Protein AF-A0A661CRW8-F1 (afdb_monomer)

Radius of gyration: 92.81 Å; Cα contacts (8 Å, |Δi|>4): 317; chains: 1; bounding box: 185×94×232 Å

Solvent-accessible surface area (backbone atoms only — not comparable to full-atom values): 31139 Å² total; per-residue (Å²): 133,83,84,76,75,79,82,77,80,78,69,93,80,65,88,81,77,64,84,79,76,82,69,95,72,81,76,75,78,75,83,77,78,93,73,87,50,97,46,80,68,53,51,52,52,70,73,54,77,67,48,80,71,71,81,55,73,66,80,73,74,91,76,80,82,55,78,84,76,50,84,69,80,70,77,59,51,73,68,54,49,51,52,54,52,58,68,65,67,64,81,78,75,75,95,59,80,85,83,41,60,76,37,92,56,97,84,41,32,68,77,65,94,79,88,84,86,84,83,90,85,88,86,83,89,90,74,86,83,54,76,66,64,57,46,50,58,52,48,61,58,35,69,77,37,102,57,61,77,42,79,47,78,48,75,38,44,81,74,56,21,88,81,40,74,41,39,7,34,30,43,20,69,35,63,88,45,95,57,34,64,67,32,7,35,57,38,47,79,50,50,50,42,36,38,35,48,83,62,36,35,27,34,64,66,51,80,64,69,35,27,38,14,26,92,32,87,38,76,61,51,97,73,25,59,43,78,77,49,64,78,45,79,86,75,61,78,75,84,83,60,77,84,80,78,53,72,86,77,45,84,61,54,69,58,56,51,62,70,65,50,83,81,69,74,76,69,79,47,84,91,62,43,58,76,46,93,54,94,85,38,39,78,62,86,93,34,72,90,78,48,84,85,61,82,77,76,88,79,81,80,57,74,90,74,44,90,63,78,72,74,60,54,71,67,59,52,51,52,52,49,52,54,50,52,51,50,53,51,51,53,52,48,54,53,51,53,52,52,49,54,51,52,52,50,53,48,53,52,50,53,49,50,53,51,56,74,72,51,74,86,84,66,80,74,76,81,47,76,91,70,36,58,75,45,96,55,95,83,37,37,80,60,87,95,36,72,90,73,56,80,84,62,81,81,75,89,80,82,80,55,72,89,76,44,93,62,80,73,77,64,53,70,67,57,54,51,54,59,51,56,71,65,64,77,80,71,80,92,84,53,89,90,78,49,60,74,41,96,56,89,93,35,40,78,62,87,92,39,75,90,79,56,85,84,68,80,83,78,89,80,82,79,54,75,88,74,66,125

Structure (mmCIF, N/CA/C/O backbone):
data_AF-A0A661CRW8-F1
#
_entry.id   AF-A0A661CRW8-F1
#
loop_
_atom_site.group_PDB
_atom_site.id
_atom_site.type_symbol
_atom_site.label_atom_id
_atom_site.label_alt_id
_atom_site.label_comp_id
_atom_site.label_asym_id
_atom_site.label_entity_id
_atom_site.label_seq_id
_atom_site.pdbx_PDB_ins_code
_atom_site.Cartn_x
_atom_site.Cartn_y
_atom_site.Cartn_z
_atom_site.occupancy
_atom_site.B_iso_or_equiv
_atom_site.auth_seq_id
_atom_site.auth_comp_id
_atom_site.auth_asym_id
_atom_site.auth_atom_id
_atom_site.pdbx_PDB_model_num
ATOM 1 N N . MET A 1 1 ? -34.266 33.641 -8.210 1.00 42.50 1 MET A N 1
ATOM 2 C CA . MET A 1 1 ? -32.926 33.640 -8.836 1.00 42.50 1 MET A CA 1
ATOM 3 C C . MET A 1 1 ? -33.023 34.497 -10.081 1.00 42.50 1 MET A C 1
ATOM 5 O O . MET A 1 1 ? -33.839 34.185 -10.932 1.00 42.50 1 MET A O 1
ATOM 9 N N . ALA A 1 2 ? -32.327 35.632 -10.103 1.00 46.19 2 ALA A N 1
ATOM 10 C CA . ALA A 1 2 ? -32.442 36.624 -11.166 1.00 46.19 2 ALA A CA 1
ATOM 11 C C . ALA A 1 2 ? -31.949 36.069 -12.514 1.00 46.19 2 ALA A C 1
ATOM 13 O O . ALA A 1 2 ? -30.882 35.452 -12.572 1.00 46.19 2 ALA A O 1
ATOM 14 N N . ASP A 1 3 ? -32.729 36.324 -13.567 1.00 44.12 3 ASP A N 1
ATOM 15 C CA . ASP A 1 3 ? -32.398 36.074 -14.969 1.00 44.12 3 ASP A CA 1
ATOM 16 C C . ASP A 1 3 ? -31.048 36.703 -15.321 1.00 44.12 3 ASP A C 1
ATOM 18 O O . ASP A 1 3 ? -30.915 37.919 -15.497 1.00 44.12 3 ASP A O 1
ATOM 22 N N . ARG A 1 4 ? -30.018 35.865 -15.442 1.00 46.41 4 ARG A N 1
ATOM 23 C CA . ARG A 1 4 ? -28.746 36.282 -16.024 1.00 46.41 4 ARG A CA 1
ATOM 24 C C . ARG A 1 4 ? -28.938 36.382 -17.533 1.00 46.41 4 ARG A C 1
ATOM 26 O O . ARG A 1 4 ? -28.979 35.369 -18.225 1.00 46.41 4 ARG A O 1
ATOM 33 N N . LYS A 1 5 ? -29.061 37.617 -18.031 1.00 55.03 5 LYS A N 1
ATOM 34 C CA . LYS A 1 5 ? -29.011 37.921 -19.467 1.00 55.03 5 LYS A CA 1
ATOM 35 C C . LYS A 1 5 ? -27.748 37.284 -20.077 1.00 55.03 5 LYS A C 1
ATOM 37 O O . LYS A 1 5 ? -26.673 37.439 -19.494 1.00 55.03 5 LYS A O 1
ATOM 42 N N . PRO A 1 6 ? -27.844 36.592 -21.224 1.00 49.75 6 PRO A N 1
ATOM 43 C CA . PRO A 1 6 ? -26.686 35.978 -21.856 1.00 49.75 6 PRO A CA 1
ATOM 44 C C . PRO A 1 6 ? -25.686 37.057 -22.288 1.00 49.75 6 PRO A C 1
ATOM 46 O O . PRO A 1 6 ? -26.059 38.068 -22.889 1.00 49.75 6 PRO A O 1
ATOM 49 N N . LEU A 1 7 ? -24.410 36.837 -21.968 1.00 45.03 7 LEU A N 1
ATOM 50 C CA . LEU A 1 7 ? -23.296 37.640 -22.460 1.00 45.03 7 LEU A CA 1
ATOM 51 C C . LEU A 1 7 ? -23.291 37.547 -23.988 1.00 45.03 7 LEU A C 1
ATOM 53 O O . LEU A 1 7 ? -23.000 36.490 -24.545 1.00 45.03 7 LEU A O 1
ATOM 57 N N . LYS A 1 8 ? -23.641 38.641 -24.675 1.00 54.50 8 LYS A N 1
ATOM 58 C CA . LYS A 1 8 ? -23.462 38.722 -26.126 1.00 54.50 8 LYS A CA 1
ATOM 59 C C . LYS A 1 8 ? -21.971 38.575 -26.419 1.00 54.50 8 LYS A C 1
ATOM 61 O O . LYS A 1 8 ? -21.165 39.387 -25.967 1.00 54.50 8 LYS A O 1
ATOM 66 N N . GLN A 1 9 ? -21.621 37.527 -27.155 1.00 51.94 9 GLN A N 1
ATOM 67 C CA . GLN A 1 9 ? -20.288 37.335 -27.704 1.00 51.94 9 GLN A CA 1
ATOM 68 C C . GLN A 1 9 ? -19.981 38.543 -28.598 1.00 51.94 9 GLN A C 1
ATOM 70 O O . GLN A 1 9 ? -20.704 38.813 -29.555 1.00 51.94 9 GLN A O 1
ATOM 75 N N . ARG A 1 10 ? -18.975 39.333 -28.208 1.00 54.84 10 ARG A N 1
ATOM 76 C CA . ARG A 1 10 ? -18.535 40.521 -28.947 1.00 54.84 10 ARG A CA 1
ATOM 77 C C . ARG A 1 10 ? -17.984 40.089 -30.303 1.00 54.84 10 ARG A C 1
ATOM 79 O O . ARG A 1 10 ? -17.044 39.298 -30.345 1.00 54.84 10 ARG A O 1
ATOM 86 N N . ASP A 1 11 ? -18.554 40.628 -31.373 1.00 56.88 11 ASP A N 1
ATOM 87 C CA . ASP A 1 11 ? -18.010 40.503 -32.722 1.00 56.88 11 ASP A CA 1
ATOM 88 C C . ASP A 1 11 ? -16.670 41.266 -32.790 1.00 56.88 11 ASP A C 1
ATOM 90 O O . ASP A 1 11 ? -16.639 42.458 -32.465 1.00 56.88 11 ASP A O 1
ATOM 94 N N . PRO A 1 12 ? -15.546 40.617 -33.145 1.00 57.62 12 PRO A N 1
ATOM 95 C CA . PRO A 1 12 ? -14.244 41.275 -33.238 1.00 57.62 12 PRO A CA 1
ATOM 96 C C . PRO A 1 12 ? -14.136 42.299 -34.379 1.00 57.62 12 PRO A C 1
ATOM 98 O O . PRO A 1 12 ? -13.112 42.975 -34.464 1.00 57.62 12 PRO A O 1
ATOM 101 N N . LEU A 1 13 ? -15.136 42.395 -35.263 1.00 52.59 13 LEU A N 1
ATOM 102 C CA . LEU A 1 13 ? -15.078 43.196 -36.490 1.00 52.59 13 LEU A CA 1
ATOM 103 C C . LEU A 1 13 ? -16.032 44.401 -36.516 1.00 52.59 13 LEU A C 1
ATOM 105 O O . LEU A 1 13 ? -16.164 45.031 -37.564 1.00 52.59 13 LEU A O 1
ATOM 109 N N . ASP A 1 14 ? -16.657 44.767 -35.392 1.00 60.50 14 ASP A N 1
ATOM 110 C CA . ASP A 1 14 ? -17.481 45.982 -35.304 1.00 60.50 14 ASP A CA 1
ATOM 111 C C . ASP A 1 14 ? -16.607 47.244 -35.083 1.00 60.50 14 ASP A C 1
ATOM 113 O O . ASP A 1 14 ? -16.034 47.408 -34.000 1.00 60.50 14 ASP A O 1
ATOM 117 N N . PRO A 1 15 ? -16.496 48.173 -36.057 1.00 58.84 15 PRO A N 1
ATOM 118 C CA . PRO A 1 15 ? -15.669 49.376 -35.941 1.00 58.84 15 PRO A CA 1
ATOM 119 C C . PRO A 1 15 ? -16.339 50.514 -35.148 1.00 58.84 15 PRO A C 1
ATOM 121 O O . PRO A 1 15 ? -15.778 51.607 -35.072 1.00 58.84 15 PRO A O 1
ATOM 124 N N . SER A 1 16 ? -17.534 50.306 -34.579 1.00 53.47 16 SER A N 1
ATOM 125 C CA . SER A 1 16 ? -18.310 51.352 -33.891 1.00 53.47 16 SER A CA 1
ATOM 126 C C . SER A 1 16 ? -18.085 51.446 -32.372 1.00 53.47 16 SER A C 1
ATOM 128 O O . SER A 1 16 ? -18.621 52.343 -31.721 1.00 53.47 16 SER A O 1
ATOM 130 N N . VAL A 1 17 ? -17.229 50.599 -31.794 1.00 51.97 17 VAL A N 1
ATOM 131 C CA . VAL A 1 17 ? -16.794 50.690 -30.388 1.00 51.97 17 VAL A CA 1
ATOM 132 C C . VAL A 1 17 ? -15.545 51.563 -30.258 1.00 51.97 17 VAL A C 1
ATOM 134 O O . VAL A 1 17 ? -14.424 51.086 -30.084 1.00 51.97 17 VAL A O 1
ATOM 137 N N . GLY A 1 18 ? -15.751 52.878 -30.353 1.00 47.62 18 GLY A N 1
ATOM 138 C CA . GLY A 1 18 ? -14.763 53.872 -29.934 1.00 47.62 18 GLY A CA 1
ATOM 139 C C . GLY A 1 18 ? -14.419 53.720 -28.448 1.00 47.62 18 GLY A C 1
ATOM 140 O O . GLY A 1 18 ? -15.264 53.304 -27.655 1.00 47.62 18 GLY A O 1
ATOM 141 N N . LEU A 1 19 ? -13.168 54.039 -28.087 1.00 46.91 19 LEU A N 1
ATOM 142 C CA . LEU A 1 19 ? -12.695 54.142 -26.702 1.00 46.91 19 LEU A CA 1
ATOM 143 C C . LEU A 1 19 ? -13.759 54.851 -25.854 1.00 46.91 19 LEU A C 1
ATOM 145 O O . LEU A 1 19 ? -13.986 56.046 -26.038 1.00 46.91 19 LEU A O 1
ATOM 149 N N . ALA A 1 20 ? -14.400 54.125 -24.938 1.00 49.12 20 ALA A N 1
ATOM 150 C CA . ALA A 1 20 ? -15.251 54.745 -23.940 1.00 49.12 20 ALA A CA 1
ATOM 151 C C . ALA A 1 20 ? -14.361 55.650 -23.080 1.00 49.12 20 ALA A C 1
ATOM 153 O O . ALA A 1 20 ? -13.557 55.185 -22.271 1.00 49.12 20 ALA A O 1
ATOM 154 N N . THR A 1 21 ? -14.473 56.951 -23.317 1.00 47.34 21 THR A N 1
ATOM 155 C CA . THR A 1 21 ? -14.077 57.995 -22.384 1.00 47.34 21 THR A CA 1
ATOM 156 C C . THR A 1 21 ? -14.804 57.713 -21.074 1.00 47.34 21 THR A C 1
ATOM 158 O O . THR A 1 21 ? -16.032 57.771 -21.027 1.00 47.34 21 THR A O 1
ATOM 161 N N . PHE A 1 22 ? -14.060 57.331 -20.036 1.00 43.47 22 PHE A N 1
ATOM 162 C CA . PHE A 1 22 ? -14.596 57.201 -18.685 1.00 43.47 22 PHE A CA 1
ATOM 163 C C . PHE A 1 22 ? -15.000 58.600 -18.208 1.00 43.47 22 PHE A C 1
ATOM 165 O O . PHE A 1 22 ? -14.158 59.391 -17.792 1.00 43.47 22 PHE A O 1
ATOM 172 N N . GLU A 1 23 ? -16.283 58.924 -18.341 1.00 48.12 23 GLU A N 1
ATOM 173 C CA . GLU A 1 23 ? -16.902 60.041 -17.634 1.00 48.12 23 GLU A CA 1
ATOM 174 C C . GLU A 1 23 ? -16.889 59.688 -16.138 1.00 48.12 23 GLU A C 1
ATOM 176 O O . GLU A 1 23 ? -17.533 58.731 -15.707 1.00 48.12 23 GLU A O 1
ATOM 181 N N . ASP A 1 24 ? -16.112 60.442 -15.360 1.00 52.41 24 ASP A N 1
ATOM 182 C CA . ASP A 1 24 ? -15.973 60.360 -13.899 1.00 52.41 24 ASP A CA 1
ATOM 183 C C . ASP A 1 24 ? -17.245 60.871 -13.196 1.00 52.41 24 ASP A C 1
ATOM 185 O O . ASP A 1 24 ? -17.250 61.887 -12.504 1.00 52.41 24 ASP A O 1
ATOM 189 N N . THR A 1 25 ? -18.377 60.218 -13.464 1.00 48.34 25 THR A N 1
ATOM 190 C CA . THR A 1 25 ? -19.666 60.497 -12.809 1.00 48.34 25 THR A CA 1
ATOM 191 C C . THR A 1 25 ? -20.435 59.236 -12.414 1.00 48.34 25 THR A C 1
ATOM 193 O O . THR A 1 25 ? -21.554 59.340 -11.913 1.00 48.34 25 THR A O 1
ATOM 196 N N . ASP A 1 26 ? -19.838 58.048 -12.559 1.00 47.19 26 ASP A N 1
ATOM 197 C CA . ASP A 1 26 ? -20.450 56.794 -12.112 1.00 47.19 26 ASP A CA 1
ATOM 198 C C . ASP A 1 26 ? -20.230 56.618 -10.599 1.00 47.19 26 ASP A C 1
ATOM 200 O O . ASP A 1 26 ? -19.339 55.907 -10.125 1.00 47.19 26 ASP A O 1
ATOM 204 N N . THR A 1 27 ? -21.021 57.349 -9.811 1.00 51.59 27 THR A N 1
ATOM 205 C CA . THR A 1 27 ? -21.145 57.160 -8.365 1.00 51.59 27 THR A CA 1
ATOM 206 C C . THR A 1 27 ? -21.762 55.792 -8.093 1.00 51.59 27 THR A C 1
ATOM 208 O O . THR A 1 27 ? -22.974 55.627 -7.958 1.00 51.59 27 THR A O 1
ATOM 211 N N . VAL A 1 28 ? -20.901 54.780 -7.991 1.00 48.41 28 VAL A N 1
ATOM 212 C CA . VAL A 1 28 ? -21.275 53.440 -7.541 1.00 48.41 28 VAL A CA 1
ATOM 213 C C . VAL A 1 28 ? -21.744 53.550 -6.088 1.00 48.41 28 VAL A C 1
ATOM 215 O O . VAL A 1 28 ? -20.938 53.659 -5.164 1.00 48.41 28 VAL A O 1
ATOM 218 N N . GLY A 1 29 ? -23.062 53.590 -5.882 1.00 53.41 29 GLY A N 1
ATOM 219 C CA . GLY A 1 29 ? -23.667 53.648 -4.555 1.00 53.41 29 GLY A CA 1
ATOM 220 C C . GLY A 1 29 ? -23.195 52.470 -3.704 1.00 53.41 29 GLY A C 1
ATOM 221 O O . GLY A 1 29 ? -23.461 51.314 -4.033 1.00 53.41 29 GLY A O 1
ATOM 222 N N . ILE A 1 30 ? -22.476 52.759 -2.619 1.00 54.59 30 ILE A N 1
ATOM 223 C CA . ILE A 1 30 ? -22.008 51.747 -1.673 1.00 54.59 30 ILE A CA 1
ATOM 224 C C . ILE A 1 30 ? -23.238 51.274 -0.881 1.00 54.59 30 ILE A C 1
ATOM 226 O O . ILE A 1 30 ? -23.880 52.091 -0.218 1.00 54.59 30 ILE A O 1
ATOM 230 N N . PRO A 1 31 ? -23.623 49.987 -0.928 1.00 53.78 31 PRO A N 1
ATOM 231 C CA . PRO A 1 31 ? -24.760 49.493 -0.162 1.00 53.78 31 PRO A CA 1
ATOM 232 C C . PRO A 1 31 ? -24.432 49.500 1.342 1.00 53.78 31 PRO A C 1
ATOM 234 O O . PRO A 1 31 ? -23.848 48.557 1.859 1.00 53.78 31 PRO A O 1
ATOM 237 N N . HIS A 1 32 ? -24.776 50.604 2.013 1.00 52.28 32 HIS A N 1
ATOM 238 C CA . HIS A 1 32 ? -25.061 50.813 3.441 1.00 52.28 32 HIS A CA 1
ATOM 239 C C . HIS A 1 32 ? -24.639 49.666 4.381 1.00 52.28 32 HIS A C 1
ATOM 241 O O . HIS A 1 32 ? -25.467 48.929 4.919 1.00 52.28 32 HIS A O 1
ATOM 247 N N . GLY A 1 33 ? -23.333 49.538 4.615 1.00 50.12 33 GLY A N 1
ATOM 248 C CA . GLY A 1 33 ? -22.769 48.701 5.669 1.00 50.12 33 GLY A CA 1
ATOM 249 C C . GLY A 1 33 ? -22.523 49.522 6.934 1.00 50.12 33 GLY A C 1
ATOM 250 O O . GLY A 1 33 ? -21.490 50.165 7.059 1.00 50.12 33 GLY A O 1
ATOM 251 N N . GLY A 1 34 ? -23.469 49.504 7.875 1.00 58.31 34 GLY A N 1
ATOM 252 C CA . GLY A 1 34 ? -23.218 49.743 9.305 1.00 58.31 34 GLY A CA 1
ATOM 253 C C . GLY A 1 34 ? -22.954 51.167 9.824 1.00 58.31 34 GLY A C 1
ATOM 254 O O . GLY A 1 34 ? -23.018 51.334 11.037 1.00 58.31 34 GLY A O 1
ATOM 255 N N . THR A 1 35 ? -22.706 52.189 8.995 1.00 58.47 35 THR A N 1
ATOM 256 C CA . THR A 1 35 ? -22.387 53.553 9.498 1.00 58.47 35 THR A CA 1
ATOM 257 C C . THR A 1 35 ? -23.282 54.687 8.988 1.00 58.47 35 THR A C 1
ATOM 259 O O . THR A 1 35 ? -23.133 55.813 9.456 1.00 58.47 35 THR A O 1
ATOM 262 N N . GLY A 1 36 ? -24.234 54.410 8.086 1.00 62.31 36 GLY A N 1
ATOM 263 C CA . GLY A 1 36 ? -25.279 55.365 7.675 1.00 62.31 36 GLY A CA 1
ATOM 264 C C . GLY A 1 36 ? -24.801 56.633 6.951 1.00 62.31 36 GLY A C 1
ATOM 265 O O . GLY A 1 36 ? -25.538 57.611 6.934 1.00 62.31 36 GLY A O 1
ATOM 266 N N . ALA A 1 37 ? -23.590 56.638 6.388 1.00 58.19 37 ALA A N 1
ATOM 267 C CA . ALA A 1 37 ? -23.026 57.787 5.680 1.00 58.19 37 ALA A CA 1
ATOM 268 C C . ALA A 1 37 ? -23.111 57.622 4.149 1.00 58.19 37 ALA A C 1
ATOM 270 O O . ALA A 1 37 ? -22.754 56.566 3.623 1.00 58.19 37 ALA A O 1
ATOM 271 N N . ASP A 1 38 ? -23.515 58.684 3.442 1.00 63.22 38 ASP A N 1
ATOM 272 C CA . ASP A 1 38 ? -23.792 58.668 1.993 1.00 63.22 38 ASP A CA 1
ATOM 273 C C . ASP A 1 38 ? -22.569 58.995 1.110 1.00 63.22 38 ASP A C 1
ATOM 275 O O . ASP A 1 38 ? -22.649 58.967 -0.118 1.00 63.22 38 ASP A O 1
ATOM 279 N N . ASN A 1 39 ? -21.409 59.301 1.702 1.00 64.12 39 ASN A N 1
ATOM 280 C CA . ASN A 1 39 ? -20.157 59.503 0.972 1.00 64.12 39 ASN A CA 1
ATOM 281 C C . ASN A 1 39 ? -18.921 59.121 1.816 1.00 64.12 39 ASN A C 1
ATOM 283 O O . ASN A 1 39 ? -18.974 58.985 3.040 1.00 64.12 39 ASN A O 1
ATOM 287 N N . ALA A 1 40 ? -17.777 58.950 1.146 1.00 60.56 40 ALA A N 1
ATOM 288 C CA . ALA A 1 40 ? -16.529 58.505 1.771 1.00 60.56 40 ALA A CA 1
ATOM 289 C C . ALA A 1 40 ? -15.907 59.528 2.745 1.00 60.56 40 ALA A C 1
ATOM 291 O O . ALA A 1 40 ? -15.076 59.148 3.570 1.00 60.56 40 ALA A O 1
ATOM 292 N N . ALA A 1 41 ? -16.280 60.810 2.671 1.00 62.78 41 ALA A N 1
ATOM 293 C CA . ALA A 1 41 ? -15.829 61.818 3.629 1.00 62.78 41 ALA A CA 1
ATOM 294 C C . ALA A 1 41 ? -16.580 61.683 4.967 1.00 62.78 41 ALA A C 1
ATOM 296 O O . ALA A 1 41 ? -15.947 61.708 6.021 1.00 62.78 41 ALA A O 1
ATOM 297 N N . ASP A 1 42 ? -17.886 61.417 4.916 1.00 62.97 42 ASP A N 1
ATOM 298 C CA . ASP A 1 42 ? -18.757 61.265 6.086 1.00 62.97 42 ASP A CA 1
ATOM 299 C C . ASP A 1 42 ? -18.604 59.895 6.778 1.00 62.97 42 ASP A C 1
ATOM 301 O O . ASP A 1 42 ? -18.747 59.771 7.993 1.00 62.97 42 ASP A O 1
ATOM 305 N N . ALA A 1 43 ? -18.212 58.847 6.046 1.00 60.91 43 ALA A N 1
ATOM 306 C CA . ALA A 1 43 ? -17.839 57.568 6.662 1.00 60.91 43 ALA A CA 1
ATOM 307 C C . ALA A 1 43 ? -16.527 57.659 7.472 1.00 60.91 43 ALA A C 1
ATOM 309 O O . ALA A 1 43 ? -16.320 56.885 8.407 1.00 60.91 43 ALA A O 1
ATOM 310 N N . ARG A 1 44 ? -15.639 58.606 7.130 1.00 62.03 44 ARG A N 1
ATOM 311 C CA . ARG A 1 44 ? -14.356 58.821 7.821 1.00 62.03 44 ARG A CA 1
ATOM 312 C C . ARG A 1 44 ? -14.499 59.656 9.091 1.00 62.03 44 ARG A C 1
ATOM 314 O O . ARG A 1 44 ? -13.739 59.426 10.022 1.00 62.03 44 ARG A O 1
ATOM 321 N N . THR A 1 45 ? -15.479 60.555 9.171 1.00 58.84 45 THR A N 1
ATOM 322 C CA . THR A 1 45 ? -15.772 61.306 10.403 1.00 58.84 45 THR A CA 1
ATOM 323 C C . THR A 1 45 ? -16.428 60.430 11.469 1.00 58.84 45 THR A C 1
ATOM 325 O O . THR A 1 45 ? -16.124 60.610 12.639 1.00 58.84 45 THR A O 1
ATOM 328 N N . ASN A 1 46 ? -17.223 59.418 11.096 1.00 59.66 46 ASN A N 1
ATOM 329 C CA . ASN A 1 46 ? -17.857 58.492 12.051 1.00 59.66 46 ASN A CA 1
ATOM 330 C C . ASN A 1 46 ? -16.898 57.425 12.639 1.00 59.66 46 ASN A C 1
ATOM 332 O O . ASN A 1 46 ? -17.228 56.756 13.614 1.00 59.66 46 ASN A O 1
ATOM 336 N N . LEU A 1 47 ? -15.690 57.276 12.080 1.00 56.22 47 LEU A N 1
ATOM 337 C CA . LEU A 1 47 ? -14.602 56.499 12.694 1.00 56.22 47 LEU A CA 1
ATOM 338 C C . LEU A 1 47 ? -13.699 57.374 13.594 1.00 56.22 47 LEU A C 1
ATOM 340 O O . LEU A 1 47 ? -12.927 56.836 14.383 1.00 56.22 47 LEU A O 1
ATOM 344 N N . ASP A 1 48 ? -13.837 58.704 13.507 1.00 58.56 48 ASP A N 1
ATOM 345 C CA . ASP A 1 48 ? -13.105 59.716 14.288 1.00 58.56 48 ASP A CA 1
ATOM 346 C C . ASP A 1 48 ? -13.915 60.260 15.495 1.00 58.56 48 ASP A C 1
ATOM 348 O O . ASP A 1 48 ? -13.431 61.128 16.220 1.00 58.56 48 ASP A O 1
ATOM 352 N N . VAL A 1 49 ? -15.113 59.719 15.786 1.00 57.38 49 VAL A N 1
ATOM 353 C CA . VAL A 1 49 ? -15.942 60.068 16.978 1.00 57.38 49 VAL A CA 1
ATOM 354 C C . VAL A 1 49 ? -15.500 59.325 18.251 1.00 57.38 49 VAL A C 1
ATOM 356 O O . VAL A 1 49 ? -16.247 59.181 19.210 1.00 57.38 49 VAL A O 1
ATOM 359 N N . TYR A 1 50 ? -14.248 58.881 18.304 1.00 54.25 50 TYR A N 1
ATOM 360 C CA . TYR A 1 50 ? -13.572 58.657 19.580 1.00 54.25 50 TYR A CA 1
ATOM 361 C C . TYR A 1 50 ? -12.177 59.256 19.504 1.00 54.25 50 TYR A C 1
ATOM 363 O O . TYR A 1 50 ? -11.156 58.566 19.571 1.00 54.25 50 TYR A O 1
ATOM 371 N N . SER A 1 51 ? -12.137 60.585 19.390 1.00 54.19 51 SER A N 1
ATOM 372 C CA . SER A 1 51 ? -10.968 61.315 19.850 1.00 54.19 51 SER A CA 1
ATOM 373 C C . SER A 1 51 ? -10.717 60.896 21.303 1.00 54.19 51 SER A C 1
ATOM 375 O O . SER A 1 51 ? -11.628 60.840 22.131 1.00 54.19 51 SER A O 1
ATOM 377 N N . LYS A 1 52 ? -9.474 60.548 21.628 1.00 53.91 52 LYS A N 1
ATOM 378 C CA . LYS A 1 52 ? -9.065 60.032 22.946 1.00 53.91 52 LYS A CA 1
ATOM 379 C C . LYS A 1 52 ? -9.334 61.008 24.111 1.00 53.91 52 LYS A C 1
ATOM 381 O O . LYS A 1 52 ? -9.087 60.672 25.257 1.00 53.91 52 LYS A O 1
ATOM 386 N N . SER A 1 53 ? -9.844 62.204 23.814 1.00 55.22 53 SER A N 1
ATOM 387 C CA . SER A 1 53 ? -10.314 63.227 24.749 1.00 55.22 53 SER A CA 1
ATOM 388 C C . SER A 1 53 ? -11.793 63.113 25.147 1.00 55.22 53 SER A C 1
ATOM 390 O O . SER A 1 53 ? -12.207 63.825 26.053 1.00 55.22 53 SER A O 1
ATOM 392 N N . GLU A 1 54 ? -12.592 62.242 24.520 1.00 55.91 54 GLU A N 1
ATOM 393 C CA . GLU A 1 54 ? -14.016 62.051 24.866 1.00 55.91 54 GLU A CA 1
ATOM 394 C C . GLU A 1 54 ? -14.303 60.727 25.606 1.00 55.91 54 GLU A C 1
ATOM 396 O O . GLU A 1 54 ? -15.379 60.583 26.183 1.00 55.91 54 GLU A O 1
ATOM 401 N N . SER A 1 55 ? -13.339 59.791 25.692 1.00 54.47 55 SER A N 1
ATOM 402 C CA . SER A 1 55 ? -13.379 58.699 26.695 1.00 54.47 55 SER A CA 1
ATOM 403 C C . SER A 1 55 ? -12.798 59.104 28.050 1.00 54.47 55 SER A C 1
ATOM 405 O O . SER A 1 55 ? -13.038 58.429 29.048 1.00 54.47 55 SER A O 1
ATOM 407 N N . ASP A 1 56 ? -12.072 60.220 28.089 1.00 55.16 56 ASP A N 1
ATOM 408 C CA . ASP A 1 56 ? -11.450 60.775 29.287 1.00 55.16 56 ASP A CA 1
ATOM 409 C C . ASP A 1 56 ? -12.297 61.957 29.763 1.00 55.16 56 ASP A C 1
ATOM 411 O O . ASP A 1 56 ? -11.874 63.113 29.803 1.00 55.16 56 ASP A O 1
ATOM 415 N N . GLY A 1 57 ? -13.550 61.652 30.107 1.00 53.59 57 GLY A N 1
ATOM 416 C CA . GLY A 1 57 ? -14.378 62.548 30.895 1.00 53.59 57 GLY A CA 1
ATOM 417 C C . GLY A 1 57 ? -13.687 62.798 32.231 1.00 53.59 57 GLY A C 1
ATOM 418 O O . GLY A 1 57 ? -13.791 61.975 33.130 1.00 53.59 57 GLY A O 1
ATOM 419 N N . ASN A 1 58 ? -12.952 63.909 32.301 1.00 56.28 58 ASN A N 1
ATOM 420 C CA . ASN A 1 58 ? -12.593 64.686 33.485 1.00 56.28 58 ASN A CA 1
ATOM 421 C C . ASN A 1 58 ? -12.476 63.836 34.773 1.00 56.28 58 ASN A C 1
ATOM 423 O O . ASN A 1 58 ? -13.508 63.591 35.407 1.00 56.28 58 ASN A O 1
ATOM 427 N N . PRO A 1 59 ? -11.276 63.405 35.229 1.00 52.94 59 PRO A N 1
ATOM 428 C CA . PRO A 1 59 ? -11.177 62.913 36.598 1.00 52.94 59 PRO A CA 1
ATOM 429 C C . PRO A 1 59 ? -11.769 64.006 37.500 1.00 52.94 59 PRO A C 1
ATOM 431 O O . PRO A 1 59 ? -11.383 65.172 37.348 1.00 52.94 59 PRO A O 1
ATOM 434 N N . PRO A 1 60 ? -12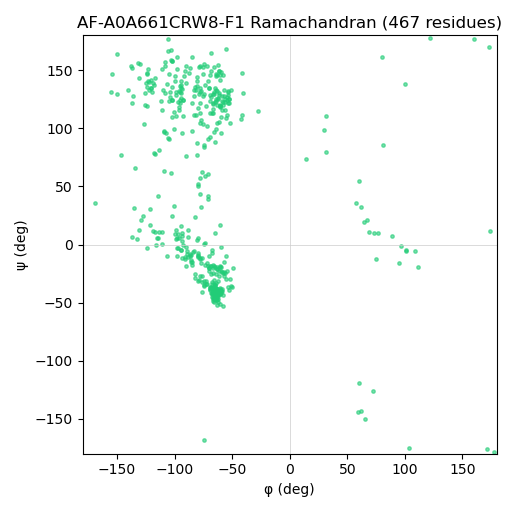.764 63.693 38.354 1.00 62.41 60 PRO A N 1
ATOM 435 C CA . PRO A 1 60 ? -13.383 64.708 39.185 1.00 62.41 60 PRO A CA 1
ATOM 436 C C . PRO A 1 60 ? -12.269 65.412 39.950 1.00 62.41 60 PRO A C 1
ATOM 438 O O . PRO A 1 60 ? -11.365 64.752 40.472 1.00 62.41 60 PRO A O 1
ATOM 441 N N . ALA A 1 61 ? -12.309 66.749 39.945 1.00 60.78 61 ALA A N 1
ATOM 442 C CA . ALA A 1 61 ? -11.379 67.581 40.695 1.00 60.78 61 ALA A CA 1
ATOM 443 C C . ALA A 1 61 ? -11.160 66.942 42.068 1.00 60.78 61 ALA A C 1
ATOM 445 O O . ALA A 1 61 ? -12.143 66.548 42.701 1.00 60.78 61 ALA A O 1
ATOM 446 N N . ALA A 1 62 ? -9.896 66.773 42.468 1.00 53.19 62 ALA A N 1
ATOM 447 C CA . ALA A 1 62 ? -9.532 66.165 43.741 1.00 53.19 62 ALA A CA 1
ATOM 448 C C . ALA A 1 62 ? -10.462 66.698 44.840 1.00 53.19 62 ALA A C 1
ATOM 450 O O . ALA A 1 62 ? -10.404 67.876 45.191 1.00 53.19 62 ALA A O 1
ATOM 451 N N . HIS A 1 63 ? -11.366 65.844 45.313 1.00 56.91 63 HIS A N 1
ATOM 452 C CA . HIS A 1 63 ? -12.261 66.161 46.407 1.00 56.91 63 HIS A CA 1
ATOM 453 C C . HIS A 1 63 ? -11.646 65.509 47.633 1.00 56.91 63 HIS A C 1
ATOM 455 O O . HIS A 1 63 ? -11.444 64.299 47.704 1.00 56.91 63 HIS A O 1
ATOM 461 N N . THR A 1 64 ? -11.216 66.349 48.556 1.00 56.12 64 THR A N 1
ATOM 462 C CA . THR A 1 64 ? -10.698 65.926 49.848 1.00 56.12 64 THR A CA 1
ATOM 463 C C . THR A 1 64 ? -11.874 65.746 50.784 1.00 56.12 64 THR A C 1
ATOM 465 O O . THR A 1 64 ? -12.596 66.713 51.020 1.00 56.12 64 THR A O 1
ATOM 468 N N . HIS A 1 65 ? -12.033 64.543 51.328 1.00 61.28 65 HIS A N 1
ATOM 469 C CA . HIS A 1 65 ? -12.949 64.324 52.435 1.00 61.28 65 HIS A CA 1
ATOM 470 C C . HIS A 1 65 ? -12.326 64.822 53.738 1.00 61.28 65 HIS A C 1
ATOM 472 O O . HIS A 1 65 ? -11.167 64.512 54.027 1.00 61.28 65 HIS A O 1
ATOM 478 N N . THR A 1 66 ? -13.066 65.598 54.526 1.00 63.31 66 THR A N 1
ATOM 479 C CA . THR A 1 66 ? -12.698 65.865 55.924 1.00 63.31 66 THR A CA 1
ATOM 480 C C . THR A 1 66 ? -13.251 64.759 56.817 1.00 63.31 66 THR A C 1
ATOM 482 O O . THR A 1 66 ? -14.271 64.158 56.503 1.00 63.31 66 THR A O 1
ATOM 485 N N . GLU A 1 67 ? -12.603 64.487 57.953 1.00 59.22 67 GLU A N 1
ATOM 486 C CA . GLU A 1 67 ? -12.990 63.419 58.900 1.00 59.22 67 GLU A CA 1
ATOM 487 C C . GLU A 1 67 ? -14.461 63.533 59.366 1.00 59.22 67 GLU A C 1
ATOM 489 O O . GLU A 1 67 ? -15.107 62.542 59.679 1.00 59.22 67 GLU A O 1
ATOM 494 N N . SER A 1 68 ? -15.045 64.735 59.291 1.00 65.88 68 SER A N 1
ATOM 495 C CA . SER A 1 68 ? -16.471 64.991 59.532 1.00 65.88 68 SER A CA 1
ATOM 496 C C . SER A 1 68 ? -17.434 64.368 58.509 1.00 65.88 68 SER A C 1
ATOM 498 O O . SER A 1 68 ? -18.624 64.264 58.792 1.00 65.88 68 SER A O 1
ATOM 500 N N . GLU A 1 69 ? -16.961 64.019 57.311 1.00 67.62 69 GLU A N 1
ATOM 501 C CA . GLU A 1 69 ? -17.763 63.445 56.219 1.00 67.62 69 GLU A CA 1
ATOM 502 C C . GLU A 1 69 ? -17.835 61.908 56.276 1.00 67.62 69 GLU A C 1
ATOM 504 O O . GLU A 1 69 ? -18.593 61.303 55.519 1.00 67.62 69 GLU A O 1
ATOM 509 N N . VAL A 1 70 ? -17.097 61.278 57.201 1.00 66.06 70 VAL A N 1
ATOM 510 C CA . VAL A 1 70 ? -17.098 59.830 57.453 1.00 66.06 70 VAL A CA 1
ATOM 511 C C . VAL A 1 70 ? -17.686 59.575 58.846 1.00 66.06 70 VAL A C 1
ATOM 513 O O . VAL A 1 70 ? -16.976 59.437 59.836 1.00 66.06 70 VAL A O 1
ATOM 516 N N . THR A 1 71 ? -19.017 59.577 58.956 1.00 59.50 71 THR A N 1
ATOM 517 C CA . THR A 1 71 ? -19.741 59.536 60.250 1.00 59.50 71 THR A CA 1
ATOM 518 C C . THR A 1 71 ? -19.730 58.177 60.969 1.00 59.50 71 THR A C 1
ATOM 520 O O . THR A 1 71 ? -20.355 58.013 62.014 1.00 59.50 71 THR A O 1
ATOM 523 N N . ASP A 1 72 ? -19.062 57.183 60.404 1.00 62.94 72 ASP A N 1
ATOM 524 C CA . ASP A 1 72 ? -19.092 55.778 60.799 1.00 62.94 72 ASP A CA 1
ATOM 525 C C . ASP A 1 72 ? -17.741 55.240 61.299 1.00 62.94 72 ASP A C 1
ATOM 527 O O . ASP A 1 72 ? -17.679 54.093 61.749 1.00 62.94 72 ASP A O 1
ATOM 531 N N . LEU A 1 73 ? -16.687 56.068 61.318 1.00 58.81 73 LEU A N 1
ATOM 532 C CA . LEU A 1 73 ? -15.378 55.683 61.862 1.00 58.81 73 LEU A CA 1
ATOM 533 C C . LEU A 1 73 ? -15.311 55.735 63.402 1.00 58.81 73 LEU A C 1
ATOM 535 O O . LEU A 1 73 ? -14.668 54.877 64.001 1.00 58.81 73 LEU A O 1
ATOM 539 N N . ASP A 1 74 ? -16.065 56.629 64.050 1.00 65.69 74 ASP A N 1
ATOM 540 C CA . ASP A 1 74 ? -16.110 56.771 65.519 1.00 65.69 74 ASP A CA 1
ATOM 541 C C . ASP A 1 74 ? -17.344 56.107 66.149 1.00 65.69 74 ASP A C 1
ATOM 543 O O . ASP A 1 74 ? -17.900 56.575 67.144 1.00 65.69 74 ASP A O 1
ATOM 547 N N . LYS A 1 75 ? -17.816 54.995 65.573 1.00 65.00 75 LYS A N 1
ATOM 548 C CA . LYS A 1 75 ? -19.028 54.310 66.059 1.00 65.00 75 LYS A CA 1
ATOM 549 C C . LYS A 1 75 ? -18.921 53.823 67.513 1.00 65.00 75 LYS A C 1
ATOM 551 O O . LYS A 1 75 ? -19.948 53.565 68.135 1.00 65.00 75 LYS A O 1
ATOM 556 N N . TYR A 1 76 ? -17.705 53.705 68.047 1.00 66.69 76 TYR A N 1
ATOM 557 C CA . TYR A 1 76 ? -17.454 53.365 69.442 1.00 66.69 76 TYR A CA 1
ATOM 558 C C . TYR A 1 76 ? -16.345 54.253 70.001 1.00 66.69 76 TYR A C 1
ATOM 560 O O . TYR A 1 76 ? -15.216 54.244 69.516 1.00 66.69 76 TYR A O 1
ATOM 568 N N . THR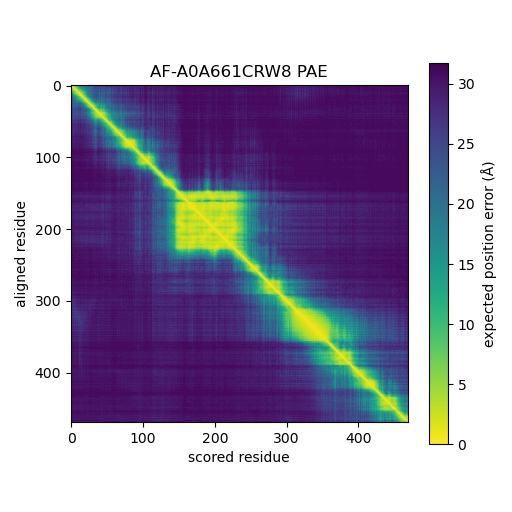 A 1 77 ? -16.648 54.992 71.061 1.00 73.75 77 THR A N 1
ATOM 569 C CA . THR A 1 77 ? -15.652 55.728 71.840 1.00 73.75 77 THR A CA 1
ATOM 570 C C . THR A 1 77 ? -14.646 54.761 72.471 1.00 73.75 77 THR A C 1
ATOM 572 O O . THR A 1 77 ? -14.966 53.610 72.772 1.00 73.75 77 THR A O 1
ATOM 575 N N . GLN A 1 78 ? -13.423 55.222 72.758 1.00 73.38 78 GLN A N 1
ATOM 576 C CA . GLN A 1 78 ? -12.408 54.392 73.428 1.00 73.38 78 GLN A CA 1
ATOM 577 C C . GLN A 1 78 ? -12.918 53.813 74.763 1.00 73.38 78 GLN A C 1
ATOM 579 O O . GLN A 1 78 ? -12.528 52.716 75.152 1.00 73.38 78 GLN A O 1
ATOM 584 N N . ALA A 1 79 ? -13.823 54.518 75.449 1.00 76.12 79 ALA A N 1
ATOM 585 C CA . ALA A 1 79 ? -14.481 54.027 76.655 1.00 76.12 79 ALA A CA 1
ATOM 586 C C . ALA A 1 79 ? -15.432 52.850 76.370 1.00 76.12 79 ALA A C 1
ATOM 588 O O . ALA A 1 79 ? -15.416 51.871 77.112 1.00 76.12 79 ALA A O 1
ATOM 589 N N . GLU A 1 80 ? -16.207 52.901 75.284 1.00 79.12 80 GLU A N 1
ATOM 590 C CA . GLU A 1 80 ? -17.077 51.801 74.843 1.00 79.12 80 GLU A CA 1
ATOM 591 C C . GLU A 1 80 ? -16.268 50.603 74.339 1.00 79.12 80 GLU A C 1
ATOM 593 O O . GLU A 1 80 ? -16.600 49.462 74.658 1.00 79.12 80 GLU A O 1
ATOM 598 N N . VAL A 1 81 ? -15.159 50.846 73.632 1.00 74.75 81 VAL A N 1
ATOM 599 C CA . VAL A 1 81 ? -14.217 49.792 73.229 1.00 74.75 81 VAL A CA 1
ATOM 600 C C . VAL A 1 81 ? -13.598 49.134 74.458 1.00 74.75 81 VAL A C 1
ATOM 602 O O . VAL A 1 81 ? -13.583 47.910 74.549 1.00 74.75 81 VAL A O 1
ATOM 605 N N . ASN A 1 82 ? -13.147 49.916 75.441 1.00 75.25 82 ASN A N 1
ATOM 606 C CA . ASN A 1 82 ? -12.564 49.379 76.669 1.00 75.25 82 ASN A CA 1
ATOM 607 C C . ASN A 1 82 ? -13.602 48.620 77.511 1.00 75.25 82 ASN A C 1
ATOM 609 O O . ASN A 1 82 ? -13.274 47.577 78.070 1.00 75.25 82 ASN A O 1
ATOM 613 N N . ALA A 1 83 ? -14.855 49.084 77.561 1.00 76.06 83 ALA A N 1
ATOM 614 C CA . ALA A 1 83 ? -15.948 48.368 78.218 1.00 76.06 83 ALA A CA 1
ATOM 615 C C . ALA A 1 83 ? -16.270 47.037 77.513 1.00 76.06 83 ALA A C 1
ATOM 617 O O . ALA A 1 83 ? -16.425 46.011 78.174 1.00 76.06 83 ALA A O 1
ATOM 618 N N . ALA A 1 84 ? -16.299 47.020 76.176 1.00 71.19 84 ALA A N 1
ATOM 619 C CA . ALA A 1 84 ? -16.504 45.805 75.388 1.00 71.19 84 ALA A CA 1
ATOM 620 C C . ALA A 1 84 ? -15.324 44.820 75.497 1.00 71.19 84 ALA A C 1
ATOM 622 O O . ALA A 1 84 ? -15.528 43.606 75.494 1.00 71.19 84 ALA A O 1
ATOM 623 N N . LEU A 1 85 ? -14.092 45.323 75.626 1.00 71.12 85 LEU A N 1
ATOM 624 C CA . LEU A 1 85 ? -12.895 44.503 75.827 1.00 71.12 85 LEU A CA 1
ATOM 625 C C . LEU A 1 85 ? -12.845 43.909 77.241 1.00 71.12 85 LEU A C 1
ATOM 627 O O . LEU A 1 85 ? -12.408 42.773 77.407 1.00 71.12 85 LEU A O 1
ATOM 631 N N . LEU A 1 86 ? -13.342 44.644 78.242 1.00 67.38 86 LEU A N 1
ATOM 632 C CA . LEU A 1 86 ? -13.463 44.168 79.619 1.00 67.38 86 LEU A CA 1
ATOM 633 C C . LEU A 1 86 ? -14.535 43.074 79.749 1.00 67.38 86 LEU A C 1
ATOM 635 O O . LEU A 1 86 ? -14.308 42.089 80.438 1.00 67.38 86 LEU A O 1
ATOM 639 N N . LEU A 1 87 ? -15.640 43.182 79.001 1.00 63.38 87 LEU A N 1
ATOM 640 C CA . LEU A 1 87 ? -16.672 42.139 78.889 1.00 63.38 87 LEU A CA 1
ATOM 641 C C . LEU A 1 87 ? -16.214 40.892 78.108 1.00 63.38 87 LEU A C 1
ATOM 643 O O . LEU A 1 87 ? -16.767 39.818 78.312 1.00 63.38 87 LEU A O 1
ATOM 647 N N . LYS A 1 88 ? -15.201 41.002 77.236 1.00 63.12 88 LYS A N 1
ATOM 648 C CA . LYS A 1 88 ? -14.585 39.853 76.539 1.00 63.12 88 LYS A CA 1
ATOM 649 C C . LYS A 1 88 ? -13.478 39.158 77.335 1.00 63.12 88 LYS A C 1
ATOM 651 O O . LYS A 1 88 ? -13.003 38.108 76.908 1.00 63.12 88 LYS A O 1
ATOM 656 N N . LYS A 1 89 ? -13.038 39.733 78.456 1.00 54.94 89 LYS A N 1
ATOM 657 C CA . LYS A 1 89 ? -11.948 39.177 79.269 1.00 54.94 89 LYS A CA 1
ATOM 658 C C . LYS A 1 89 ? -12.399 38.016 80.174 1.00 54.94 89 LYS A C 1
ATOM 660 O O . LYS A 1 89 ? -11.533 37.283 80.645 1.00 54.94 89 LYS A O 1
ATOM 665 N N . ASP A 1 90 ? -13.707 37.777 80.312 1.00 56.66 90 ASP A N 1
ATOM 666 C CA . ASP A 1 90 ? -14.264 36.893 81.349 1.00 56.66 90 ASP A CA 1
ATOM 667 C C . ASP A 1 90 ? -15.087 35.691 80.832 1.00 56.66 90 ASP A C 1
ATOM 669 O O . ASP A 1 90 ? -15.940 35.183 81.551 1.00 56.66 90 ASP A O 1
ATOM 673 N N . ASP A 1 91 ? -14.778 35.146 79.648 1.00 53.59 91 ASP A N 1
ATOM 674 C CA . ASP A 1 91 ? -15.240 33.788 79.269 1.00 53.59 91 ASP A CA 1
ATOM 675 C C . ASP A 1 91 ? -14.214 32.682 79.603 1.00 53.59 91 ASP A C 1
ATOM 677 O O . ASP A 1 91 ? -14.420 31.509 79.299 1.00 53.59 91 ASP A O 1
ATOM 681 N N . PHE A 1 92 ? -13.127 33.022 80.305 1.00 57.22 92 PHE A N 1
ATOM 682 C CA . PHE A 1 92 ? -12.280 32.044 80.999 1.00 57.22 92 PHE A CA 1
ATOM 683 C C . PHE A 1 92 ? -12.444 32.171 82.512 1.00 57.22 92 PHE A C 1
ATOM 685 O O . PHE A 1 92 ? -11.502 32.456 83.248 1.00 57.22 92 PHE A O 1
ATOM 692 N N . THR A 1 93 ? -13.658 31.909 82.979 1.00 56.12 93 THR A N 1
ATOM 693 C CA . THR A 1 93 ? -13.854 31.343 84.316 1.00 56.12 93 THR A CA 1
ATOM 694 C C . THR A 1 93 ? -14.142 29.867 84.033 1.00 56.12 93 THR A C 1
ATOM 696 O O . THR A 1 93 ? -15.112 29.559 83.361 1.00 56.12 93 THR A O 1
ATOM 699 N N . GLU A 1 94 ? -13.267 28.908 84.333 1.00 51.97 94 GLU A N 1
ATOM 700 C CA . GLU A 1 94 ? -12.919 28.515 85.694 1.00 51.97 94 GLU A CA 1
ATOM 701 C C . GLU A 1 94 ? -11.520 27.860 85.766 1.00 51.97 94 GLU A C 1
ATOM 703 O O . GLU A 1 94 ? -11.207 26.910 85.053 1.00 51.97 94 GLU A O 1
ATOM 708 N N . ASN A 1 95 ? -10.699 28.333 86.711 1.00 53.91 95 ASN A N 1
ATOM 709 C CA . ASN A 1 95 ? -9.676 27.534 87.402 1.00 53.91 95 ASN A CA 1
ATOM 710 C C . ASN A 1 95 ? -8.582 26.829 86.563 1.00 53.91 95 ASN A C 1
ATOM 712 O O . ASN A 1 95 ? -8.093 25.771 86.960 1.00 53.91 95 ASN A O 1
ATOM 716 N N . THR A 1 96 ? -8.099 27.425 85.470 1.00 58.00 96 THR A N 1
ATOM 717 C CA . THR A 1 96 ? -6.872 26.941 84.808 1.00 58.00 96 THR A CA 1
ATOM 718 C C . THR A 1 96 ? -5.628 27.638 85.376 1.00 58.00 96 THR A C 1
ATOM 720 O O . THR A 1 96 ? -5.632 28.839 85.652 1.00 58.00 96 THR A O 1
ATOM 723 N N . GLY A 1 97 ? -4.547 26.879 85.589 1.00 58.25 97 GLY A N 1
ATOM 724 C CA . GLY A 1 97 ? -3.326 27.310 86.296 1.00 58.25 97 GLY A CA 1
ATOM 725 C C . GLY A 1 97 ? -2.499 28.424 85.635 1.00 58.25 97 GLY A C 1
ATOM 726 O O . GLY A 1 97 ? -1.389 28.687 86.072 1.00 58.25 97 GLY A O 1
ATOM 727 N N . PHE A 1 98 ? -3.010 29.080 84.594 1.00 56.75 98 PHE A N 1
ATOM 728 C CA . PHE A 1 98 ? -2.304 30.136 83.864 1.00 56.75 98 PHE A CA 1
ATOM 729 C C . PHE A 1 98 ? -2.698 31.561 84.292 1.00 56.75 98 PHE A C 1
ATOM 731 O O . PHE A 1 98 ? -2.030 32.507 83.893 1.00 56.75 98 PHE A O 1
ATOM 738 N N . ASN A 1 99 ? -3.748 31.723 85.111 1.00 58.62 99 ASN A N 1
ATOM 739 C CA . ASN A 1 99 ? -4.295 33.030 85.519 1.00 58.62 99 ASN A CA 1
ATOM 740 C C . ASN A 1 99 ? -4.301 33.264 87.047 1.00 58.62 99 ASN A C 1
ATOM 742 O O . ASN A 1 99 ? -5.015 34.135 87.541 1.00 58.62 99 ASN A O 1
ATOM 746 N N . LYS A 1 100 ? -3.535 32.476 87.807 1.00 64.06 100 LYS A N 1
ATOM 747 C CA . LYS A 1 100 ? -3.375 32.602 89.264 1.00 64.06 100 LYS A CA 1
ATOM 748 C C . LYS A 1 100 ? -1.901 32.846 89.598 1.00 64.06 100 LYS A C 1
ATOM 750 O O . LYS A 1 100 ? -1.040 32.239 88.968 1.00 64.06 100 LYS A O 1
ATOM 755 N N . ASP A 1 101 ? -1.626 33.702 90.584 1.00 67.94 101 ASP A N 1
ATOM 756 C CA . ASP A 1 101 ? -0.257 33.980 91.045 1.00 67.94 101 ASP A CA 1
ATOM 757 C C . ASP A 1 101 ? 0.411 32.704 91.588 1.00 67.94 101 ASP A C 1
ATOM 759 O O . ASP A 1 101 ? -0.274 31.825 92.122 1.00 67.94 101 ASP A O 1
ATOM 763 N N . LEU A 1 102 ? 1.739 32.593 91.459 1.00 69.44 102 LEU A N 1
ATOM 764 C CA . LEU A 1 102 ? 2.511 31.476 92.017 1.00 69.44 102 LEU A CA 1
ATOM 765 C C . LEU A 1 102 ? 2.649 31.624 93.546 1.00 69.44 102 LEU A C 1
ATOM 767 O O . LEU A 1 102 ? 3.028 32.691 94.028 1.00 69.44 102 LEU A O 1
ATOM 771 N N . GLY A 1 103 ? 2.335 30.578 94.324 1.00 71.94 103 GLY A N 1
ATOM 772 C CA . GLY A 1 103 ? 2.370 30.630 95.794 1.00 71.94 103 GLY A CA 1
ATOM 773 C C . GLY A 1 103 ? 1.920 29.347 96.512 1.00 71.94 103 GLY A C 1
ATOM 774 O O . GLY A 1 103 ? 1.604 28.342 95.882 1.00 71.94 103 GLY A O 1
ATOM 775 N N . THR A 1 104 ? 1.914 29.366 97.854 1.00 66.00 104 THR A N 1
ATOM 776 C CA . THR A 1 104 ? 1.577 28.205 98.717 1.00 66.00 104 THR A CA 1
ATOM 777 C C . THR A 1 104 ? 0.303 28.384 99.558 1.00 66.00 104 THR A C 1
ATOM 779 O O . THR A 1 104 ? -0.031 27.526 100.375 1.00 66.00 104 THR A O 1
ATOM 782 N N . THR A 1 105 ? -0.442 29.477 99.369 1.00 63.69 105 THR A N 1
ATOM 783 C CA . THR A 1 105 ? -1.743 29.732 100.014 1.00 63.69 105 THR A CA 1
ATOM 784 C C . THR A 1 105 ? -2.912 29.375 99.095 1.00 63.69 105 THR A C 1
ATOM 786 O O . THR A 1 105 ? -2.821 29.449 97.868 1.00 63.69 105 THR A O 1
ATOM 789 N N . ALA A 1 106 ? -4.048 28.991 99.683 1.00 59.41 106 ALA A N 1
ATOM 790 C CA . ALA A 1 106 ? -5.238 28.592 98.933 1.00 59.41 106 ALA A CA 1
ATOM 791 C C . ALA A 1 106 ? -5.689 29.695 97.955 1.00 59.41 106 ALA A C 1
ATOM 793 O O . ALA A 1 106 ? -5.962 30.821 98.366 1.00 59.41 106 ALA A O 1
ATOM 794 N N . GLY A 1 107 ? -5.768 29.359 96.663 1.00 68.12 107 GLY A N 1
ATOM 795 C CA . GLY A 1 107 ? -6.112 30.300 95.590 1.00 68.12 107 GLY A CA 1
ATOM 796 C C . GLY A 1 107 ? -4.957 30.682 94.658 1.00 68.12 107 GLY A C 1
ATOM 797 O O . GLY A 1 107 ? -5.225 31.325 93.650 1.00 68.12 107 GLY A O 1
ATOM 798 N N . THR A 1 108 ? -3.728 30.238 94.941 1.00 70.06 108 THR A N 1
ATOM 799 C CA . THR A 1 108 ? -2.529 30.389 94.086 1.00 70.06 108 THR A CA 1
ATOM 800 C C . THR A 1 108 ? -2.173 29.080 93.355 1.00 70.06 108 THR A C 1
ATOM 802 O O . THR A 1 108 ? -2.753 28.033 93.658 1.00 70.06 108 THR A O 1
ATOM 805 N N . VAL A 1 109 ? -1.276 29.125 92.360 1.00 65.62 109 VAL A N 1
ATOM 806 C CA . VAL A 1 109 ? -0.712 27.929 91.692 1.00 65.62 109 VAL A CA 1
ATOM 807 C C . VAL A 1 109 ? 0.610 27.570 92.359 1.00 65.62 109 VAL A C 1
ATOM 809 O O . VAL A 1 109 ? 1.461 28.432 92.546 1.00 65.62 109 VAL A O 1
ATOM 812 N N . ALA A 1 110 ? 0.792 26.305 92.729 1.00 63.25 110 ALA A N 1
ATOM 813 C CA . ALA A 1 110 ? 1.982 25.873 93.452 1.00 63.25 110 ALA A CA 1
ATOM 814 C C . ALA A 1 110 ? 3.262 26.043 92.613 1.00 63.25 110 ALA A C 1
ATOM 816 O O . ALA A 1 110 ? 3.387 25.461 91.534 1.00 63.25 110 ALA A O 1
ATOM 817 N N . GLU A 1 111 ? 4.234 26.792 93.133 1.00 60.44 111 GLU A N 1
ATOM 818 C CA . GLU A 1 111 ? 5.593 26.830 92.592 1.00 60.44 111 GLU A CA 1
ATOM 819 C C . GLU A 1 111 ? 6.364 25.604 93.100 1.00 60.44 111 GLU A C 1
ATOM 821 O O . GLU A 1 111 ? 6.997 25.624 94.153 1.00 60.44 111 GLU A O 1
ATOM 826 N N . GLY A 1 112 ? 6.259 24.497 92.366 1.00 56.53 112 GLY A N 1
ATOM 827 C CA . GLY A 1 112 ? 6.974 23.263 92.692 1.00 56.53 112 GLY A CA 1
ATOM 828 C C . GLY A 1 112 ? 6.327 22.405 93.790 1.00 56.53 112 GLY A C 1
ATOM 829 O O . GLY A 1 112 ? 5.448 22.836 94.532 1.00 56.53 112 GLY A O 1
ATOM 830 N N . ASN A 1 113 ? 6.744 21.132 93.800 1.00 54.38 113 ASN A N 1
ATOM 831 C CA . ASN A 1 113 ? 6.183 19.971 94.504 1.00 54.38 113 ASN A CA 1
ATOM 832 C C . ASN A 1 113 ? 5.412 20.269 95.801 1.00 54.38 113 ASN A C 1
ATOM 834 O O . ASN A 1 113 ? 6.009 20.602 96.825 1.00 54.38 113 ASN A O 1
ATOM 838 N N . HIS A 1 114 ? 4.105 19.997 95.798 1.00 45.81 114 HIS A N 1
ATOM 839 C CA . HIS A 1 114 ? 3.352 19.809 97.035 1.00 45.81 114 HIS A CA 1
ATOM 840 C C . HIS A 1 114 ? 2.751 18.398 97.076 1.00 45.81 114 HIS A C 1
ATOM 842 O O . HIS A 1 114 ? 2.179 17.912 96.102 1.00 45.81 114 HIS A O 1
ATOM 848 N N . VAL A 1 115 ? 2.965 17.731 98.210 1.00 46.09 115 VAL A N 1
ATOM 849 C CA . VAL A 1 115 ? 2.659 16.320 98.472 1.00 46.09 115 VAL A CA 1
ATOM 850 C C . VAL A 1 115 ? 1.264 16.220 99.083 1.00 46.09 115 VAL A C 1
ATOM 852 O O . VAL A 1 115 ? 1.011 16.829 100.122 1.00 46.09 115 VAL A O 1
ATOM 855 N N . HIS A 1 116 ? 0.375 15.437 98.466 1.00 41.66 116 HIS A N 1
ATOM 856 C CA . HIS A 1 116 ? -0.926 15.090 99.046 1.00 41.66 116 HIS A CA 1
ATOM 857 C C . HIS A 1 116 ? -0.854 13.712 99.692 1.00 41.66 116 HIS A C 1
ATOM 859 O O . HIS A 1 116 ? -0.389 12.748 99.087 1.00 41.66 116 HIS A O 1
ATOM 865 N N . ALA A 1 117 ? -1.295 13.646 100.944 1.00 42.56 117 ALA A N 1
ATOM 866 C CA . ALA A 1 117 ? -1.363 12.426 101.724 1.00 42.56 117 ALA A CA 1
ATOM 867 C C . ALA A 1 117 ? -2.732 11.745 101.570 1.00 42.56 117 ALA A C 1
ATOM 869 O O . ALA A 1 117 ? -3.760 12.420 101.587 1.00 42.56 117 ALA A O 1
ATOM 870 N N . ALA A 1 118 ? -2.671 10.411 101.585 1.00 44.88 118 ALA A N 1
ATOM 871 C CA . ALA A 1 118 ? -3.694 9.445 101.989 1.00 44.88 118 ALA A CA 1
ATOM 872 C C . ALA A 1 118 ? -4.532 8.732 100.905 1.00 44.88 118 ALA A C 1
ATOM 874 O O . ALA A 1 118 ? -5.055 9.320 99.965 1.00 44.88 118 ALA A O 1
ATOM 875 N N . ASP A 1 119 ? -4.689 7.435 101.191 1.00 42.59 119 ASP A N 1
ATOM 876 C CA . ASP A 1 119 ? -5.844 6.573 100.933 1.00 42.59 119 ASP A CA 1
ATOM 877 C C . ASP A 1 119 ? -6.045 5.961 99.534 1.00 42.59 119 ASP A C 1
ATOM 879 O O . ASP A 1 119 ? -6.805 6.424 98.694 1.00 42.59 119 ASP A O 1
ATOM 883 N N . ALA A 1 120 ? -5.371 4.815 99.371 1.00 44.78 120 ALA A N 1
ATOM 884 C CA . ALA A 1 120 ? -5.800 3.574 98.714 1.00 44.78 120 ALA A CA 1
ATOM 885 C C . ALA A 1 120 ? -6.790 3.654 97.532 1.00 44.78 120 ALA A C 1
ATOM 887 O O . ALA A 1 120 ? -8.000 3.771 97.718 1.00 44.78 120 ALA A O 1
ATOM 888 N N . VAL A 1 121 ? -6.293 3.346 96.326 1.00 42.56 121 VAL A N 1
ATOM 889 C CA . VAL A 1 121 ? -7.113 2.865 95.201 1.00 42.56 121 VAL A CA 1
ATOM 890 C C . VAL A 1 121 ? -6.406 1.688 94.518 1.00 42.56 121 VAL A C 1
ATOM 892 O O . VAL A 1 121 ? -5.231 1.763 94.177 1.00 42.56 121 VAL A O 1
ATOM 895 N N . THR A 1 122 ? -7.126 0.578 94.351 1.00 47.31 122 THR A N 1
ATOM 896 C CA . THR A 1 122 ? -6.721 -0.635 93.617 1.00 47.31 122 THR A CA 1
ATOM 897 C C . THR A 1 122 ? -7.254 -0.563 92.183 1.00 47.31 122 THR A C 1
ATOM 899 O O . THR A 1 122 ? -8.446 -0.315 92.007 1.00 47.31 122 THR A O 1
ATOM 902 N N . TYR A 1 123 ? -6.425 -0.817 91.160 1.00 35.22 123 TYR A N 1
ATOM 903 C CA . TYR A 1 123 ? -6.899 -1.011 89.780 1.00 35.22 123 TYR A CA 1
ATOM 904 C C . TYR A 1 123 ? -5.946 -1.873 88.920 1.00 35.22 123 TYR A C 1
ATOM 906 O O . TYR A 1 123 ? -4.736 -1.866 89.127 1.00 35.22 123 TYR A O 1
ATOM 914 N N . VAL A 1 124 ? -6.536 -2.645 87.995 1.00 43.09 124 VAL A N 1
ATOM 915 C CA . VAL A 1 124 ? -5.963 -3.716 87.150 1.00 43.09 124 VAL A CA 1
ATOM 916 C C . VAL A 1 124 ? -5.658 -3.188 85.731 1.00 43.09 124 VAL A C 1
ATOM 918 O O . VAL A 1 124 ? -6.433 -2.418 85.179 1.00 43.09 124 VAL A O 1
ATOM 921 N N . ASP A 1 125 ? -4.525 -3.626 85.178 1.00 49.81 125 ASP A N 1
ATOM 922 C CA . ASP A 1 125 ? -3.767 -3.196 83.981 1.00 49.81 125 ASP A CA 1
ATOM 923 C C . ASP A 1 125 ? -4.532 -2.825 82.680 1.00 49.81 125 ASP A C 1
ATOM 925 O O . ASP A 1 125 ? -5.557 -3.434 82.371 1.00 49.81 125 ASP A O 1
ATOM 929 N N . THR A 1 126 ? -3.985 -1.868 81.895 1.00 42.00 126 THR A N 1
ATOM 930 C CA . THR A 1 126 ? -3.799 -1.949 80.411 1.00 42.00 126 THR A CA 1
ATOM 931 C C . THR A 1 126 ? -3.283 -0.683 79.679 1.00 42.00 126 THR A C 1
ATOM 933 O O . THR A 1 126 ? -3.307 -0.698 78.456 1.00 42.00 126 THR A O 1
ATOM 936 N N . HIS A 1 127 ? -2.777 0.404 80.289 1.00 39.31 127 HIS A N 1
ATOM 937 C CA . HIS A 1 127 ? -2.159 1.512 79.509 1.00 39.31 127 HIS A CA 1
ATOM 938 C C . HIS A 1 127 ? -1.046 2.267 80.264 1.00 39.31 127 HIS A C 1
ATOM 940 O O . HIS A 1 127 ? -1.265 2.735 81.372 1.00 39.31 127 HIS A O 1
ATOM 946 N N . SER A 1 128 ? 0.116 2.422 79.606 1.00 48.16 128 SER A N 1
ATOM 947 C CA . SER A 1 128 ? 1.182 3.424 79.826 1.00 48.16 128 SER A CA 1
ATOM 948 C C . SER A 1 128 ? 1.385 3.908 81.271 1.00 48.16 128 SER A C 1
ATOM 950 O O . SER A 1 128 ? 0.980 5.013 81.628 1.00 48.16 128 SER A O 1
ATOM 952 N N . ILE A 1 129 ? 2.076 3.105 82.081 1.00 46.75 129 ILE A N 1
ATOM 953 C CA . ILE A 1 129 ? 2.434 3.473 83.455 1.00 46.75 129 ILE A CA 1
ATOM 954 C C . ILE A 1 129 ? 3.487 4.590 83.412 1.00 46.75 129 ILE A C 1
ATOM 956 O O . ILE A 1 129 ? 4.604 4.399 82.926 1.00 46.75 129 ILE A O 1
ATOM 960 N N . GLY A 1 130 ? 3.110 5.782 83.875 1.00 48.22 130 GLY A N 1
ATOM 961 C CA . GLY A 1 130 ? 4.007 6.927 84.003 1.00 48.22 130 GLY A CA 1
ATOM 962 C C . GLY A 1 130 ? 5.048 6.693 85.102 1.00 48.22 130 GLY A C 1
ATOM 963 O O . GLY A 1 130 ? 4.777 6.027 86.099 1.00 48.22 130 GLY A O 1
ATOM 964 N N . ALA A 1 131 ? 6.241 7.270 84.935 1.00 50.09 131 ALA A N 1
ATOM 965 C CA . ALA A 1 131 ? 7.431 7.044 85.768 1.00 50.09 131 ALA A CA 1
ATOM 966 C C . ALA A 1 131 ? 7.222 7.146 87.301 1.00 50.09 131 ALA A C 1
ATOM 968 O O . ALA A 1 131 ? 8.005 6.593 88.069 1.00 50.09 131 ALA A O 1
ATOM 969 N N . THR A 1 132 ? 6.167 7.810 87.772 1.00 53.12 132 THR A N 1
ATOM 970 C CA . THR A 1 132 ? 5.862 7.998 89.199 1.00 53.12 132 THR A CA 1
ATOM 971 C C . THR A 1 132 ? 5.270 6.752 89.879 1.00 53.12 132 THR A C 1
ATOM 973 O O . THR A 1 132 ? 5.549 6.497 91.051 1.00 53.12 132 THR A O 1
ATOM 976 N N . GLU A 1 133 ? 4.508 5.920 89.168 1.00 47.03 133 GLU A N 1
ATOM 977 C CA . GLU A 1 133 ? 3.936 4.685 89.740 1.00 47.03 133 GLU A CA 1
ATOM 978 C C . GLU A 1 133 ? 4.977 3.555 89.787 1.00 47.03 133 GLU A C 1
ATOM 980 O O . GLU A 1 133 ? 5.018 2.776 90.740 1.00 47.03 133 GLU A O 1
ATOM 985 N N . THR A 1 134 ? 5.919 3.541 88.837 1.00 53.50 134 THR A N 1
ATOM 986 C CA . THR A 1 134 ? 7.127 2.704 88.901 1.00 53.50 134 THR A CA 1
ATOM 987 C C . THR A 1 134 ? 8.030 3.121 90.063 1.00 53.50 134 THR A C 1
ATOM 989 O O . THR A 1 134 ? 8.531 2.261 90.783 1.00 53.50 134 THR A O 1
ATOM 992 N N . GLN A 1 135 ? 8.185 4.428 90.306 1.00 57.56 135 GLN A N 1
ATOM 993 C CA . GLN A 1 135 ? 8.970 4.931 91.434 1.00 57.56 135 GLN A CA 1
ATOM 994 C C . GLN A 1 135 ? 8.332 4.574 92.782 1.00 57.56 135 GLN A C 1
ATOM 996 O O . GLN A 1 135 ? 9.043 4.242 93.717 1.00 57.56 135 GLN A O 1
ATOM 1001 N N . THR A 1 136 ? 7.002 4.525 92.874 1.00 53.22 136 THR A N 1
ATOM 1002 C CA . THR A 1 136 ? 6.313 4.138 94.116 1.00 53.22 136 THR A CA 1
ATOM 1003 C C . THR A 1 136 ? 6.455 2.635 94.400 1.00 53.22 136 THR A C 1
ATOM 1005 O O . THR A 1 136 ? 6.625 2.237 95.553 1.00 53.22 136 THR A O 1
ATOM 1008 N N . ALA A 1 137 ? 6.484 1.784 93.368 1.00 53.00 137 ALA A N 1
ATOM 1009 C CA . ALA A 1 137 ? 6.817 0.363 93.508 1.00 53.00 137 ALA A CA 1
ATOM 1010 C C . ALA A 1 137 ? 8.300 0.134 93.883 1.00 53.00 137 ALA A C 1
ATOM 1012 O O . ALA A 1 137 ? 8.598 -0.744 94.693 1.00 53.00 137 ALA A O 1
ATOM 1013 N N . ILE A 1 138 ? 9.217 0.952 93.351 1.00 55.53 138 ILE A N 1
ATOM 1014 C CA . ILE A 1 138 ? 10.651 0.951 93.696 1.00 55.53 138 ILE A CA 1
ATOM 1015 C C . ILE A 1 138 ? 10.880 1.455 95.133 1.00 55.53 138 ILE A C 1
ATOM 1017 O O . ILE A 1 138 ? 11.637 0.844 95.885 1.00 55.53 138 ILE A O 1
ATOM 1021 N N . ASP A 1 139 ? 10.180 2.506 95.558 1.00 53.53 139 ASP A N 1
ATOM 1022 C CA . ASP A 1 139 ? 10.317 3.096 96.894 1.00 53.53 139 ASP A CA 1
ATOM 1023 C C . ASP A 1 139 ? 9.665 2.223 97.979 1.00 53.53 139 ASP A C 1
ATOM 1025 O O . ASP A 1 139 ? 10.178 2.128 99.092 1.00 53.53 139 ASP A O 1
ATOM 1029 N N . THR A 1 140 ? 8.595 1.488 97.652 1.00 54.62 140 THR A N 1
ATOM 1030 C CA . THR A 1 140 ? 8.014 0.477 98.560 1.00 54.62 140 THR A CA 1
ATOM 1031 C C . THR A 1 140 ? 8.980 -0.695 98.788 1.00 54.62 140 THR A C 1
ATOM 1033 O O . THR A 1 140 ? 9.019 -1.262 99.879 1.00 54.62 140 THR A O 1
ATOM 1036 N N . LEU A 1 141 ? 9.818 -1.019 97.796 1.00 50.66 141 LEU A N 1
ATOM 1037 C CA . LEU A 1 141 ? 10.910 -1.986 97.930 1.00 50.66 141 LEU A CA 1
ATOM 1038 C C . LEU A 1 141 ? 12.089 -1.404 98.740 1.00 50.66 141 LEU A C 1
ATOM 1040 O O . LEU A 1 141 ? 12.700 -2.117 99.532 1.00 50.66 141 LEU A O 1
ATOM 1044 N N . ALA A 1 142 ? 12.358 -0.099 98.615 1.00 52.09 142 ALA A N 1
ATOM 1045 C CA . ALA A 1 142 ? 13.410 0.613 99.349 1.00 52.09 142 ALA A CA 1
ATOM 1046 C C . ALA A 1 142 ? 13.097 0.866 100.840 1.00 52.09 142 ALA A C 1
ATOM 1048 O O . ALA A 1 142 ? 14.012 1.121 101.617 1.00 52.09 142 ALA A O 1
ATOM 1049 N N . VAL A 1 143 ? 11.834 0.777 101.271 1.00 50.53 143 VAL A N 1
ATOM 1050 C CA . VAL A 1 143 ? 11.438 0.962 102.685 1.00 50.53 143 VAL A CA 1
ATOM 1051 C C . VAL A 1 143 ? 11.550 -0.335 103.512 1.00 50.53 143 VAL A C 1
ATOM 1053 O O . VAL A 1 143 ? 11.569 -0.278 104.741 1.00 50.53 143 VAL A O 1
ATOM 1056 N N . ILE A 1 144 ? 11.703 -1.508 102.882 1.00 51.03 144 ILE A N 1
ATOM 1057 C CA . ILE A 1 144 ? 11.829 -2.803 103.588 1.00 51.03 144 ILE A CA 1
ATOM 1058 C C . ILE A 1 144 ? 13.281 -3.102 104.026 1.00 51.03 144 ILE A C 1
ATOM 1060 O O . ILE A 1 144 ? 13.491 -3.871 104.964 1.00 51.03 144 ILE A O 1
ATOM 1064 N N . SER A 1 145 ? 14.289 -2.435 103.457 1.00 52.00 145 SER A N 1
ATOM 1065 C CA . SER A 1 145 ? 15.677 -2.486 103.935 1.00 52.00 145 SER A CA 1
ATOM 1066 C C . SER A 1 145 ? 16.180 -1.070 104.188 1.00 52.00 145 SER A C 1
ATOM 1068 O O . SER A 1 145 ? 16.240 -0.271 103.266 1.00 52.00 145 SER A O 1
ATOM 1070 N N . GLY A 1 146 ? 16.579 -0.735 105.417 1.00 51.88 146 GLY A N 1
ATOM 1071 C CA . GLY A 1 146 ? 17.066 0.600 105.819 1.00 51.88 146 GLY A CA 1
ATOM 1072 C C . GLY A 1 146 ? 18.327 1.137 105.105 1.00 51.88 146 GLY A C 1
ATOM 1073 O O . GLY A 1 146 ? 18.942 2.078 105.596 1.00 51.88 146 GLY A O 1
ATOM 1074 N N . ALA A 1 147 ? 18.709 0.564 103.966 1.00 57.19 147 ALA A N 1
ATOM 1075 C CA . ALA A 1 147 ? 19.588 1.110 102.944 1.00 57.19 147 ALA A CA 1
ATOM 1076 C C . ALA A 1 147 ? 18.994 0.699 101.580 1.00 57.19 147 ALA A C 1
ATOM 1078 O O . ALA A 1 147 ? 18.610 -0.460 101.412 1.00 57.19 147 ALA A O 1
ATOM 1079 N N . GLY A 1 148 ? 18.880 1.632 100.627 1.00 61.88 148 GLY A N 1
ATOM 1080 C CA . GLY A 1 148 ? 18.302 1.367 99.300 1.00 61.88 148 GLY A CA 1
ATOM 1081 C C . GLY A 1 148 ? 18.987 0.216 98.546 1.00 61.88 148 GLY A C 1
ATOM 1082 O O . GLY A 1 148 ? 20.051 -0.259 98.946 1.00 61.88 148 GLY A O 1
ATOM 1083 N N . ILE A 1 149 ? 18.377 -0.242 97.447 1.00 68.25 149 ILE A N 1
ATOM 1084 C CA . ILE A 1 149 ? 18.959 -1.303 96.611 1.00 68.25 149 ILE A CA 1
ATOM 1085 C C . ILE A 1 149 ? 20.293 -0.829 96.027 1.00 68.25 149 ILE A C 1
ATOM 1087 O O . ILE A 1 149 ? 20.349 0.206 95.362 1.00 68.25 149 ILE A O 1
ATOM 1091 N N . ILE A 1 150 ? 21.356 -1.606 96.239 1.00 72.50 150 ILE A N 1
ATOM 1092 C CA . ILE A 1 150 ? 22.691 -1.326 95.702 1.00 72.50 150 ILE A CA 1
ATOM 1093 C C . ILE A 1 150 ? 22.947 -2.268 94.529 1.00 72.50 150 ILE A C 1
ATOM 1095 O O . ILE A 1 150 ? 22.808 -3.480 94.648 1.00 72.50 150 ILE A O 1
ATOM 1099 N N . SER A 1 151 ? 23.312 -1.724 93.371 1.00 80.44 151 SER A N 1
ATOM 1100 C CA . SER A 1 151 ? 23.761 -2.545 92.244 1.00 80.44 151 SER A CA 1
ATOM 1101 C C . SER A 1 151 ? 25.274 -2.680 92.292 1.00 80.44 151 SER A C 1
ATOM 1103 O O . SER A 1 151 ? 25.975 -1.670 92.282 1.00 80.44 151 SER A O 1
ATOM 1105 N N . ILE A 1 152 ? 25.772 -3.913 92.311 1.00 80.88 152 ILE A N 1
ATOM 1106 C CA . ILE A 1 152 ? 27.207 -4.196 92.234 1.00 80.88 152 ILE A CA 1
ATOM 1107 C C . ILE A 1 152 ? 27.520 -4.989 90.967 1.00 80.88 152 ILE A C 1
ATOM 1109 O O . ILE A 1 152 ? 26.733 -5.823 90.512 1.00 80.88 152 ILE A O 1
ATOM 1113 N N . SER A 1 153 ? 28.667 -4.684 90.365 1.00 86.12 153 SER A N 1
ATOM 1114 C CA . SER A 1 153 ? 29.166 -5.362 89.171 1.00 86.12 153 SER A CA 1
ATOM 1115 C C . SER A 1 153 ? 30.555 -5.908 89.455 1.00 86.12 153 SER A C 1
ATOM 1117 O O . SER A 1 153 ? 31.467 -5.137 89.736 1.00 86.12 153 SER A O 1
ATOM 1119 N N . ALA A 1 154 ? 30.712 -7.224 89.362 1.00 89.56 154 ALA A N 1
ATOM 1120 C CA . ALA A 1 154 ? 31.974 -7.905 89.626 1.00 89.56 154 ALA A CA 1
ATOM 1121 C C . ALA A 1 154 ? 32.388 -8.752 88.417 1.00 89.56 154 ALA A C 1
ATOM 1123 O O . ALA A 1 154 ? 31.546 -9.275 87.688 1.00 89.56 154 ALA A O 1
ATOM 1124 N N . THR A 1 155 ? 33.692 -8.882 88.180 1.00 91.31 155 THR A N 1
ATOM 1125 C CA . THR A 1 155 ? 34.221 -9.671 87.055 1.00 91.31 155 THR A CA 1
ATOM 1126 C C . THR A 1 155 ? 34.731 -11.012 87.562 1.00 91.31 155 THR A C 1
ATOM 1128 O O . THR A 1 155 ? 35.584 -11.050 88.444 1.00 91.31 155 THR A O 1
ATOM 1131 N N . ILE A 1 156 ? 34.218 -12.102 86.996 1.00 92.12 156 ILE A N 1
ATOM 1132 C CA . ILE A 1 156 ? 34.692 -13.462 87.251 1.00 92.12 156 ILE A CA 1
ATOM 1133 C C . ILE A 1 156 ? 35.932 -13.714 86.391 1.00 92.12 156 ILE A C 1
ATOM 1135 O O . ILE A 1 156 ? 35.935 -13.448 85.185 1.00 92.12 156 ILE A O 1
ATOM 1139 N N . THR A 1 157 ? 36.982 -14.268 86.993 1.00 91.25 157 THR A N 1
ATOM 1140 C CA . THR A 1 157 ? 38.200 -14.631 86.264 1.00 91.25 157 THR A CA 1
ATOM 1141 C C . THR A 1 157 ? 37.982 -15.935 85.496 1.00 91.25 157 THR A C 1
ATOM 1143 O O . THR A 1 157 ? 37.821 -17.001 86.086 1.00 91.25 157 THR A O 1
ATOM 1146 N N . VAL A 1 158 ? 37.989 -15.858 84.163 1.00 86.62 158 VAL A N 1
ATOM 1147 C CA . VAL A 1 158 ? 37.762 -17.016 83.284 1.00 86.62 158 VAL A CA 1
ATOM 1148 C C . VAL A 1 158 ? 38.894 -18.039 83.423 1.00 86.62 158 VAL A C 1
ATOM 1150 O O . VAL A 1 158 ? 40.069 -17.699 83.287 1.00 86.62 158 VAL A O 1
ATOM 1153 N N . GLY A 1 159 ? 38.532 -19.304 83.645 1.00 85.69 159 GLY A N 1
ATOM 1154 C CA . GLY A 1 159 ? 39.448 -20.438 83.762 1.00 85.69 159 GLY A CA 1
ATOM 1155 C C . GLY A 1 159 ? 39.977 -20.711 85.173 1.00 85.69 159 GLY A C 1
ATOM 1156 O O . GLY A 1 159 ? 40.855 -21.563 85.318 1.00 85.69 159 GLY A O 1
ATOM 1157 N N . ALA A 1 160 ? 39.477 -20.015 86.200 1.00 82.31 160 ALA A N 1
ATOM 1158 C CA . ALA A 1 160 ? 39.943 -20.153 87.581 1.00 82.31 160 ALA A CA 1
ATOM 1159 C C . ALA A 1 160 ? 39.452 -21.430 88.304 1.00 82.31 160 ALA A C 1
ATOM 1161 O O . ALA A 1 160 ? 40.136 -21.926 89.196 1.00 82.31 160 ALA A O 1
ATOM 1162 N N . GLY A 1 161 ? 38.305 -21.999 87.927 1.00 76.50 161 GLY A N 1
ATOM 1163 C CA . GLY A 1 161 ? 37.602 -23.054 88.658 1.00 76.50 161 GLY A CA 1
ATOM 1164 C C . GLY A 1 161 ? 36.863 -24.050 87.761 1.00 76.50 161 GLY A C 1
ATOM 1165 O O . GLY A 1 161 ? 35.636 -24.098 87.683 1.00 76.50 161 GLY A O 1
ATOM 1166 N N . ASN A 1 162 ? 37.633 -24.959 87.160 1.00 72.75 162 ASN A N 1
ATOM 1167 C CA . ASN A 1 162 ? 37.121 -26.172 86.510 1.00 72.75 162 ASN A CA 1
ATOM 1168 C C . ASN A 1 162 ? 36.166 -25.930 85.315 1.00 72.75 162 ASN A C 1
ATOM 1170 O O . ASN A 1 162 ? 35.290 -26.749 85.036 1.00 72.75 162 ASN A O 1
ATOM 1174 N N . SER A 1 163 ? 36.376 -24.836 84.571 1.00 80.25 163 SER A N 1
ATOM 1175 C CA . SER A 1 163 ? 35.772 -24.583 83.246 1.00 80.25 163 SER A CA 1
ATOM 1176 C C . SER A 1 163 ? 34.251 -24.373 83.231 1.00 80.25 163 SER A C 1
ATOM 1178 O O . SER A 1 163 ? 33.619 -24.533 82.187 1.00 80.25 163 SER A O 1
ATOM 1180 N N . THR A 1 164 ? 33.653 -24.000 84.364 1.00 88.94 164 THR A N 1
ATOM 1181 C CA . THR A 1 164 ? 32.248 -23.564 84.435 1.00 88.94 164 THR A CA 1
ATOM 1182 C C . THR A 1 164 ? 32.178 -22.167 85.030 1.00 88.94 164 THR A C 1
ATOM 1184 O O . THR A 1 164 ? 33.018 -21.819 85.849 1.00 88.94 164 THR A O 1
ATOM 1187 N N . VAL A 1 165 ? 31.163 -21.376 84.668 1.00 90.88 165 VAL A N 1
ATOM 1188 C CA . VAL A 1 165 ? 31.012 -20.012 85.207 1.00 90.88 165 VAL A CA 1
ATOM 1189 C C . VAL A 1 165 ? 30.860 -20.001 86.734 1.00 90.88 165 VAL A C 1
ATOM 1191 O O . VAL A 1 165 ? 31.450 -19.155 87.394 1.00 90.88 165 VAL A O 1
ATOM 1194 N N . ASN A 1 166 ? 30.128 -20.964 87.304 1.00 93.38 166 ASN A N 1
ATOM 1195 C CA . ASN A 1 166 ? 29.970 -21.105 88.752 1.00 93.38 166 ASN A CA 1
ATOM 1196 C C . ASN A 1 166 ? 31.278 -21.515 89.438 1.00 93.38 166 ASN A C 1
ATOM 1198 O O . ASN A 1 166 ? 31.656 -20.920 90.439 1.00 93.38 166 ASN A O 1
ATOM 1202 N N . GLY A 1 167 ? 31.995 -22.494 88.881 1.00 91.69 167 GLY A N 1
ATOM 1203 C CA . GLY A 1 167 ? 33.275 -22.908 89.448 1.00 91.69 167 GLY A CA 1
ATOM 1204 C C . GLY A 1 167 ? 34.337 -21.811 89.337 1.00 91.69 167 GLY A C 1
ATOM 1205 O O . GLY A 1 167 ? 35.060 -21.558 90.295 1.00 91.69 167 GLY A O 1
ATOM 1206 N N . ASP A 1 168 ? 34.394 -21.106 88.205 1.00 93.88 168 ASP A N 1
ATOM 1207 C CA . ASP A 1 168 ? 35.278 -19.956 88.017 1.00 93.88 168 ASP A CA 1
ATOM 1208 C C . ASP A 1 168 ? 34.896 -18.798 88.958 1.00 93.88 168 ASP A C 1
ATOM 1210 O O . ASP A 1 168 ? 35.793 -18.147 89.491 1.00 93.88 168 ASP A O 1
ATOM 1214 N N . LEU A 1 169 ? 33.599 -18.569 89.222 1.00 93.81 169 LEU A N 1
ATOM 1215 C CA . LEU A 1 169 ? 33.125 -17.626 90.244 1.00 93.81 169 LEU A CA 1
ATOM 1216 C C . LEU A 1 169 ? 33.689 -18.001 91.614 1.00 93.81 169 LEU A C 1
ATOM 1218 O O . LEU A 1 169 ? 34.346 -17.167 92.225 1.00 93.81 169 LEU A O 1
ATOM 1222 N N . ASP A 1 170 ? 33.515 -19.250 92.047 1.00 93.31 170 ASP A N 1
ATOM 1223 C CA . ASP A 1 170 ? 33.973 -19.746 93.353 1.00 93.31 170 ASP A CA 1
ATOM 1224 C C . ASP A 1 170 ? 35.497 -19.739 93.518 1.00 93.31 170 ASP A C 1
ATOM 1226 O O . ASP A 1 170 ? 36.007 -19.671 94.634 1.00 93.31 170 ASP A O 1
ATOM 1230 N N . ALA A 1 171 ? 36.241 -19.805 92.416 1.00 93.44 171 ALA A N 1
ATOM 1231 C CA . ALA A 1 171 ? 37.697 -19.735 92.416 1.00 93.44 171 ALA A CA 1
ATOM 1232 C C . ALA A 1 171 ? 38.248 -18.317 92.185 1.00 93.44 171 ALA A C 1
ATOM 1234 O O . ALA A 1 171 ? 39.463 -18.119 92.251 1.00 93.44 171 ALA A O 1
ATOM 1235 N N . THR A 1 172 ? 37.389 -17.329 91.910 1.00 94.19 172 THR A N 1
ATOM 1236 C CA . THR A 1 172 ? 37.816 -15.948 91.661 1.00 94.19 172 THR A CA 1
ATOM 1237 C C . THR A 1 172 ? 38.197 -15.259 92.967 1.00 94.19 172 THR A C 1
ATOM 1239 O O . THR A 1 172 ? 37.415 -15.223 93.915 1.00 94.19 172 THR A O 1
ATOM 1242 N N . ASP A 1 173 ? 39.396 -14.677 92.997 1.00 93.25 173 ASP A N 1
ATOM 1243 C CA . ASP A 1 173 ? 39.829 -13.769 94.056 1.00 93.25 173 ASP A CA 1
ATOM 1244 C C . ASP A 1 173 ? 39.303 -12.354 93.768 1.00 93.25 173 ASP A C 1
ATOM 1246 O O . ASP A 1 173 ? 39.731 -11.698 92.818 1.00 93.25 173 ASP A O 1
ATOM 1250 N N . PHE A 1 174 ? 38.364 -11.892 94.591 1.00 92.00 174 PHE A N 1
ATOM 1251 C CA . PHE A 1 174 ? 37.749 -10.569 94.491 1.00 92.00 174 PHE A CA 1
ATOM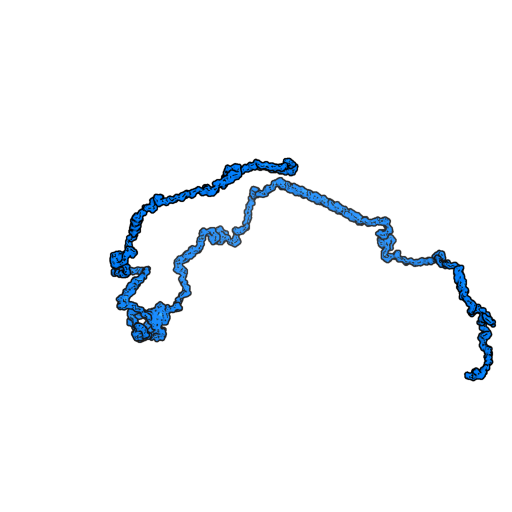 1252 C C . PHE A 1 174 ? 38.506 -9.479 95.264 1.00 92.00 174 PHE A C 1
ATOM 1254 O O . PHE A 1 174 ? 37.976 -8.379 95.441 1.00 92.00 174 PHE A O 1
ATOM 1261 N N . THR A 1 175 ? 39.739 -9.742 95.715 1.00 88.19 175 THR A N 1
ATOM 1262 C CA . THR A 1 175 ? 40.570 -8.743 96.397 1.00 88.19 175 THR A CA 1
ATOM 1263 C C . THR A 1 175 ? 40.670 -7.464 95.561 1.00 88.19 175 THR A C 1
ATOM 1265 O O . THR A 1 175 ? 41.130 -7.474 94.421 1.00 88.19 175 THR A O 1
ATOM 1268 N N . GLY A 1 176 ? 40.256 -6.341 96.152 1.00 78.62 176 GLY A N 1
ATOM 1269 C CA . GLY A 1 176 ? 40.232 -5.033 95.492 1.00 78.62 176 GLY A CA 1
ATOM 1270 C C . GLY A 1 176 ? 38.856 -4.589 94.989 1.00 78.62 176 GLY A C 1
ATOM 1271 O O . GLY A 1 176 ? 38.736 -3.448 94.554 1.00 78.62 176 GLY A O 1
ATOM 1272 N N . HIS A 1 177 ? 37.820 -5.429 95.080 1.00 84.06 177 HIS A N 1
ATOM 1273 C CA . HIS A 1 177 ? 36.433 -4.986 94.924 1.00 84.06 177 HIS A CA 1
ATOM 1274 C C . HIS A 1 177 ? 35.920 -4.350 96.230 1.00 84.06 177 HIS A C 1
ATOM 1276 O O . HIS A 1 177 ? 36.185 -4.866 97.315 1.00 84.06 177 HIS A O 1
ATOM 1282 N N . ASP A 1 178 ? 35.143 -3.266 96.144 1.00 79.94 178 ASP A N 1
ATOM 1283 C CA . ASP A 1 178 ? 34.708 -2.479 97.316 1.00 79.94 178 ASP A CA 1
ATOM 1284 C C . ASP A 1 178 ? 33.864 -3.281 98.326 1.00 79.94 178 ASP A C 1
ATOM 1286 O O . ASP A 1 178 ? 33.852 -2.984 99.518 1.00 79.94 178 ASP A O 1
ATOM 1290 N N . SER A 1 179 ? 33.170 -4.319 97.853 1.00 81.75 179 SER A N 1
ATOM 1291 C CA . SER A 1 179 ? 32.365 -5.240 98.677 1.00 81.75 179 SER A CA 1
ATOM 1292 C C . SER A 1 179 ? 33.077 -6.559 99.017 1.00 81.75 179 SER A C 1
ATOM 1294 O O . SER A 1 179 ? 32.424 -7.511 99.446 1.00 81.75 179 SER A O 1
ATOM 1296 N N . ALA A 1 180 ? 34.390 -6.664 98.782 1.00 85.94 180 ALA A N 1
ATOM 1297 C CA . ALA A 1 180 ? 35.147 -7.869 99.103 1.00 85.94 180 ALA A CA 1
ATOM 1298 C C . ALA A 1 180 ? 35.485 -7.944 100.600 1.00 85.94 180 ALA A C 1
ATOM 1300 O O . ALA A 1 180 ? 36.041 -7.012 101.184 1.00 85.94 180 ALA A O 1
ATOM 1301 N N . VAL A 1 181 ? 35.190 -9.087 101.215 1.00 87.44 181 VAL A N 1
ATOM 1302 C CA . VAL A 1 181 ? 35.606 -9.435 102.576 1.00 87.44 181 VAL A CA 1
ATOM 1303 C C . VAL A 1 181 ? 36.697 -10.495 102.452 1.00 87.44 181 VAL A C 1
ATOM 1305 O O . VAL A 1 181 ? 36.431 -11.682 102.272 1.00 87.44 181 VAL A O 1
ATOM 1308 N N . GLY A 1 182 ? 37.955 -10.049 102.497 1.00 89.44 182 GLY A N 1
ATOM 1309 C CA . GLY A 1 182 ? 39.097 -10.885 102.123 1.00 89.44 182 GLY A CA 1
ATOM 1310 C C . GLY A 1 182 ? 39.147 -11.089 100.607 1.00 89.44 182 GLY A C 1
ATOM 1311 O O . GLY A 1 182 ? 39.132 -10.115 99.860 1.00 89.44 182 GLY A O 1
ATOM 1312 N N . THR A 1 183 ? 39.201 -12.347 100.171 1.00 91.44 183 THR A N 1
ATOM 1313 C CA . THR A 1 183 ? 39.243 -12.753 98.754 1.00 91.44 183 THR A CA 1
ATOM 1314 C C . THR A 1 183 ? 37.854 -13.068 98.175 1.00 91.44 183 THR A C 1
ATOM 1316 O O . THR A 1 183 ? 37.735 -13.323 96.979 1.00 91.44 183 THR A O 1
ATOM 1319 N N . ALA A 1 184 ? 36.799 -13.043 98.998 1.00 92.38 184 ALA A N 1
ATOM 1320 C CA . ALA A 1 184 ? 35.423 -13.350 98.604 1.00 92.38 184 ALA A CA 1
ATOM 1321 C C . ALA A 1 184 ? 34.542 -12.090 98.564 1.00 92.38 184 ALA A C 1
ATOM 1323 O O . ALA A 1 184 ? 34.792 -11.113 99.270 1.00 92.38 184 ALA A O 1
ATOM 1324 N N . LEU A 1 185 ? 33.492 -12.120 97.749 1.00 93.00 185 LEU A N 1
ATOM 1325 C CA . LEU A 1 185 ? 32.533 -11.038 97.555 1.00 93.00 185 LEU A CA 1
ATOM 1326 C C . LEU A 1 185 ? 31.300 -11.233 98.449 1.00 93.00 185 LEU A C 1
ATOM 1328 O O . LEU A 1 185 ? 30.635 -12.265 98.360 1.00 93.00 185 LEU A O 1
ATOM 1332 N N . GLN A 1 186 ? 30.979 -10.232 99.274 1.00 90.81 186 GLN A N 1
ATOM 1333 C CA . GLN A 1 186 ? 29.780 -10.224 100.118 1.00 90.81 186 GLN A CA 1
ATOM 1334 C C . GLN A 1 186 ? 28.535 -9.860 99.292 1.00 90.81 186 GLN A C 1
ATOM 1336 O O . GLN A 1 186 ? 28.469 -8.778 98.702 1.00 90.81 186 GLN A O 1
ATOM 1341 N N . LEU A 1 187 ? 27.537 -10.747 99.279 1.00 89.19 187 LEU A N 1
ATOM 1342 C CA . LEU A 1 187 ? 26.250 -10.552 98.609 1.00 89.19 187 LEU A CA 1
ATOM 1343 C C . LEU A 1 187 ? 25.162 -10.262 99.648 1.00 89.19 187 LEU A C 1
ATOM 1345 O O . LEU A 1 187 ? 24.545 -11.182 100.176 1.00 89.19 187 LEU A O 1
ATOM 1349 N N . GLU A 1 188 ? 24.920 -8.989 99.951 1.00 84.25 188 GLU A N 1
ATOM 1350 C CA . GLU A 1 188 ? 23.883 -8.587 100.909 1.00 84.25 188 GLU A CA 1
ATOM 1351 C C . GLU A 1 188 ? 22.461 -8.727 100.329 1.00 84.25 188 GLU A C 1
ATOM 1353 O O . GLU A 1 188 ? 22.274 -8.620 99.114 1.00 84.25 188 GLU A O 1
ATOM 1358 N N . PRO A 1 189 ? 21.416 -8.886 101.163 1.00 81.00 189 PRO A N 1
ATOM 1359 C CA . PRO A 1 189 ? 20.031 -9.008 100.693 1.00 81.00 189 PRO A CA 1
ATOM 1360 C C . PRO A 1 189 ? 19.496 -7.830 99.875 1.00 81.00 189 PRO A C 1
ATOM 1362 O O . PRO A 1 189 ? 18.553 -8.001 99.105 1.00 81.00 189 PRO A O 1
ATOM 1365 N N . ASN A 1 190 ? 20.069 -6.638 100.035 1.00 77.56 190 ASN A N 1
ATOM 1366 C CA . ASN A 1 190 ? 19.706 -5.451 99.265 1.00 77.56 190 ASN A CA 1
ATOM 1367 C C . ASN A 1 190 ? 20.591 -5.248 98.020 1.00 77.56 190 ASN A C 1
ATOM 1369 O O . ASN A 1 190 ? 20.517 -4.182 97.402 1.00 77.56 190 ASN A O 1
ATOM 1373 N N . TYR A 1 191 ? 21.435 -6.222 97.649 1.00 83.81 191 TYR A N 1
ATOM 1374 C CA . TYR A 1 191 ? 22.312 -6.120 96.482 1.00 83.81 191 TYR A CA 1
ATOM 1375 C C . TYR A 1 191 ? 21.706 -6.788 95.247 1.00 83.81 191 TYR A C 1
ATOM 1377 O O . TYR A 1 191 ? 21.293 -7.945 95.276 1.00 83.81 191 TYR A O 1
ATOM 1385 N N . ILE A 1 192 ? 21.725 -6.078 94.117 1.00 84.12 192 ILE A N 1
ATOM 1386 C CA . ILE A 1 192 ? 21.551 -6.684 92.794 1.00 84.12 192 ILE A CA 1
ATOM 1387 C C . ILE A 1 192 ? 22.938 -6.871 92.195 1.00 84.12 192 ILE A C 1
ATOM 1389 O O . ILE A 1 192 ? 23.612 -5.902 91.842 1.00 84.12 192 ILE A O 1
ATOM 1393 N N . VAL A 1 193 ? 23.360 -8.128 92.074 1.00 88.06 193 VAL A N 1
ATOM 1394 C CA . VAL A 1 193 ? 24.724 -8.469 91.662 1.00 88.06 193 VAL A CA 1
ATOM 1395 C C . VAL A 1 193 ? 24.731 -8.959 90.228 1.00 88.06 193 VAL A C 1
ATOM 1397 O O . VAL A 1 193 ? 24.033 -9.913 89.876 1.00 88.06 193 VAL A O 1
ATOM 1400 N N . THR A 1 194 ? 25.521 -8.287 89.395 1.00 91.56 194 THR A N 1
ATOM 1401 C CA . THR A 1 194 ? 25.782 -8.716 88.021 1.00 91.56 194 THR A CA 1
ATOM 1402 C C . THR A 1 194 ? 27.232 -9.154 87.908 1.00 91.56 194 THR A C 1
ATOM 1404 O O . THR A 1 194 ? 28.152 -8.394 88.207 1.00 91.56 194 THR A O 1
ATOM 1407 N N . PHE A 1 195 ? 27.430 -10.387 87.470 1.00 91.50 195 PHE A N 1
ATOM 1408 C CA . PHE A 1 195 ? 28.735 -10.947 87.194 1.00 91.50 195 PHE A CA 1
ATOM 1409 C C . PHE A 1 195 ? 29.036 -10.887 85.701 1.00 91.50 195 PHE A C 1
ATOM 1411 O O . PHE A 1 195 ? 28.227 -11.305 84.869 1.00 91.50 195 PHE A O 1
ATOM 1418 N N . VAL A 1 196 ? 30.222 -10.389 85.370 1.00 90.25 196 VAL A N 1
ATOM 1419 C CA . VAL A 1 196 ? 30.772 -10.437 84.015 1.00 90.25 196 VAL A CA 1
ATOM 1420 C C . VAL A 1 196 ? 31.673 -11.658 83.918 1.00 90.25 196 VAL A C 1
ATOM 1422 O O . VAL A 1 196 ? 32.633 -11.774 84.679 1.00 90.25 196 VAL A O 1
ATOM 1425 N N . TYR A 1 197 ? 31.380 -12.561 82.986 1.00 89.50 197 TYR A N 1
ATOM 1426 C CA . TYR A 1 197 ? 32.195 -13.743 82.718 1.00 89.50 197 TYR A CA 1
ATOM 1427 C C . TYR A 1 197 ? 32.544 -13.795 81.232 1.00 89.50 197 TYR A C 1
ATOM 1429 O O . TYR A 1 197 ? 31.706 -14.112 80.386 1.00 89.50 197 TYR A O 1
ATOM 1437 N N . GLY A 1 198 ? 33.783 -13.436 80.893 1.00 86.25 198 GLY A N 1
ATOM 1438 C CA . GLY A 1 198 ? 34.169 -13.237 79.496 1.00 86.25 198 GLY A CA 1
ATOM 1439 C C . GLY A 1 198 ? 33.330 -12.129 78.844 1.00 86.25 198 GLY A C 1
ATOM 1440 O O . GLY A 1 198 ? 33.371 -10.990 79.300 1.00 86.25 198 GLY A O 1
ATOM 1441 N N . ALA A 1 199 ? 32.580 -12.464 77.788 1.00 82.81 199 ALA A N 1
ATOM 1442 C CA . ALA A 1 199 ? 31.682 -11.541 77.076 1.00 82.81 199 ALA A CA 1
ATOM 1443 C C . ALA A 1 199 ? 30.208 -11.633 77.527 1.00 82.81 199 ALA A C 1
ATOM 1445 O O . ALA A 1 199 ? 29.364 -10.865 77.050 1.00 82.81 199 ALA A O 1
ATOM 1446 N N . GLU A 1 200 ? 29.898 -12.558 78.436 1.00 86.88 200 GLU A N 1
ATOM 1447 C CA . GLU A 1 200 ? 28.542 -12.854 78.889 1.00 86.88 200 GLU A CA 1
ATOM 1448 C C . GLU A 1 200 ? 28.240 -12.185 80.233 1.00 86.88 200 GLU A C 1
ATOM 1450 O O . GLU A 1 200 ? 29.102 -12.071 81.114 1.00 86.88 200 GLU A O 1
ATOM 1455 N N . LEU A 1 201 ? 26.988 -11.756 80.391 1.00 89.06 201 LEU A N 1
ATOM 1456 C CA . LEU A 1 201 ? 26.490 -11.121 81.604 1.00 89.06 201 LEU A CA 1
ATOM 1457 C C . LEU A 1 201 ? 25.549 -12.069 82.340 1.00 89.06 201 LEU A C 1
ATOM 1459 O O . LEU A 1 201 ? 24.588 -12.589 81.766 1.00 89.06 201 LEU A O 1
ATOM 1463 N N . TYR A 1 202 ? 25.790 -12.242 83.635 1.00 91.50 202 TYR A N 1
ATOM 1464 C CA . TYR A 1 202 ? 24.978 -13.085 84.500 1.00 91.50 202 TYR A CA 1
ATOM 1465 C C . TYR A 1 202 ? 24.466 -12.294 85.695 1.00 91.50 202 TYR A C 1
ATOM 1467 O O . TYR A 1 202 ? 25.199 -11.525 86.308 1.00 91.50 202 TYR A O 1
ATOM 1475 N N . ARG A 1 203 ? 23.207 -12.505 86.064 1.00 92.38 203 ARG A N 1
ATOM 1476 C CA . ARG A 1 203 ? 22.641 -12.008 87.317 1.00 92.38 203 ARG A CA 1
ATOM 1477 C C . ARG A 1 203 ? 22.734 -13.079 88.389 1.00 92.38 203 ARG A C 1
ATOM 1479 O O . ARG A 1 203 ? 22.363 -14.223 88.132 1.00 92.38 203 ARG A O 1
ATOM 1486 N N . TRP A 1 204 ? 23.159 -12.688 89.586 1.00 91.75 204 TRP A N 1
ATOM 1487 C CA . TRP A 1 204 ? 23.041 -13.545 90.758 1.00 91.75 204 TRP A CA 1
ATOM 1488 C C . TRP A 1 204 ? 21.578 -13.699 91.168 1.00 91.75 204 TRP A C 1
ATOM 1490 O O . TRP A 1 204 ? 20.847 -12.722 91.326 1.00 91.75 204 TRP A O 1
ATOM 1500 N N . THR A 1 205 ? 21.169 -14.946 91.331 1.00 90.19 205 THR A N 1
ATOM 1501 C CA . THR A 1 205 ? 19.838 -15.384 91.763 1.00 90.19 205 THR A CA 1
ATOM 1502 C C . THR A 1 205 ? 19.916 -16.449 92.861 1.00 90.19 205 THR A C 1
ATOM 1504 O O . THR A 1 205 ? 18.884 -16.973 93.275 1.00 90.19 205 THR A O 1
ATOM 1507 N N . GLY A 1 206 ? 21.131 -16.760 93.331 1.00 86.75 206 GLY A N 1
ATOM 1508 C CA . GLY A 1 206 ? 21.370 -17.645 94.465 1.00 86.75 206 GLY A CA 1
ATOM 1509 C C . GLY A 1 206 ? 21.045 -16.982 95.812 1.00 86.75 206 GLY A C 1
ATOM 1510 O O . GLY A 1 206 ? 20.422 -15.917 95.854 1.00 86.75 206 GLY A O 1
ATOM 1511 N N . PRO A 1 207 ? 21.452 -17.591 96.939 1.00 86.50 207 PRO A N 1
ATOM 1512 C CA . PRO A 1 207 ? 21.144 -17.080 98.269 1.00 86.50 207 PRO A CA 1
ATOM 1513 C C . PRO A 1 207 ? 21.656 -15.658 98.509 1.00 86.50 207 PRO A C 1
ATOM 1515 O O . PRO A 1 207 ? 22.720 -15.267 98.027 1.00 86.50 207 PRO A O 1
ATOM 1518 N N . ASN A 1 208 ? 20.880 -14.916 99.293 1.00 81.31 208 ASN A N 1
ATOM 1519 C CA . ASN A 1 208 ? 21.235 -13.603 99.816 1.00 81.31 208 ASN A CA 1
ATOM 1520 C C . ASN A 1 208 ? 21.938 -13.753 101.178 1.00 81.31 208 ASN A C 1
ATOM 1522 O O . ASN A 1 208 ? 21.657 -14.712 101.895 1.00 81.31 208 ASN A O 1
ATOM 1526 N N . ASP A 1 209 ? 22.788 -12.791 101.540 1.00 85.81 209 ASP A N 1
ATOM 1527 C CA . ASP A 1 209 ? 23.705 -12.829 102.695 1.00 85.81 209 ASP A CA 1
ATOM 1528 C C . ASP A 1 209 ? 24.712 -13.993 102.619 1.00 85.81 209 ASP A C 1
ATOM 1530 O O . ASP A 1 209 ? 24.801 -14.863 103.487 1.00 85.81 209 ASP A O 1
ATOM 1534 N N . ALA A 1 210 ? 25.442 -14.044 101.503 1.00 88.88 210 ALA A N 1
ATOM 1535 C CA . ALA A 1 210 ? 26.421 -15.085 101.207 1.00 88.88 210 ALA A CA 1
ATOM 1536 C C . ALA A 1 210 ? 27.756 -14.480 100.753 1.00 88.88 210 ALA A C 1
ATOM 1538 O O . ALA A 1 210 ? 27.772 -13.495 100.016 1.00 88.88 210 ALA A O 1
ATOM 1539 N N . LEU A 1 211 ? 28.878 -15.096 101.147 1.00 93.06 211 LEU A N 1
ATOM 1540 C CA . LEU A 1 211 ? 30.195 -14.771 100.592 1.00 93.06 211 LEU A CA 1
ATOM 1541 C C . LEU A 1 211 ? 30.521 -15.761 99.480 1.00 93.06 211 LEU A C 1
ATOM 1543 O O . LEU A 1 211 ? 30.698 -16.948 99.761 1.00 93.06 211 LEU A O 1
ATOM 1547 N N . VAL A 1 212 ? 30.643 -15.265 98.251 1.00 92.75 212 VAL A N 1
ATOM 1548 C CA . VAL A 1 212 ? 30.981 -16.070 97.066 1.00 92.75 212 VAL A CA 1
ATOM 1549 C C . VAL A 1 212 ? 32.371 -15.724 96.545 1.00 92.75 212 VAL A C 1
ATOM 1551 O O . VAL A 1 212 ? 32.835 -14.595 96.697 1.00 92.75 212 VAL A O 1
ATOM 1554 N N . GLY A 1 213 ? 33.043 -16.679 95.915 1.00 91.25 213 GLY A N 1
ATOM 1555 C CA . GLY A 1 213 ? 34.425 -16.516 95.461 1.00 91.25 213 GLY A CA 1
ATOM 1556 C C . GLY A 1 213 ? 35.441 -17.224 96.339 1.00 91.25 213 GLY A C 1
ATOM 1557 O O . GLY A 1 213 ? 35.091 -17.966 97.262 1.00 91.25 213 GLY A O 1
ATOM 1558 N N . LEU A 1 214 ? 36.719 -17.016 96.033 1.00 92.25 214 LEU A N 1
ATOM 1559 C CA . LEU A 1 214 ? 37.802 -17.791 96.619 1.00 92.25 214 LEU A CA 1
ATOM 1560 C C . LEU A 1 214 ? 37.816 -17.610 98.140 1.00 92.25 214 LEU A C 1
ATOM 1562 O O . LEU A 1 214 ? 37.977 -16.500 98.639 1.00 92.25 214 LEU A O 1
ATOM 1566 N N . GLY A 1 215 ? 37.648 -18.701 98.890 1.00 87.12 215 GLY A N 1
ATOM 1567 C CA . GLY A 1 215 ? 37.594 -18.666 100.358 1.00 87.12 215 GLY A CA 1
ATOM 1568 C C . GLY A 1 215 ? 36.267 -18.168 100.951 1.00 87.12 215 GLY A C 1
ATOM 1569 O O . GLY A 1 215 ? 36.204 -17.945 102.161 1.00 87.12 215 GLY A O 1
ATOM 1570 N N . GLY A 1 216 ? 35.226 -18.006 100.128 1.00 90.38 216 GLY A N 1
ATOM 1571 C CA . GLY A 1 216 ? 33.867 -17.671 100.549 1.00 90.38 216 GLY A CA 1
ATOM 1572 C C . GLY A 1 216 ? 33.171 -18.799 101.317 1.00 90.38 216 GLY A C 1
ATOM 1573 O O . GLY A 1 216 ? 33.612 -19.950 101.334 1.00 90.38 216 GLY A O 1
ATOM 1574 N N . THR A 1 217 ? 32.068 -18.461 101.986 1.00 90.31 217 THR A N 1
ATOM 1575 C CA . THR A 1 217 ? 31.260 -19.409 102.771 1.00 90.31 217 THR A CA 1
ATOM 1576 C C . THR A 1 217 ? 30.223 -20.148 101.927 1.00 90.31 217 THR A C 1
ATOM 1578 O O . THR A 1 217 ? 29.695 -21.166 102.380 1.00 90.31 217 THR A O 1
ATOM 1581 N N . TYR A 1 218 ? 29.943 -19.666 100.715 1.00 94.38 218 TYR A N 1
ATOM 1582 C CA . TYR A 1 218 ? 29.000 -20.260 99.778 1.00 94.38 218 TYR A CA 1
ATOM 1583 C C . TYR A 1 218 ? 29.688 -20.602 98.453 1.00 94.38 218 TYR A C 1
ATOM 1585 O O . TYR A 1 218 ? 30.407 -19.776 97.896 1.00 94.38 218 TYR A O 1
ATOM 1593 N N . ALA A 1 219 ? 29.440 -21.815 97.955 1.00 92.88 219 ALA A N 1
ATOM 1594 C CA . ALA A 1 219 ? 29.883 -22.268 96.640 1.00 92.88 219 ALA A CA 1
ATOM 1595 C C . ALA A 1 219 ? 28.700 -22.223 95.667 1.00 92.88 219 ALA A C 1
ATOM 1597 O O . ALA A 1 219 ? 27.652 -22.814 95.944 1.00 92.88 219 ALA A O 1
ATOM 1598 N N . ALA A 1 220 ? 28.862 -21.514 94.556 1.00 91.69 220 ALA A N 1
ATOM 1599 C CA . ALA A 1 220 ? 27.838 -21.281 93.560 1.00 91.69 220 ALA A CA 1
ATOM 1600 C C . ALA A 1 220 ? 27.425 -22.581 92.854 1.00 91.69 220 ALA A C 1
ATOM 1602 O O . ALA A 1 220 ? 28.236 -23.346 92.330 1.00 91.69 220 ALA A O 1
ATOM 1603 N N . LEU A 1 221 ? 26.119 -22.805 92.775 1.00 93.25 221 LEU A N 1
ATOM 1604 C CA . LEU A 1 221 ? 25.505 -23.964 92.146 1.00 93.25 221 LEU A CA 1
ATOM 1605 C C . LEU A 1 221 ? 24.944 -23.612 90.764 1.00 93.25 221 LEU A C 1
ATOM 1607 O O . LEU A 1 221 ? 24.629 -22.463 90.440 1.00 93.25 221 LEU A O 1
ATOM 1611 N N . THR A 1 222 ? 24.777 -24.631 89.918 1.00 88.88 222 THR A N 1
ATOM 1612 C CA . THR A 1 222 ? 24.100 -24.468 88.626 1.00 88.88 222 THR A CA 1
ATOM 1613 C C . THR A 1 222 ? 22.666 -23.985 88.846 1.00 88.88 222 THR A C 1
ATOM 1615 O O . THR A 1 222 ? 21.866 -24.680 89.468 1.00 88.88 222 THR A O 1
ATOM 1618 N N . GLY A 1 223 ? 22.341 -22.814 88.300 1.00 85.00 223 GLY A N 1
ATOM 1619 C CA . GLY A 1 223 ? 21.050 -22.146 88.490 1.00 85.00 223 GLY A CA 1
ATOM 1620 C C . GLY A 1 223 ? 21.138 -20.860 89.311 1.00 85.00 223 GLY A C 1
ATOM 1621 O O . GLY A 1 223 ? 20.274 -20.009 89.142 1.00 85.00 223 GLY A O 1
ATOM 1622 N N . ASP A 1 224 ? 22.205 -20.659 90.092 1.00 92.00 224 ASP A N 1
ATOM 1623 C CA . ASP A 1 224 ? 22.400 -19.408 90.842 1.00 92.00 224 ASP A CA 1
ATOM 1624 C C . ASP A 1 224 ? 22.724 -18.223 89.925 1.00 92.00 224 ASP A C 1
ATOM 1626 O O . ASP A 1 224 ? 22.527 -17.070 90.299 1.00 92.00 224 ASP A O 1
ATOM 1630 N N . LEU A 1 225 ? 23.196 -18.491 88.706 1.00 91.00 225 LEU A N 1
ATOM 1631 C CA . LEU A 1 225 ? 23.524 -17.485 87.704 1.00 91.00 225 LEU A CA 1
ATOM 1632 C C . LEU A 1 225 ? 22.533 -17.547 86.541 1.00 91.00 225 LEU A C 1
ATOM 1634 O O . LEU A 1 225 ? 22.496 -18.520 85.787 1.00 91.00 225 LEU A O 1
ATOM 1638 N N . PHE A 1 226 ? 21.764 -16.474 86.365 1.00 90.75 226 PHE A N 1
ATOM 1639 C CA . PHE A 1 226 ? 20.847 -16.313 85.240 1.00 90.75 226 PHE A CA 1
ATOM 1640 C C . PHE A 1 226 ? 21.502 -15.481 84.135 1.00 90.75 226 PHE A C 1
ATOM 1642 O O . PHE A 1 226 ? 21.908 -14.344 84.376 1.00 90.75 226 PHE A O 1
ATOM 1649 N N . SER A 1 227 ? 21.606 -16.025 82.920 1.00 88.12 227 SER A N 1
ATOM 1650 C CA . SER A 1 227 ? 22.179 -15.291 81.784 1.00 88.12 227 SER A CA 1
ATOM 1651 C C . SER A 1 227 ? 21.251 -14.153 81.359 1.00 88.12 227 SER A C 1
ATOM 1653 O O . SER A 1 227 ? 20.081 -14.374 81.049 1.00 88.12 227 SER A O 1
ATOM 1655 N N . LEU A 1 228 ? 21.776 -12.928 81.345 1.00 82.81 228 LEU A N 1
ATOM 1656 C CA . LEU A 1 228 ? 21.064 -11.737 80.875 1.00 82.81 228 LEU A CA 1
ATOM 1657 C C . LEU A 1 228 ? 21.286 -11.471 79.379 1.00 82.81 228 LEU A C 1
ATOM 1659 O O . LEU A 1 228 ? 20.589 -10.642 78.796 1.00 82.81 228 LEU A O 1
ATOM 1663 N N . GLY A 1 229 ? 22.234 -12.179 78.766 1.00 78.56 229 GLY A N 1
ATOM 1664 C CA . GLY A 1 229 ? 22.625 -12.031 77.370 1.00 78.56 229 GLY A CA 1
ATOM 1665 C C . GLY A 1 229 ? 24.107 -11.697 77.203 1.00 78.56 229 GLY A C 1
ATOM 1666 O O . GLY A 1 229 ? 24.847 -11.518 78.175 1.00 78.56 229 GLY A O 1
ATOM 1667 N N . SER A 1 230 ? 24.515 -11.601 75.939 1.00 75.19 230 SER A N 1
ATOM 1668 C CA . SER A 1 230 ? 25.892 -11.313 75.546 1.00 75.19 230 SER A CA 1
ATOM 1669 C C . SER A 1 230 ? 26.090 -9.823 75.298 1.00 75.19 230 SER A C 1
ATOM 1671 O O . SER A 1 230 ? 25.236 -9.163 74.701 1.00 75.19 230 SER A O 1
ATOM 1673 N N . SER A 1 231 ? 27.241 -9.297 75.711 1.00 67.25 231 SER A N 1
ATOM 1674 C CA . SER A 1 231 ? 27.690 -7.959 75.303 1.00 67.25 231 SER A CA 1
ATOM 1675 C C . SER A 1 231 ? 28.266 -7.939 73.878 1.00 67.25 231 SER A C 1
ATOM 1677 O O . SER A 1 231 ? 28.424 -6.866 73.293 1.00 67.25 231 SER A O 1
ATOM 1679 N N . ASP A 1 232 ? 28.538 -9.111 73.288 1.00 74.06 232 ASP A N 1
ATOM 1680 C CA . ASP A 1 232 ? 29.002 -9.252 71.910 1.00 74.06 232 ASP A CA 1
ATOM 1681 C C . ASP A 1 232 ? 27.825 -9.470 70.946 1.00 74.06 232 ASP A C 1
ATOM 1683 O O . ASP A 1 232 ? 27.194 -10.528 70.891 1.00 74.06 232 ASP A O 1
ATOM 1687 N N . HIS A 1 233 ? 27.553 -8.467 70.111 1.00 69.25 233 HIS A N 1
ATOM 1688 C CA . HIS A 1 233 ? 26.504 -8.528 69.092 1.00 69.25 233 HIS A CA 1
ATOM 1689 C C . HIS A 1 233 ? 26.706 -9.653 68.061 1.00 69.25 233 HIS A C 1
ATOM 1691 O O . HIS A 1 233 ? 25.737 -10.022 67.389 1.00 69.25 233 HIS A O 1
ATOM 1697 N N . ASN A 1 234 ? 27.926 -10.189 67.918 1.00 71.44 234 ASN A N 1
ATOM 1698 C CA . ASN A 1 234 ? 28.225 -11.307 67.020 1.00 71.44 234 ASN A CA 1
ATOM 1699 C C . ASN A 1 234 ? 27.775 -12.665 67.582 1.00 71.44 234 ASN A C 1
ATOM 1701 O O . ASN A 1 234 ? 27.648 -13.619 66.816 1.00 71.44 234 ASN A O 1
ATOM 1705 N N . ALA A 1 235 ? 27.486 -12.755 68.885 1.00 68.44 235 ALA A N 1
ATOM 1706 C CA . ALA A 1 235 ? 26.956 -13.963 69.517 1.00 68.44 235 ALA A CA 1
ATOM 1707 C C . ALA A 1 235 ? 25.438 -14.149 69.290 1.00 68.44 235 ALA A C 1
ATOM 1709 O O . ALA A 1 235 ? 24.886 -15.214 69.574 1.00 68.44 235 ALA A O 1
ATOM 1710 N N . LEU A 1 236 ? 24.745 -13.139 68.744 1.00 74.00 236 LEU A N 1
ATOM 1711 C CA . LEU A 1 236 ? 23.310 -13.196 68.447 1.00 74.00 236 LEU A CA 1
ATOM 1712 C C . LEU A 1 236 ? 23.039 -14.019 67.175 1.00 74.00 236 LEU A C 1
ATOM 1714 O O . LEU A 1 236 ? 23.272 -13.560 66.055 1.00 74.00 236 LEU A O 1
ATOM 1718 N N . THR A 1 237 ? 22.491 -15.224 67.333 1.00 68.25 237 THR A N 1
ATOM 1719 C CA . THR A 1 237 ? 22.070 -16.082 66.209 1.00 68.25 237 THR A CA 1
ATOM 1720 C C . THR A 1 237 ? 20.647 -15.735 65.723 1.00 68.25 237 THR A C 1
ATOM 1722 O O . THR A 1 237 ? 19.887 -15.066 66.416 1.00 68.25 237 THR A O 1
ATOM 1725 N N . ASN A 1 238 ? 20.285 -16.152 64.500 1.00 68.31 238 ASN A N 1
ATOM 1726 C CA . ASN A 1 238 ? 18.960 -15.991 63.855 1.00 68.31 238 ASN A CA 1
ATOM 1727 C C . ASN A 1 238 ? 18.536 -14.595 63.359 1.00 68.31 238 ASN A C 1
ATOM 1729 O O . ASN A 1 238 ? 17.405 -14.440 62.906 1.00 68.31 238 ASN A O 1
ATOM 1733 N N . ARG A 1 239 ? 19.421 -13.590 63.322 1.00 67.69 239 ARG A N 1
ATOM 1734 C CA . ARG A 1 239 ? 19.042 -12.258 62.798 1.00 67.69 239 ARG A CA 1
ATOM 1735 C C . ARG A 1 239 ? 18.840 -12.178 61.275 1.00 67.69 239 ARG A C 1
ATOM 1737 O O . ARG A 1 239 ? 18.273 -11.203 60.799 1.00 67.69 239 ARG A O 1
ATOM 1744 N N . ASN A 1 240 ? 19.312 -13.175 60.524 1.00 68.94 240 ASN A N 1
ATOM 1745 C CA . ASN A 1 240 ? 19.234 -13.225 59.055 1.00 68.94 240 ASN A CA 1
ATOM 1746 C C . ASN A 1 240 ? 18.268 -14.305 58.533 1.00 68.94 240 ASN A C 1
ATOM 1748 O O . ASN A 1 240 ? 18.292 -14.622 57.344 1.00 68.94 240 ASN A O 1
ATOM 1752 N N . ILE A 1 241 ? 17.452 -14.910 59.398 1.00 71.00 241 ILE A N 1
ATOM 1753 C CA . ILE A 1 241 ? 16.464 -15.898 58.956 1.00 71.00 241 ILE A CA 1
ATOM 1754 C C . ILE A 1 241 ? 15.228 -15.148 58.460 1.00 71.00 241 ILE A C 1
ATOM 1756 O O . ILE A 1 241 ? 14.707 -14.280 59.156 1.00 71.00 241 ILE A O 1
ATOM 1760 N N . ALA A 1 242 ? 14.791 -15.470 57.240 1.00 67.50 242 ALA A N 1
ATOM 1761 C CA . ALA A 1 242 ? 13.556 -14.944 56.677 1.00 67.50 242 ALA A CA 1
ATOM 1762 C C . ALA A 1 242 ? 12.380 -15.285 57.598 1.00 67.50 242 ALA A C 1
ATOM 1764 O O . ALA A 1 242 ? 12.252 -16.424 58.049 1.00 67.50 242 ALA A O 1
ATOM 1765 N N . ASP A 1 243 ? 11.544 -14.289 57.868 1.00 69.19 243 ASP A N 1
ATOM 1766 C CA . ASP A 1 243 ? 10.364 -14.451 58.701 1.00 69.19 243 ASP A CA 1
ATOM 1767 C C . ASP A 1 243 ? 9.438 -15.540 58.115 1.00 69.19 243 ASP A C 1
ATOM 1769 O O . ASP A 1 243 ? 9.023 -15.454 56.960 1.00 69.19 243 ASP A O 1
ATOM 1773 N N . GLN A 1 244 ? 9.169 -16.607 58.878 1.00 63.12 244 GLN A N 1
ATOM 1774 C CA . GLN A 1 244 ? 8.493 -17.827 58.398 1.00 63.12 244 GLN A CA 1
ATOM 1775 C C . GLN A 1 244 ? 6.972 -17.828 58.624 1.00 63.12 244 GLN A C 1
ATOM 1777 O O . GLN A 1 244 ? 6.330 -18.879 58.537 1.00 63.12 244 GLN A O 1
ATOM 1782 N N . HIS A 1 245 ? 6.355 -16.679 58.902 1.00 63.41 245 HIS A N 1
ATOM 1783 C CA . HIS A 1 245 ? 4.897 -16.604 58.961 1.00 63.41 245 HIS A CA 1
ATOM 1784 C C . HIS A 1 245 ? 4.298 -16.816 57.558 1.00 63.41 245 HIS A C 1
ATOM 1786 O O . HIS A 1 245 ? 4.473 -16.008 56.648 1.00 63.41 245 HIS A O 1
ATOM 1792 N N . SER A 1 246 ? 3.578 -17.925 57.368 1.00 64.31 246 SER A N 1
ATOM 1793 C CA . SER A 1 246 ? 2.816 -18.183 56.139 1.00 64.31 246 SER A CA 1
ATOM 1794 C C . SER A 1 246 ? 1.751 -17.101 55.934 1.00 64.31 246 SER A C 1
ATOM 1796 O O . SER A 1 246 ? 1.077 -16.721 56.888 1.00 64.31 246 SER A O 1
ATOM 1798 N N . ILE A 1 247 ? 1.522 -16.665 54.689 1.00 63.28 247 ILE A N 1
ATOM 1799 C CA . ILE A 1 247 ? 0.431 -15.738 54.317 1.00 63.28 247 ILE A CA 1
ATOM 1800 C C . ILE A 1 247 ? -0.939 -16.217 54.834 1.00 63.28 247 ILE A C 1
ATOM 1802 O O . ILE A 1 247 ? -1.788 -15.400 55.178 1.00 63.28 247 ILE A O 1
ATOM 1806 N N . ALA A 1 248 ? -1.140 -17.532 54.972 1.00 61.03 248 ALA A N 1
ATOM 1807 C CA . ALA A 1 248 ? -2.363 -18.106 55.535 1.00 61.03 248 ALA A CA 1
ATOM 1808 C C . ALA A 1 248 ? -2.577 -17.793 57.032 1.00 61.03 248 ALA A C 1
ATOM 1810 O O . ALA A 1 248 ? -3.694 -17.929 57.523 1.00 61.03 248 ALA A O 1
ATOM 1811 N N . ALA A 1 249 ? -1.534 -17.377 57.758 1.00 63.44 249 ALA A N 1
ATOM 1812 C CA . ALA A 1 249 ? -1.631 -16.935 59.148 1.00 63.44 249 ALA A CA 1
ATOM 1813 C C . ALA A 1 249 ? -2.152 -15.490 59.277 1.00 63.44 249 ALA A C 1
ATOM 1815 O O . ALA A 1 249 ? -2.466 -15.053 60.383 1.00 63.44 249 ALA A O 1
ATOM 1816 N N . VAL A 1 250 ? -2.274 -14.757 58.159 1.00 69.81 250 VAL A N 1
ATOM 1817 C CA . VAL A 1 250 ? -2.787 -13.383 58.117 1.00 69.81 250 VAL A CA 1
ATOM 1818 C C . VAL A 1 250 ? -4.212 -13.391 57.563 1.00 69.81 250 VAL A C 1
ATOM 1820 O O . VAL A 1 250 ? -4.450 -13.327 56.355 1.00 69.81 250 VAL A O 1
ATOM 1823 N N . THR A 1 251 ? -5.186 -13.496 58.466 1.00 72.44 251 THR A N 1
ATOM 1824 C CA . THR A 1 251 ? -6.617 -13.450 58.138 1.00 72.44 251 THR A CA 1
ATOM 1825 C C . THR A 1 251 ? -6.949 -12.201 57.315 1.00 72.44 251 THR A C 1
ATOM 1827 O O . THR A 1 251 ? -6.672 -11.086 57.744 1.00 72.44 251 THR A O 1
ATOM 1830 N N . GLY A 1 252 ? -7.573 -12.381 56.146 1.00 67.44 252 GLY A N 1
ATOM 1831 C CA . GLY A 1 252 ? -8.049 -11.284 55.290 1.00 67.44 252 GLY A CA 1
ATOM 1832 C C . GLY A 1 252 ? -7.089 -10.842 54.182 1.00 67.44 252 GLY A C 1
ATOM 1833 O O . GLY A 1 252 ? -7.550 -10.246 53.212 1.00 67.44 252 GLY A O 1
ATOM 1834 N N . LEU A 1 253 ? -5.803 -11.215 54.237 1.00 74.12 253 LEU A N 1
ATOM 1835 C CA . LEU A 1 253 ? -4.817 -10.789 53.233 1.00 74.12 253 LEU A CA 1
ATOM 1836 C C . LEU A 1 253 ? -5.146 -11.321 51.828 1.00 74.12 253 LEU A C 1
ATOM 1838 O O . LEU A 1 253 ? -4.997 -10.607 50.842 1.00 74.12 253 LEU A O 1
ATOM 1842 N N . GLN A 1 254 ? -5.645 -12.559 51.735 1.00 74.50 254 GLN A N 1
ATOM 1843 C CA . GLN A 1 254 ? -6.064 -13.147 50.458 1.00 74.50 254 GLN A CA 1
ATOM 1844 C C . GLN A 1 254 ? -7.278 -12.422 49.860 1.00 74.50 254 GLN A C 1
ATOM 1846 O O . GLN A 1 254 ? -7.343 -12.242 48.648 1.00 74.50 254 GLN A O 1
ATOM 1851 N N . THR A 1 255 ? -8.224 -11.994 50.698 1.00 72.00 255 THR A N 1
ATOM 1852 C CA . THR A 1 255 ? -9.387 -11.208 50.263 1.00 72.00 255 THR A CA 1
ATOM 1853 C C . THR A 1 255 ? -8.939 -9.848 49.744 1.00 72.00 255 THR A C 1
ATOM 1855 O O . THR A 1 255 ? -9.308 -9.458 48.644 1.00 72.00 255 THR A O 1
ATOM 1858 N N . GLU A 1 256 ? -8.063 -9.172 50.485 1.00 71.00 256 GLU A N 1
ATOM 1859 C CA . GLU A 1 256 ? -7.580 -7.844 50.120 1.00 71.00 256 GLU A CA 1
ATOM 1860 C C . GLU A 1 256 ? -6.705 -7.862 48.858 1.00 71.00 256 GLU A C 1
ATOM 1862 O O . GLU A 1 256 ? -6.772 -6.935 48.061 1.00 71.00 256 GLU A O 1
ATOM 1867 N N . LEU A 1 257 ? -5.949 -8.940 48.611 1.00 73.06 257 LEU A N 1
ATOM 1868 C CA . LEU A 1 257 ? -5.233 -9.163 47.348 1.00 73.06 257 LEU A CA 1
ATOM 1869 C C . LEU A 1 257 ? -6.177 -9.410 46.165 1.00 73.06 257 LEU A C 1
ATOM 1871 O O . LEU A 1 257 ? -5.960 -8.839 45.096 1.00 73.06 257 LEU A O 1
ATOM 1875 N N . ASN A 1 258 ? -7.227 -10.212 46.352 1.00 69.06 258 ASN A N 1
ATOM 1876 C CA . ASN A 1 258 ? -8.223 -10.462 45.305 1.00 69.06 258 ASN A CA 1
ATOM 1877 C C . ASN A 1 258 ? -8.956 -9.168 44.898 1.00 69.06 258 ASN A C 1
ATOM 1879 O O . ASN A 1 258 ? -9.289 -8.997 43.729 1.00 69.06 258 ASN A O 1
ATOM 1883 N N . ASP A 1 259 ? -9.131 -8.227 45.830 1.00 63.69 259 ASP A N 1
ATOM 1884 C CA . ASP A 1 259 ? -9.746 -6.916 45.576 1.00 63.69 259 ASP A CA 1
ATOM 1885 C C . ASP A 1 259 ? -8.799 -5.907 44.886 1.00 63.69 259 ASP A C 1
ATOM 1887 O O . ASP A 1 259 ? -9.240 -4.847 44.430 1.00 63.69 259 ASP A O 1
ATOM 1891 N N . LYS A 1 260 ? -7.491 -6.201 44.801 1.00 65.00 260 LYS A N 1
ATOM 1892 C CA . LYS A 1 260 ? -6.495 -5.370 44.092 1.00 65.00 260 LYS A CA 1
ATOM 1893 C C . LYS A 1 260 ? -6.261 -5.799 42.645 1.00 65.00 260 LYS A C 1
ATOM 1895 O O . LYS A 1 260 ? -5.634 -5.038 41.905 1.00 65.00 260 LYS A O 1
ATOM 1900 N N . GLU A 1 261 ? -6.757 -6.960 42.215 1.00 57.34 261 GLU A N 1
ATOM 1901 C CA . GLU A 1 261 ? -6.819 -7.264 40.785 1.00 57.34 261 GLU A CA 1
ATOM 1902 C C . GLU A 1 261 ? -7.769 -6.245 40.118 1.00 57.34 261 GLU A C 1
ATOM 1904 O O . GLU A 1 261 ? -8.851 -5.982 40.658 1.00 57.34 261 GLU A O 1
ATOM 1909 N N . PRO A 1 262 ? -7.400 -5.598 38.991 1.00 63.72 262 PRO A N 1
ATOM 1910 C CA . PRO A 1 262 ? -8.225 -4.542 38.419 1.00 63.72 262 PRO A CA 1
ATOM 1911 C C . PRO A 1 262 ? -9.597 -5.094 38.031 1.00 63.72 262 PRO A C 1
ATOM 1913 O O . PRO A 1 262 ? -9.761 -5.771 37.017 1.00 63.72 262 PRO A O 1
ATOM 1916 N N . THR A 1 263 ? -10.618 -4.774 38.823 1.00 60.91 263 THR A N 1
ATOM 1917 C CA . THR A 1 263 ? -12.000 -5.111 38.494 1.00 60.91 263 THR A CA 1
ATOM 1918 C C . THR A 1 263 ? -12.463 -4.167 37.384 1.00 60.91 263 THR A C 1
ATOM 1920 O O . THR A 1 263 ? -13.057 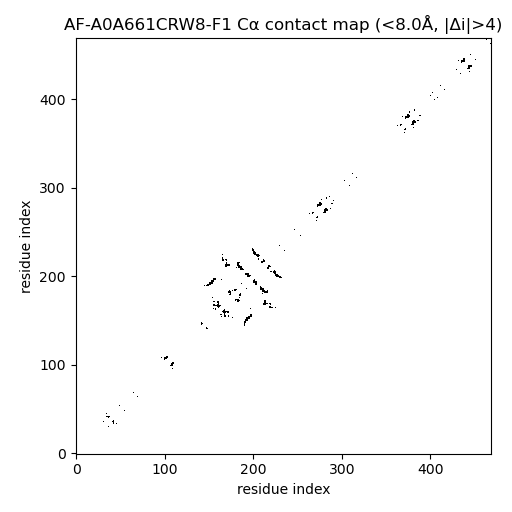-3.121 37.637 1.00 60.91 263 THR A O 1
ATOM 1923 N N . ILE A 1 264 ? -12.160 -4.500 36.127 1.00 61.69 264 ILE A N 1
ATOM 1924 C CA . ILE A 1 264 ? -12.588 -3.707 34.969 1.00 61.69 264 ILE A CA 1
ATOM 1925 C C . ILE A 1 264 ? -14.099 -3.910 34.786 1.00 61.69 264 ILE A C 1
ATOM 1927 O O . ILE A 1 264 ? -14.548 -4.943 34.279 1.00 61.69 264 ILE A O 1
ATOM 1931 N N . SER A 1 265 ? -14.889 -2.925 35.221 1.00 59.69 265 SER A N 1
ATOM 1932 C CA . SER A 1 265 ? -16.338 -2.860 35.009 1.00 59.69 265 SER A CA 1
ATOM 1933 C C . SER A 1 265 ? -16.725 -1.588 34.242 1.00 59.69 265 SER A C 1
ATOM 1935 O O . SER A 1 265 ? -16.260 -0.509 34.604 1.00 59.69 265 SER A O 1
ATOM 1937 N N . PRO A 1 266 ? -17.595 -1.684 33.215 1.00 58.88 266 PRO A N 1
ATOM 1938 C CA . PRO A 1 266 ? -18.321 -2.884 32.795 1.00 58.88 266 PRO A CA 1
ATOM 1939 C C . PRO A 1 266 ? -17.439 -3.892 32.035 1.00 58.88 266 PRO A C 1
ATOM 1941 O O . PRO A 1 266 ? -16.564 -3.510 31.261 1.00 58.88 266 PRO A O 1
ATOM 1944 N N . LYS A 1 267 ? -17.723 -5.194 32.212 1.00 56.34 267 LYS A N 1
ATOM 1945 C CA . LYS A 1 267 ? -17.062 -6.341 31.544 1.00 56.34 267 LYS A CA 1
ATOM 1946 C C . LYS A 1 267 ? -17.408 -6.464 30.045 1.00 56.34 267 LYS A C 1
ATOM 1948 O O . LYS A 1 267 ? -17.697 -7.547 29.536 1.00 56.34 267 LYS A O 1
ATOM 1953 N N . ASN A 1 268 ? -17.445 -5.333 29.346 1.00 57.22 268 ASN A N 1
ATOM 1954 C CA . ASN A 1 268 ? -17.806 -5.218 27.934 1.00 57.22 268 ASN A CA 1
ATOM 1955 C C . ASN A 1 268 ? -16.663 -4.655 27.073 1.00 57.22 268 ASN A C 1
ATOM 1957 O O . ASN A 1 268 ? -16.894 -4.330 25.913 1.00 57.22 268 ASN A O 1
ATOM 1961 N N . SER A 1 269 ? -15.439 -4.555 27.606 1.00 61.88 269 SER A N 1
ATOM 1962 C CA . SER A 1 269 ? -14.244 -4.296 26.797 1.00 61.88 269 SER A CA 1
ATOM 1963 C C . SER A 1 269 ? -13.611 -5.617 26.343 1.00 61.88 269 SER A C 1
ATOM 1965 O O . SER A 1 269 ? -13.706 -6.633 27.036 1.00 61.88 269 SER A O 1
ATOM 1967 N N . ALA A 1 270 ? -12.962 -5.610 25.175 1.00 61.16 270 ALA A N 1
ATOM 1968 C CA . ALA A 1 270 ? -12.311 -6.787 24.582 1.00 61.16 270 ALA A CA 1
ATOM 1969 C C . ALA A 1 270 ? -11.244 -7.437 25.489 1.00 61.16 270 ALA A C 1
ATOM 1971 O O . ALA A 1 270 ? -10.862 -8.575 25.264 1.00 61.16 270 ALA A O 1
ATOM 1972 N N . PHE A 1 271 ? -10.798 -6.733 26.533 1.00 63.81 271 PHE A N 1
ATOM 1973 C CA . PHE A 1 271 ? -9.799 -7.199 27.492 1.00 63.81 271 PHE A CA 1
ATOM 1974 C C . PHE A 1 271 ? -10.348 -8.155 28.565 1.00 63.81 271 PHE A C 1
ATOM 1976 O O . PHE A 1 271 ? -9.565 -8.667 29.354 1.00 63.81 271 PHE A O 1
ATOM 1983 N N . ASN A 1 272 ? -11.669 -8.374 28.636 1.00 65.38 272 ASN A N 1
ATOM 1984 C CA . ASN A 1 272 ? -12.298 -9.185 29.690 1.00 65.38 272 ASN A CA 1
ATOM 1985 C C . ASN A 1 272 ? -13.363 -10.160 29.148 1.00 65.38 272 ASN A C 1
ATOM 1987 O O . ASN A 1 272 ? -14.389 -10.409 29.786 1.00 65.38 272 ASN A O 1
ATOM 1991 N N . LYS A 1 273 ? -13.162 -10.639 27.919 1.00 74.19 273 LYS A N 1
ATOM 1992 C CA . LYS A 1 273 ? -14.018 -11.607 27.227 1.00 74.19 273 LYS A CA 1
ATOM 1993 C C . LYS A 1 273 ? -13.162 -12.808 26.834 1.00 74.19 273 LYS A C 1
ATOM 1995 O O . LYS A 1 273 ? -12.034 -12.617 26.391 1.00 74.19 273 LYS A O 1
ATOM 2000 N N . ASP A 1 274 ? -13.714 -14.011 26.958 1.00 79.50 274 ASP A N 1
ATOM 2001 C CA . ASP A 1 274 ? -13.024 -15.233 26.539 1.00 79.50 274 ASP A CA 1
ATOM 2002 C C . ASP A 1 274 ? -12.792 -15.229 25.023 1.00 79.50 274 ASP A C 1
ATOM 2004 O O . ASP A 1 274 ? -13.641 -14.750 24.258 1.00 79.50 274 ASP A O 1
ATOM 2008 N N . PHE A 1 275 ? -11.665 -15.790 24.584 1.00 82.44 275 PHE A N 1
ATOM 2009 C CA . PHE A 1 275 ? -11.458 -16.116 23.176 1.00 82.44 275 PHE A CA 1
ATOM 2010 C C . PHE A 1 275 ? -12.345 -17.299 22.775 1.00 82.44 275 PHE A C 1
ATOM 2012 O O . PHE A 1 275 ? -12.542 -18.239 23.547 1.00 82.44 275 PHE A O 1
ATOM 2019 N N . GLY A 1 276 ? -12.920 -17.259 21.575 1.00 82.88 276 GLY A N 1
ATOM 2020 C CA . GLY A 1 276 ? -13.791 -18.332 21.098 1.00 82.88 276 GLY A CA 1
ATOM 2021 C C . GLY A 1 276 ? -14.507 -17.987 19.802 1.00 82.88 276 GLY A C 1
ATOM 2022 O O . GLY A 1 276 ? -14.277 -16.929 19.233 1.00 82.88 276 GLY A O 1
ATOM 2023 N N . THR A 1 277 ? -15.391 -18.876 19.339 1.00 78.81 277 THR A N 1
ATOM 2024 C CA . THR A 1 277 ? -16.104 -18.761 18.047 1.00 78.81 277 THR A CA 1
ATOM 2025 C C . THR A 1 277 ? -17.606 -18.482 18.186 1.00 78.81 277 THR A C 1
ATOM 2027 O O . THR A 1 277 ? -18.322 -18.373 17.191 1.00 78.81 277 THR A O 1
ATOM 2030 N N . THR A 1 278 ? -18.112 -18.357 19.416 1.00 78.81 278 THR A N 1
ATOM 2031 C CA . THR A 1 278 ? -19.533 -18.120 19.715 1.00 78.81 278 THR A CA 1
ATOM 2032 C C . THR A 1 278 ? -19.829 -16.640 19.968 1.00 78.81 278 THR A C 1
ATOM 2034 O O . THR A 1 278 ? -18.945 -15.827 20.250 1.00 78.81 278 THR A O 1
ATOM 2037 N N . THR A 1 279 ? -21.100 -16.248 19.875 1.00 78.19 279 THR A N 1
ATOM 2038 C CA . THR A 1 279 ? -21.533 -14.876 20.174 1.00 78.19 279 THR A CA 1
ATOM 2039 C C . THR A 1 279 ? -21.138 -14.470 21.597 1.00 78.19 279 THR A C 1
ATOM 2041 O O . THR A 1 279 ? -21.459 -15.165 22.555 1.00 78.19 279 THR A O 1
ATOM 2044 N N . GLY A 1 280 ? -20.470 -13.321 21.734 1.00 76.12 280 GLY A N 1
ATOM 2045 C CA . GLY A 1 280 ? -20.010 -12.797 23.026 1.00 76.12 280 GLY A CA 1
ATOM 2046 C C . GLY A 1 280 ? -18.550 -13.105 23.375 1.00 76.12 280 GLY A C 1
ATOM 2047 O O . GLY A 1 280 ? -18.089 -12.621 24.404 1.00 76.12 280 GLY A O 1
ATOM 2048 N N . THR A 1 281 ? -17.832 -13.837 22.517 1.00 84.25 281 THR A N 1
ATOM 2049 C CA . THR A 1 281 ? -16.386 -14.117 22.632 1.00 84.25 281 THR A CA 1
ATOM 2050 C C . THR A 1 281 ? -15.550 -13.247 21.689 1.00 84.25 281 THR A C 1
ATOM 2052 O O . THR A 1 281 ? -16.063 -12.750 20.676 1.00 84.25 281 THR A O 1
ATOM 2055 N N . VAL A 1 282 ? -14.266 -13.070 22.013 1.00 83.62 282 VAL A N 1
ATOM 2056 C CA . VAL A 1 282 ? -13.279 -12.359 21.182 1.00 83.62 282 VAL A CA 1
ATOM 2057 C C . VAL A 1 282 ? -12.729 -13.307 20.116 1.00 83.62 282 VAL A C 1
ATOM 2059 O O . VAL A 1 282 ? -12.379 -14.447 20.405 1.00 83.62 282 VAL A O 1
ATOM 2062 N N . THR A 1 283 ? -12.679 -12.831 18.872 1.00 83.62 283 THR A N 1
ATOM 2063 C CA . THR A 1 283 ? -12.093 -13.538 17.722 1.00 83.62 283 THR A CA 1
ATOM 2064 C C . THR A 1 283 ? -10.568 -13.614 17.847 1.00 83.62 283 THR A C 1
ATOM 2066 O O . THR A 1 283 ? -9.942 -12.581 18.088 1.00 83.62 283 THR A O 1
ATOM 2069 N N . GLU A 1 284 ? -9.963 -14.777 17.597 1.00 81.06 284 GLU A N 1
ATOM 2070 C CA . GLU A 1 284 ? -8.504 -14.954 17.500 1.00 81.06 284 GLU A CA 1
ATOM 2071 C C . GLU A 1 284 ? -8.119 -15.882 16.335 1.00 81.06 284 GLU A C 1
ATOM 2073 O O . GLU A 1 284 ? -8.905 -16.737 15.929 1.00 81.06 284 GLU A O 1
ATOM 2078 N N . GLY A 1 285 ? -6.904 -15.723 15.799 1.00 78.81 285 GLY A N 1
ATOM 2079 C CA . GLY A 1 285 ? -6.390 -16.558 14.705 1.00 78.81 285 GLY A CA 1
ATOM 2080 C C . GLY A 1 285 ? -7.214 -16.466 13.413 1.00 78.81 285 GLY A C 1
ATOM 2081 O O . GLY A 1 285 ? -7.731 -15.401 13.073 1.00 78.81 285 GLY A O 1
ATOM 2082 N N . ASP A 1 286 ? -7.347 -17.593 12.708 1.00 75.44 286 ASP A N 1
ATOM 2083 C CA . ASP A 1 286 ? -8.112 -17.734 11.456 1.00 75.44 286 ASP A CA 1
ATOM 2084 C C . ASP A 1 286 ? -9.638 -17.822 11.707 1.00 75.44 286 ASP A C 1
ATOM 2086 O O . ASP A 1 286 ? -10.344 -18.662 11.141 1.00 75.44 286 ASP A O 1
ATOM 2090 N N . ASP A 1 287 ? -10.169 -16.981 12.601 1.00 83.88 287 ASP A N 1
ATOM 2091 C CA . ASP A 1 287 ? -11.603 -16.924 12.891 1.00 83.88 287 ASP A CA 1
ATOM 2092 C C . ASP A 1 287 ? -12.378 -16.462 11.647 1.00 83.88 287 ASP A C 1
ATOM 2094 O O . ASP A 1 287 ? -12.137 -15.388 11.093 1.00 83.88 287 ASP A O 1
ATOM 2098 N N . ILE A 1 288 ? -13.367 -17.252 11.223 1.00 75.25 288 ILE A N 1
ATOM 2099 C CA . ILE A 1 288 ? -14.172 -16.985 10.023 1.00 75.25 288 ILE A CA 1
ATOM 2100 C C . ILE A 1 288 ? -14.892 -15.627 10.060 1.00 75.25 288 ILE A C 1
ATOM 2102 O O . ILE A 1 288 ? -15.163 -15.050 9.006 1.00 75.25 288 ILE A O 1
ATOM 2106 N N . ARG A 1 289 ? -15.161 -15.072 11.253 1.00 80.06 289 ARG A N 1
ATOM 2107 C CA . ARG A 1 289 ? -15.746 -13.730 11.424 1.00 80.06 289 ARG A CA 1
ATOM 2108 C C . ARG A 1 289 ? -14.798 -12.615 10.970 1.00 80.06 289 ARG A C 1
ATOM 2110 O O . ARG A 1 289 ? -15.290 -11.544 10.614 1.00 80.06 289 ARG A O 1
ATOM 2117 N N . LEU A 1 290 ? -13.487 -12.874 10.971 1.00 77.19 290 LEU A N 1
ATOM 2118 C CA . LEU A 1 290 ? -12.432 -11.986 10.472 1.00 77.19 290 LEU A CA 1
ATOM 2119 C C . LEU A 1 29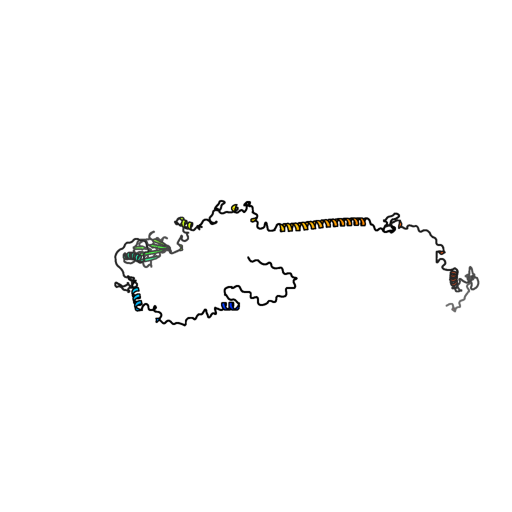0 ? -12.148 -12.174 8.976 1.00 77.19 290 LEU A C 1
ATOM 2121 O O . LEU A 1 290 ? -11.429 -11.369 8.394 1.00 77.19 290 LEU A O 1
ATOM 2125 N N . SER A 1 291 ? -12.692 -13.216 8.343 1.00 71.31 291 SER A N 1
ATOM 2126 C CA . SER A 1 291 ? -12.467 -13.449 6.919 1.00 71.31 291 SER A CA 1
ATOM 2127 C C . SER A 1 291 ? -13.372 -12.570 6.043 1.00 71.31 291 SER A C 1
ATOM 2129 O O . SER A 1 291 ? -14.584 -12.475 6.259 1.00 71.31 291 SER A O 1
ATOM 2131 N N . ASP A 1 292 ? -12.786 -11.993 4.991 1.00 67.62 292 ASP A N 1
ATOM 2132 C CA . ASP A 1 292 ? -13.505 -11.301 3.908 1.00 67.62 292 ASP A CA 1
ATOM 2133 C C . ASP A 1 292 ? -14.212 -12.284 2.956 1.00 67.62 292 ASP A C 1
ATOM 2135 O O . ASP A 1 292 ? -14.868 -11.881 1.995 1.00 67.62 292 ASP A O 1
ATOM 2139 N N . SER A 1 293 ? -14.111 -13.593 3.220 1.00 64.56 293 SER A N 1
ATOM 2140 C CA . SER A 1 293 ? -14.756 -14.658 2.449 1.00 64.56 293 SER A CA 1
ATOM 2141 C C . SER A 1 293 ? -16.242 -14.768 2.800 1.00 64.56 293 SER A C 1
ATOM 2143 O O . SER A 1 293 ? -16.751 -15.802 3.229 1.00 64.56 293 SER A O 1
ATOM 2145 N N . ARG A 1 294 ? -16.968 -13.663 2.639 1.00 71.38 294 ARG A N 1
ATOM 2146 C CA . ARG A 1 294 ? -18.427 -13.672 2.617 1.00 71.38 294 ARG A CA 1
ATOM 2147 C C . ARG A 1 294 ? -18.846 -13.759 1.153 1.00 71.38 294 ARG A C 1
ATOM 2149 O O . ARG A 1 294 ? -18.401 -12.926 0.364 1.00 71.38 294 ARG A O 1
ATOM 2156 N N . PRO A 1 295 ? -19.691 -14.726 0.759 1.00 69.81 295 PRO A N 1
ATOM 2157 C CA . PRO A 1 295 ? -20.336 -14.674 -0.544 1.00 69.81 295 PRO A CA 1
ATOM 2158 C C . PRO A 1 295 ? -21.042 -13.315 -0.659 1.00 69.81 295 PRO A C 1
ATOM 2160 O O . PRO A 1 295 ? -21.848 -13.003 0.225 1.00 69.81 295 PRO A O 1
ATOM 2163 N N . PRO A 1 296 ? -20.727 -12.475 -1.662 1.00 75.94 296 PRO A N 1
ATOM 2164 C CA . PRO A 1 296 ? -21.387 -11.188 -1.796 1.00 75.94 296 PRO A CA 1
ATOM 2165 C C . PRO A 1 296 ? -22.885 -11.437 -1.948 1.00 75.94 296 PRO A C 1
ATOM 2167 O O . PRO A 1 296 ? -23.312 -12.194 -2.824 1.00 75.94 296 PRO A O 1
ATOM 2170 N N . THR A 1 297 ? -23.687 -10.834 -1.070 1.00 80.94 297 THR A N 1
ATOM 2171 C CA . THR A 1 297 ? -25.140 -10.910 -1.190 1.00 80.94 297 THR A CA 1
ATOM 2172 C C . THR A 1 297 ? -25.519 -10.287 -2.526 1.00 80.94 297 THR A C 1
ATOM 2174 O O . THR A 1 297 ? -25.217 -9.115 -2.777 1.00 80.94 297 THR A O 1
ATOM 2177 N N . ALA A 1 298 ? -26.150 -11.082 -3.392 1.00 80.00 298 ALA A N 1
ATOM 2178 C CA . ALA A 1 298 ? -26.681 -10.583 -4.647 1.00 80.00 298 ALA A CA 1
ATOM 2179 C C . ALA A 1 298 ? -27.610 -9.403 -4.346 1.00 80.00 298 ALA A C 1
ATOM 2181 O O . ALA A 1 298 ? -28.545 -9.523 -3.553 1.00 80.00 298 ALA A O 1
ATOM 2182 N N . HIS A 1 299 ? -27.323 -8.265 -4.960 1.00 82.56 299 HIS A N 1
ATOM 2183 C CA . HIS A 1 299 ? -28.159 -7.082 -4.898 1.00 82.56 299 HIS A CA 1
ATOM 2184 C C . HIS A 1 299 ? -28.358 -6.553 -6.312 1.00 82.56 299 HIS A C 1
ATOM 2186 O O . HIS A 1 299 ? -27.585 -6.839 -7.227 1.00 82.56 299 HIS A O 1
ATOM 2192 N N . THR A 1 300 ? -29.442 -5.817 -6.478 1.00 84.06 300 THR A N 1
ATOM 2193 C CA . THR A 1 300 ? -29.814 -5.165 -7.726 1.00 84.06 300 THR A CA 1
ATOM 2194 C C . THR A 1 300 ? -29.836 -3.675 -7.477 1.00 84.06 300 THR A C 1
ATOM 2196 O O . THR A 1 300 ? -30.383 -3.253 -6.460 1.00 84.06 300 THR A O 1
ATOM 2199 N N . HIS A 1 301 ? -29.304 -2.908 -8.419 1.00 84.56 301 HIS A N 1
ATOM 2200 C CA . HIS A 1 301 ? -29.466 -1.466 -8.420 1.00 84.56 301 HIS A CA 1
ATOM 2201 C C . HIS A 1 301 ? -30.651 -1.068 -9.287 1.00 84.56 301 HIS A C 1
ATOM 2203 O O . HIS A 1 301 ? -30.837 -1.611 -10.379 1.00 84.56 301 HIS A O 1
ATOM 2209 N N . VAL A 1 302 ? -31.452 -0.123 -8.804 1.00 85.38 302 VAL A N 1
ATOM 2210 C CA . VAL A 1 302 ? -32.359 0.620 -9.687 1.00 85.38 302 VAL A CA 1
ATOM 2211 C C . VAL A 1 302 ? -31.554 1.682 -10.439 1.00 85.38 302 VAL A C 1
ATOM 2213 O O . VAL A 1 302 ? -30.535 2.144 -9.941 1.00 85.38 302 VAL A O 1
ATOM 2216 N N . GLU A 1 303 ? -31.998 2.095 -11.625 1.00 77.81 303 GLU A N 1
ATOM 2217 C CA . GLU A 1 303 ? -31.314 3.110 -12.452 1.00 77.81 303 GLU A CA 1
ATOM 2218 C C . GLU A 1 303 ? -30.989 4.400 -11.676 1.00 77.81 303 GLU A C 1
ATOM 2220 O O . GLU A 1 303 ? -29.898 4.944 -11.804 1.00 77.81 303 GLU A O 1
ATOM 2225 N N . ALA A 1 304 ? -31.869 4.808 -10.754 1.00 78.94 304 ALA A N 1
ATOM 2226 C CA . ALA A 1 304 ? -31.649 5.957 -9.872 1.00 78.94 304 ALA A CA 1
ATOM 2227 C C . ALA A 1 304 ? -30.456 5.813 -8.899 1.00 78.94 304 ALA A C 1
ATOM 2229 O O . ALA A 1 304 ? -29.982 6.815 -8.368 1.00 78.94 304 ALA A O 1
ATOM 2230 N N . GLU A 1 305 ? -29.977 4.594 -8.635 1.00 86.19 305 GLU A N 1
ATOM 2231 C CA . GLU A 1 305 ? -28.804 4.324 -7.787 1.00 86.19 305 GLU A CA 1
ATOM 2232 C C . GLU A 1 305 ? -27.484 4.388 -8.571 1.00 86.19 305 GLU A C 1
ATOM 2234 O O . GLU A 1 305 ? -26.409 4.356 -7.970 1.00 86.19 305 GLU A O 1
ATOM 2239 N N . VAL A 1 306 ? -27.545 4.509 -9.902 1.00 81.75 306 VAL A N 1
ATOM 2240 C CA . VAL A 1 306 ? -26.378 4.590 -10.783 1.00 81.75 306 VAL A CA 1
ATOM 2241 C C . VAL A 1 306 ? -26.266 6.014 -11.327 1.00 81.75 306 VAL A C 1
ATOM 2243 O O . VAL A 1 306 ? -26.906 6.378 -12.306 1.00 81.75 306 VAL A O 1
ATOM 2246 N N . THR A 1 307 ? -25.426 6.839 -10.697 1.00 76.62 307 THR A N 1
ATOM 2247 C CA . THR A 1 307 ? -25.333 8.287 -10.982 1.00 76.62 307 THR A CA 1
ATOM 2248 C C . THR A 1 307 ? -24.821 8.640 -12.379 1.00 76.62 307 THR A C 1
ATOM 2250 O O . THR A 1 307 ? -25.021 9.763 -12.834 1.00 76.62 307 THR A O 1
ATOM 2253 N N . ASP A 1 308 ? -24.166 7.697 -13.056 1.00 80.31 308 ASP A N 1
ATOM 2254 C CA . ASP A 1 308 ? -23.449 7.935 -14.313 1.00 80.31 308 ASP A CA 1
ATOM 2255 C C . ASP A 1 308 ? -24.077 7.203 -15.510 1.00 80.31 308 ASP A C 1
ATOM 2257 O O . ASP A 1 308 ? -23.515 7.239 -16.606 1.00 80.31 308 ASP A O 1
ATOM 2261 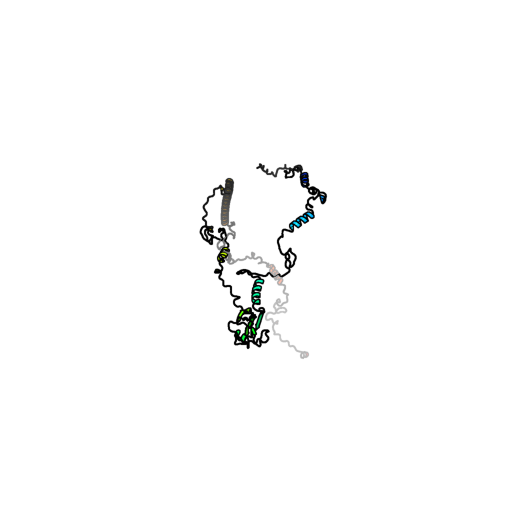N N . LEU A 1 309 ? -25.229 6.542 -15.328 1.00 77.06 309 LEU A N 1
ATOM 2262 C CA . LEU A 1 309 ? -25.871 5.779 -16.404 1.00 77.06 309 LEU A CA 1
ATOM 2263 C C . LEU A 1 309 ? -26.315 6.689 -17.566 1.00 77.06 309 LEU A C 1
ATOM 2265 O O . LEU A 1 309 ? -26.148 6.319 -18.724 1.00 77.06 309 LEU A O 1
ATOM 2269 N N . ASP A 1 310 ? -26.720 7.924 -17.249 1.00 76.69 310 ASP A N 1
ATOM 2270 C CA . ASP A 1 310 ? -27.139 8.968 -18.199 1.00 76.69 310 ASP A CA 1
ATOM 2271 C C . ASP A 1 310 ? -26.062 10.036 -18.452 1.00 76.69 310 ASP A C 1
ATOM 2273 O O . ASP A 1 310 ? -26.358 11.180 -18.808 1.00 76.69 310 ASP A O 1
ATOM 2277 N N . LYS A 1 311 ? -24.780 9.707 -18.249 1.00 81.06 311 LYS A N 1
ATOM 2278 C CA . LYS A 1 311 ? -23.686 10.678 -18.438 1.00 81.06 311 LYS A CA 1
ATOM 2279 C C . LYS A 1 311 ? -23.650 11.281 -19.848 1.00 81.06 311 LYS A C 1
ATOM 2281 O O . LYS A 1 311 ? -23.153 12.395 -20.017 1.00 81.06 311 LYS A O 1
ATOM 2286 N N . TYR A 1 312 ? -24.151 10.547 -20.840 1.00 82.06 312 TYR A N 1
ATOM 2287 C CA . TYR A 1 312 ? -24.290 11.000 -22.217 1.00 82.06 312 TYR A CA 1
ATOM 2288 C C . TYR A 1 312 ? -25.737 10.856 -22.661 1.00 82.06 312 TYR A C 1
ATOM 2290 O O . TYR A 1 312 ? -26.365 9.821 -22.454 1.00 82.06 312 TYR A O 1
ATOM 2298 N N . THR A 1 313 ? -26.249 11.883 -23.326 1.00 84.56 313 THR A N 1
ATOM 2299 C CA . THR A 1 313 ? -27.537 11.805 -24.007 1.00 84.56 313 THR A CA 1
ATOM 2300 C C . THR A 1 313 ? -27.463 10.811 -25.167 1.00 84.56 313 THR A C 1
ATOM 2302 O O . THR A 1 313 ? -26.412 10.642 -25.789 1.00 84.56 313 THR A O 1
ATOM 2305 N N . GLN A 1 314 ? -28.598 10.201 -25.525 1.00 85.75 314 GLN A N 1
ATOM 2306 C CA . GLN A 1 314 ? -28.680 9.317 -26.695 1.00 85.75 314 GLN A CA 1
ATOM 2307 C C . GLN A 1 314 ? -28.140 10.002 -27.962 1.00 85.75 314 GLN A C 1
ATOM 2309 O O . GLN A 1 314 ? -27.397 9.400 -28.725 1.00 85.75 314 GLN A O 1
ATOM 2314 N N . LEU A 1 315 ? -28.419 11.300 -28.127 1.00 88.44 315 LEU A N 1
ATOM 2315 C CA . LEU A 1 315 ? -27.920 12.089 -29.251 1.00 88.44 315 LEU A CA 1
ATOM 2316 C C . LEU A 1 315 ? -26.384 12.201 -29.268 1.00 88.44 315 LEU A C 1
ATOM 2318 O O . LEU A 1 315 ? -25.781 12.175 -30.337 1.00 88.44 315 LEU A O 1
ATOM 2322 N N . GLU A 1 316 ? -25.728 12.335 -28.113 1.00 88.81 316 GLU A N 1
ATOM 2323 C CA . GLU A 1 316 ? -24.261 12.364 -28.036 1.00 88.81 316 GLU A CA 1
ATOM 2324 C C . GLU A 1 316 ? -23.642 11.010 -28.380 1.00 88.81 316 GLU A C 1
ATOM 2326 O O . GLU A 1 316 ? -22.598 10.968 -29.034 1.00 88.81 316 GLU A O 1
ATOM 2331 N N . VAL A 1 317 ? -24.286 9.916 -27.966 1.00 88.19 317 VAL A N 1
ATOM 2332 C CA . VAL A 1 317 ? -23.869 8.555 -28.323 1.00 88.19 317 VAL A CA 1
ATOM 2333 C C . VAL A 1 317 ? -24.028 8.336 -29.826 1.00 88.19 317 VAL A C 1
ATOM 2335 O O . VAL A 1 317 ? -23.057 7.968 -30.487 1.00 88.19 317 VAL A O 1
ATOM 2338 N N . ASP A 1 318 ? -25.194 8.665 -30.380 1.00 91.62 318 ASP A N 1
ATOM 2339 C CA . ASP A 1 318 ? -25.499 8.511 -31.805 1.00 91.62 318 ASP A CA 1
ATOM 2340 C C . ASP A 1 318 ? -24.552 9.348 -32.676 1.00 91.62 318 ASP A C 1
ATOM 2342 O O . ASP A 1 318 ? -24.024 8.867 -33.676 1.00 91.62 318 ASP A O 1
ATOM 2346 N N . ASN A 1 319 ? -24.253 10.588 -32.276 1.00 92.19 319 ASN A N 1
ATOM 2347 C CA . ASN A 1 319 ? -23.317 11.445 -33.006 1.00 92.19 319 ASN A CA 1
ATOM 2348 C C . ASN A 1 319 ? -21.893 10.871 -33.029 1.00 92.19 319 ASN A C 1
ATOM 2350 O O . ASN A 1 319 ? -21.198 10.981 -34.044 1.00 92.19 319 ASN A O 1
ATOM 2354 N N . LYS A 1 320 ? -21.437 10.265 -31.923 1.00 91.00 320 LYS A N 1
ATOM 2355 C CA . LYS A 1 320 ? -20.127 9.601 -31.881 1.00 91.00 320 LYS A CA 1
ATOM 2356 C C . LYS A 1 320 ? -20.106 8.342 -32.734 1.00 91.00 320 LYS A C 1
ATOM 2358 O O . LYS A 1 320 ? -19.109 8.113 -33.416 1.00 91.00 320 LYS A O 1
ATOM 2363 N N . ASP A 1 321 ? -21.188 7.574 -32.726 1.00 93.88 321 ASP A N 1
ATOM 2364 C CA . ASP A 1 321 ? -21.309 6.377 -33.551 1.00 93.88 321 ASP A CA 1
ATOM 2365 C C . AS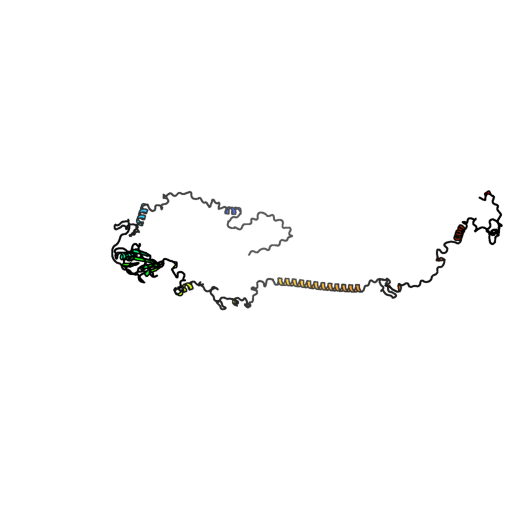P A 1 321 ? -21.288 6.728 -35.047 1.00 93.88 321 ASP A C 1
ATOM 2367 O O . ASP A 1 321 ? -20.470 6.197 -35.795 1.00 93.88 321 ASP A O 1
ATOM 2371 N N . VAL A 1 322 ? -22.063 7.732 -35.471 1.00 94.31 322 VAL A N 1
ATOM 2372 C CA . VAL A 1 322 ? -22.059 8.239 -36.856 1.00 94.31 322 VAL A CA 1
ATOM 2373 C C . VAL A 1 322 ? -20.666 8.716 -37.280 1.00 94.31 322 VAL A C 1
ATOM 2375 O O . VAL A 1 322 ? -20.208 8.408 -38.381 1.00 94.31 322 VAL A O 1
ATOM 2378 N N . PHE A 1 323 ? -19.956 9.446 -36.416 1.00 93.50 323 PHE A N 1
ATOM 2379 C CA . PHE A 1 323 ? -18.596 9.904 -36.710 1.00 93.50 323 PHE A CA 1
ATOM 2380 C C . PHE A 1 323 ? -17.612 8.739 -36.902 1.00 93.50 323 PHE A C 1
ATOM 2382 O O . PHE A 1 323 ? -16.774 8.774 -37.808 1.00 93.50 323 PHE A O 1
ATOM 2389 N N . ILE A 1 324 ? -17.714 7.700 -36.071 1.00 94.75 324 ILE A N 1
ATOM 2390 C CA . ILE A 1 324 ? -16.890 6.493 -36.186 1.00 94.75 324 ILE A CA 1
ATOM 2391 C C . ILE A 1 324 ? -17.234 5.736 -37.472 1.00 94.75 324 ILE A C 1
ATOM 2393 O O . ILE A 1 324 ? -16.325 5.396 -38.228 1.00 94.75 324 ILE A O 1
ATOM 2397 N N . GLN A 1 325 ? -18.518 5.528 -37.769 1.00 94.94 325 GLN A N 1
ATOM 2398 C CA . GLN A 1 325 ? -18.956 4.841 -38.987 1.00 94.94 325 GLN A CA 1
ATOM 2399 C C . GLN A 1 325 ? -18.484 5.557 -40.260 1.00 94.94 325 GLN A C 1
ATOM 2401 O O . GLN A 1 325 ? -18.017 4.905 -41.198 1.00 94.94 325 GLN A O 1
ATOM 2406 N N . ASN A 1 326 ? -18.523 6.892 -40.282 1.00 94.12 326 ASN A N 1
ATOM 2407 C CA . ASN A 1 326 ? -18.013 7.676 -41.406 1.00 94.12 326 ASN A CA 1
ATOM 2408 C C . ASN A 1 326 ? -16.501 7.486 -41.594 1.00 94.12 326 ASN A C 1
ATOM 2410 O O . ASN A 1 326 ? -16.063 7.232 -42.710 1.00 94.12 326 ASN A O 1
ATOM 2414 N N . GLN A 1 327 ? -15.706 7.534 -40.518 1.00 95.50 327 GLN A N 1
ATOM 2415 C CA . GLN A 1 327 ? -14.261 7.275 -40.607 1.00 95.50 327 GLN A CA 1
ATOM 2416 C C . GLN A 1 327 ? -13.950 5.854 -41.079 1.00 95.50 327 GLN A C 1
ATOM 2418 O O . GLN A 1 327 ? -13.073 5.667 -41.918 1.00 95.50 327 GLN A O 1
ATOM 2423 N N . VAL A 1 328 ? -14.668 4.853 -40.564 1.00 95.88 328 VAL A N 1
ATOM 2424 C CA . VAL A 1 328 ? -14.513 3.457 -40.999 1.00 95.88 328 VAL A CA 1
ATOM 2425 C C . VAL A 1 328 ? -14.814 3.328 -42.492 1.00 95.88 328 VAL A C 1
ATOM 2427 O O . VAL A 1 328 ? -14.065 2.668 -43.207 1.00 95.88 328 VAL A O 1
ATOM 2430 N N . THR A 1 329 ? -15.860 4.000 -42.974 1.00 95.38 329 THR A N 1
ATOM 2431 C CA . THR A 1 329 ? -16.242 3.997 -44.393 1.00 95.38 329 THR A CA 1
ATOM 2432 C C . THR A 1 329 ? -15.184 4.670 -45.272 1.00 95.38 329 THR A C 1
ATOM 2434 O O . THR A 1 329 ? -14.805 4.110 -46.303 1.00 95.38 329 THR A O 1
ATOM 2437 N N . THR A 1 330 ? -14.664 5.832 -44.863 1.00 95.12 330 THR A N 1
ATOM 2438 C CA . THR A 1 330 ? -13.583 6.523 -45.584 1.00 95.12 330 THR A CA 1
ATOM 2439 C C . THR A 1 330 ? -12.332 5.654 -45.648 1.00 95.12 330 THR A C 1
ATOM 2441 O O . THR A 1 330 ? -11.846 5.370 -46.736 1.00 95.12 330 THR A O 1
ATOM 2444 N N . ASN A 1 331 ? -11.875 5.134 -44.506 1.00 95.44 331 ASN A N 1
ATOM 2445 C CA . ASN A 1 331 ? -10.687 4.283 -44.455 1.00 95.44 331 ASN A CA 1
ATOM 2446 C C . ASN A 1 331 ? -10.857 3.013 -45.302 1.00 95.44 331 ASN A C 1
ATOM 2448 O O . ASN A 1 331 ? -9.907 2.568 -45.939 1.00 95.44 331 ASN A O 1
ATOM 2452 N N . ALA A 1 332 ? -12.055 2.418 -45.327 1.00 95.44 332 ALA A N 1
ATOM 2453 C CA . ALA A 1 332 ? -12.339 1.260 -46.172 1.00 95.44 332 ALA A CA 1
ATOM 2454 C C . ALA A 1 332 ? -12.251 1.596 -47.670 1.00 95.44 332 ALA A C 1
ATOM 2456 O O . ALA A 1 332 ? -11.747 0.782 -48.442 1.00 95.44 332 ALA A O 1
ATOM 2457 N N . THR A 1 333 ? -12.702 2.790 -48.067 1.00 95.50 333 THR A N 1
ATOM 2458 C CA . THR A 1 333 ? -12.591 3.280 -49.450 1.00 95.50 333 THR A CA 1
ATOM 2459 C C . THR A 1 333 ? -11.129 3.507 -49.829 1.00 95.50 333 THR A C 1
ATOM 2461 O O . THR A 1 333 ? -10.671 2.952 -50.821 1.00 95.50 333 THR A O 1
ATOM 2464 N N . ASP A 1 334 ? -10.360 4.197 -48.984 1.00 96.25 334 ASP A N 1
ATOM 2465 C CA . ASP A 1 334 ? -8.934 4.447 -49.233 1.00 96.25 334 ASP A CA 1
ATOM 2466 C C . ASP A 1 334 ? -8.133 3.139 -49.344 1.00 96.25 334 ASP A C 1
ATOM 2468 O O . ASP A 1 334 ? -7.222 3.010 -50.160 1.00 96.25 334 ASP A O 1
ATOM 2472 N N . ILE A 1 335 ? -8.458 2.133 -48.523 1.00 97.00 335 ILE A N 1
ATOM 2473 C CA . ILE A 1 335 ? -7.837 0.803 -48.612 1.00 97.00 335 ILE A CA 1
ATOM 2474 C C . ILE A 1 335 ? -8.162 0.139 -49.954 1.00 97.00 335 ILE A C 1
ATOM 2476 O O . ILE A 1 335 ? -7.283 -0.485 -50.553 1.00 97.00 335 ILE A O 1
ATOM 2480 N N . PHE A 1 336 ? -9.405 0.256 -50.423 1.00 96.31 336 PHE A N 1
ATOM 2481 C CA . PHE A 1 336 ? -9.819 -0.295 -51.709 1.00 96.31 336 PHE A CA 1
ATOM 2482 C C . PHE A 1 336 ? -9.070 0.371 -52.872 1.00 96.31 336 PHE A C 1
ATOM 2484 O O . PHE A 1 336 ? -8.484 -0.340 -53.690 1.00 96.31 336 PHE A O 1
ATOM 2491 N N . ASP A 1 337 ? -9.004 1.702 -52.891 1.00 95.75 337 ASP A N 1
ATOM 2492 C CA . ASP A 1 337 ? -8.311 2.468 -53.935 1.00 95.75 337 ASP A CA 1
ATOM 2493 C C . ASP A 1 337 ? -6.810 2.147 -53.956 1.00 95.75 337 ASP A C 1
ATOM 2495 O O . ASP A 1 337 ? -6.269 1.772 -54.995 1.00 95.75 337 ASP A O 1
ATOM 2499 N N . ASN A 1 338 ? -6.154 2.136 -52.790 1.00 96.44 338 ASN A N 1
ATOM 2500 C CA . ASN A 1 338 ? -4.747 1.735 -52.682 1.00 96.44 338 ASN A CA 1
ATOM 2501 C C . ASN A 1 338 ? -4.506 0.305 -53.190 1.00 96.44 338 ASN A C 1
ATOM 2503 O O . ASN A 1 338 ? -3.478 0.020 -53.802 1.00 96.44 338 ASN A O 1
ATOM 2507 N N . THR A 1 339 ? -5.438 -0.617 -52.933 1.00 96.50 339 THR A N 1
ATOM 2508 C CA . THR A 1 339 ? -5.334 -1.998 -53.427 1.00 96.50 339 THR A CA 1
ATOM 2509 C C . THR A 1 339 ? -5.436 -2.047 -54.953 1.00 96.50 339 THR A C 1
ATOM 2511 O O . THR A 1 339 ? -4.714 -2.824 -55.587 1.00 96.50 339 THR A O 1
ATOM 2514 N N . SER A 1 340 ? -6.291 -1.209 -55.546 1.00 96.38 340 SER A N 1
ATOM 2515 C CA . SER A 1 340 ? -6.397 -1.055 -57.000 1.00 96.38 340 SER A CA 1
ATOM 2516 C C . SER A 1 340 ? -5.094 -0.516 -57.590 1.00 96.38 340 SER A C 1
ATOM 2518 O O . SER A 1 340 ? -4.508 -1.165 -58.451 1.00 96.38 340 SER A O 1
ATOM 2520 N N . ASP A 1 341 ? -4.572 0.588 -57.053 1.00 96.94 341 ASP A N 1
ATOM 2521 C CA . ASP A 1 341 ? -3.334 1.215 -57.532 1.00 96.94 341 ASP A CA 1
ATOM 2522 C C . ASP A 1 341 ? -2.125 0.272 -57.433 1.00 96.94 341 ASP A C 1
ATOM 2524 O O . ASP A 1 341 ? -1.272 0.219 -58.321 1.00 96.94 341 ASP A O 1
ATOM 2528 N N . ILE A 1 342 ? -2.028 -0.507 -56.350 1.00 97.44 342 ILE A N 1
ATOM 2529 C CA . ILE A 1 342 ? -0.983 -1.530 -56.198 1.00 97.44 342 ILE A CA 1
ATOM 2530 C C . ILE A 1 342 ? -1.114 -2.602 -57.284 1.00 97.44 342 ILE A C 1
ATOM 2532 O O . ILE A 1 342 ? -0.100 -3.057 -57.816 1.00 97.44 342 ILE A O 1
ATOM 2536 N N . SER A 1 343 ? -2.342 -3.010 -57.607 1.00 96.50 343 SER A N 1
ATOM 2537 C CA . SER A 1 343 ? -2.605 -4.025 -58.629 1.00 96.50 343 SER A CA 1
ATOM 2538 C C . SER A 1 343 ? -2.226 -3.526 -60.025 1.00 96.50 343 SER A C 1
ATOM 2540 O O . SER A 1 343 ? -1.573 -4.259 -60.770 1.00 96.50 343 SER A O 1
ATOM 2542 N N . ASP A 1 344 ? -2.548 -2.273 -60.344 1.00 95.69 344 ASP A N 1
ATOM 2543 C CA . ASP A 1 344 ? -2.174 -1.635 -61.610 1.00 95.69 344 ASP A CA 1
ATOM 2544 C C . ASP A 1 344 ? -0.651 -1.499 -61.729 1.00 95.69 344 ASP A C 1
ATOM 2546 O O . ASP A 1 344 ? -0.058 -1.947 -62.710 1.00 95.69 344 ASP A O 1
ATOM 2550 N N . ASN A 1 345 ? 0.019 -1.014 -60.677 1.00 96.25 345 ASN A N 1
ATOM 2551 C CA . ASN A 1 345 ? 1.482 -0.943 -60.637 1.00 96.25 345 ASN A CA 1
ATOM 2552 C C . ASN A 1 345 ? 2.140 -2.322 -60.805 1.00 96.25 345 ASN A C 1
ATOM 2554 O O . ASN A 1 345 ? 3.159 -2.454 -61.484 1.00 96.25 345 ASN A O 1
ATOM 2558 N N . ALA A 1 346 ? 1.581 -3.365 -60.184 1.00 96.38 346 ALA A N 1
ATOM 2559 C CA . ALA A 1 346 ? 2.077 -4.728 -60.344 1.00 96.38 346 ALA A CA 1
ATOM 2560 C C . ALA A 1 346 ? 1.925 -5.220 -61.794 1.00 96.38 346 ALA A C 1
ATOM 2562 O O . ALA A 1 346 ? 2.832 -5.881 -62.308 1.00 96.38 346 ALA A O 1
ATOM 2563 N N . SER A 1 347 ? 0.821 -4.865 -62.459 1.00 95.94 347 SER A N 1
ATOM 2564 C CA . SER A 1 347 ? 0.614 -5.130 -63.886 1.00 95.94 347 SER A CA 1
ATOM 2565 C C . SER A 1 347 ? 1.658 -4.413 -64.742 1.00 95.94 347 SER A C 1
ATOM 2567 O O . SER A 1 347 ? 2.334 -5.061 -65.539 1.00 95.94 347 SER A O 1
ATOM 2569 N N . ASP A 1 348 ? 1.873 -3.115 -64.523 1.00 95.25 348 ASP A N 1
ATOM 2570 C CA . ASP A 1 348 ? 2.856 -2.316 -65.265 1.00 95.25 348 ASP A CA 1
ATOM 2571 C C . ASP A 1 348 ? 4.285 -2.849 -65.096 1.00 95.25 348 ASP A C 1
ATOM 2573 O O . ASP A 1 348 ? 5.067 -2.904 -66.049 1.00 95.25 348 ASP A O 1
ATOM 2577 N N . ILE A 1 349 ? 4.653 -3.271 -63.883 1.00 95.44 349 ILE A N 1
ATOM 2578 C CA . ILE A 1 349 ? 5.948 -3.908 -63.617 1.00 95.44 349 ILE A CA 1
ATOM 2579 C C . ILE A 1 349 ? 6.078 -5.200 -64.423 1.00 95.44 349 ILE A C 1
ATOM 2581 O O . ILE A 1 349 ? 7.136 -5.445 -65.008 1.00 95.44 349 ILE A O 1
ATOM 2585 N N . ASN A 1 350 ? 5.027 -6.019 -64.467 1.00 92.31 350 ASN A N 1
ATOM 2586 C CA . ASN A 1 350 ? 5.034 -7.257 -65.232 1.00 92.31 350 ASN A CA 1
ATOM 2587 C C . ASN A 1 350 ? 5.148 -6.987 -66.741 1.00 92.31 350 ASN A C 1
ATOM 2589 O O . ASN A 1 350 ? 5.985 -7.600 -67.404 1.00 92.31 350 ASN A O 1
ATOM 2593 N N . ASP A 1 351 ? 4.394 -6.026 -67.269 1.00 90.62 351 ASP A N 1
ATOM 2594 C CA . ASP A 1 351 ? 4.465 -5.621 -68.674 1.00 90.62 351 ASP A CA 1
ATOM 2595 C C . ASP A 1 351 ? 5.859 -5.094 -69.037 1.00 90.62 351 ASP A C 1
ATOM 2597 O O . ASP A 1 351 ? 6.436 -5.486 -70.056 1.00 90.62 351 ASP A O 1
ATOM 2601 N N . ASN A 1 352 ? 6.463 -4.285 -68.165 1.00 90.38 352 ASN A N 1
ATOM 2602 C CA . ASN A 1 352 ? 7.834 -3.813 -68.332 1.00 90.38 352 ASN A CA 1
ATOM 2603 C C . ASN A 1 352 ? 8.855 -4.956 -68.261 1.00 90.38 352 ASN A C 1
ATOM 2605 O O . ASN A 1 352 ? 9.780 -5.001 -69.073 1.00 90.38 352 ASN A O 1
ATOM 2609 N N . ALA A 1 353 ? 8.700 -5.905 -67.335 1.00 89.06 353 ALA A N 1
ATOM 2610 C CA . ALA A 1 353 ? 9.576 -7.069 -67.235 1.00 89.06 353 ALA A CA 1
ATOM 2611 C C . ALA A 1 353 ? 9.505 -7.938 -68.504 1.00 89.06 353 ALA A C 1
ATOM 2613 O O . ALA A 1 353 ? 10.538 -8.356 -69.039 1.00 89.06 353 ALA A O 1
ATOM 2614 N N . VAL A 1 354 ? 8.302 -8.157 -69.041 1.00 86.69 354 VAL A N 1
ATOM 2615 C CA . VAL A 1 354 ? 8.091 -8.842 -70.324 1.00 86.69 354 VAL A CA 1
ATOM 2616 C C . VAL A 1 354 ? 8.716 -8.045 -71.472 1.00 86.69 354 VAL A C 1
ATOM 2618 O O . VAL A 1 354 ? 9.407 -8.613 -72.321 1.00 86.69 354 VAL A O 1
ATOM 2621 N N . ALA A 1 355 ? 8.550 -6.722 -71.497 1.00 84.31 355 ALA A N 1
ATOM 2622 C CA . ALA A 1 355 ? 9.146 -5.870 -72.520 1.00 84.31 355 ALA A CA 1
ATOM 2623 C C . ALA A 1 355 ? 10.684 -5.909 -72.487 1.00 84.31 355 ALA A C 1
ATOM 2625 O O . ALA A 1 355 ? 11.312 -6.021 -73.536 1.00 84.31 355 ALA A O 1
ATOM 2626 N N . ILE A 1 356 ? 11.305 -5.875 -71.307 1.00 83.50 356 ILE A N 1
ATOM 2627 C CA . ILE A 1 356 ? 12.767 -5.922 -71.155 1.00 83.50 356 ILE A CA 1
ATOM 2628 C C . ILE A 1 356 ? 13.316 -7.283 -71.594 1.00 83.50 356 ILE A C 1
ATOM 2630 O O . ILE A 1 356 ? 14.283 -7.347 -72.350 1.00 83.50 356 ILE A O 1
ATOM 2634 N N . THR A 1 357 ? 12.684 -8.378 -71.170 1.00 73.12 357 THR A N 1
ATOM 2635 C CA . THR A 1 357 ? 13.146 -9.741 -71.490 1.00 73.12 357 THR A CA 1
ATOM 2636 C C . THR A 1 357 ? 12.960 -10.124 -72.960 1.00 73.12 357 THR A C 1
ATOM 2638 O O . THR A 1 357 ? 13.646 -11.017 -73.451 1.00 73.12 357 THR A O 1
ATOM 2641 N N . THR A 1 358 ? 12.078 -9.437 -73.692 1.00 66.94 358 THR A N 1
ATOM 2642 C CA . THR A 1 358 ? 11.824 -9.682 -75.125 1.00 66.94 358 THR A CA 1
ATOM 2643 C C . THR A 1 358 ? 12.568 -8.727 -76.065 1.00 66.94 358 THR A C 1
ATOM 2645 O O . THR A 1 358 ? 12.488 -8.879 -77.288 1.00 66.94 358 THR A O 1
ATOM 2648 N N . LYS A 1 359 ? 13.312 -7.749 -75.532 1.00 68.75 359 LYS A N 1
ATOM 2649 C CA . LYS A 1 359 ? 14.037 -6.732 -76.307 1.00 68.75 359 LYS A CA 1
ATOM 2650 C C . LYS A 1 359 ? 15.543 -6.831 -76.053 1.00 68.75 359 LYS A C 1
ATOM 2652 O O . LYS A 1 359 ? 16.120 -5.999 -75.360 1.00 68.75 359 LYS A O 1
ATOM 2657 N N . GLU A 1 360 ? 16.219 -7.790 -76.685 1.00 59.88 360 GLU A N 1
ATOM 2658 C CA . GLU A 1 360 ? 17.648 -7.584 -76.958 1.00 59.88 360 GLU A CA 1
ATOM 2659 C C . GLU A 1 360 ? 17.819 -6.342 -77.859 1.00 59.88 360 GLU A C 1
ATOM 2661 O O . GLU A 1 360 ? 16.960 -6.095 -78.718 1.00 59.88 360 GLU A O 1
ATOM 2666 N N . PRO A 1 361 ? 18.902 -5.549 -77.715 1.00 66.56 361 PRO A N 1
ATOM 2667 C CA . PRO A 1 361 ? 19.180 -4.438 -78.618 1.00 66.56 361 PRO A CA 1
ATOM 2668 C C . PRO A 1 361 ? 19.223 -4.933 -80.069 1.00 66.56 361 PRO A C 1
ATOM 2670 O O . PRO A 1 361 ? 20.151 -5.625 -80.490 1.00 66.56 361 PRO A O 1
ATOM 2673 N N . ILE A 1 362 ? 18.211 -4.580 -80.865 1.00 62.78 362 ILE A N 1
ATOM 2674 C CA . ILE A 1 362 ? 18.159 -4.934 -82.285 1.00 62.78 362 ILE A CA 1
ATOM 2675 C C . ILE A 1 362 ? 19.161 -4.041 -83.026 1.00 62.78 362 ILE A C 1
ATOM 2677 O O . ILE A 1 362 ? 18.808 -2.991 -83.557 1.00 62.78 362 ILE A O 1
ATOM 2681 N N . ILE A 1 363 ? 20.430 -4.448 -83.071 1.00 65.62 363 ILE A N 1
ATOM 2682 C CA . ILE A 1 363 ? 21.432 -3.800 -83.921 1.00 65.62 363 ILE A CA 1
ATOM 2683 C C . ILE A 1 363 ? 21.211 -4.306 -85.352 1.00 65.62 363 ILE A C 1
ATOM 2685 O O . ILE A 1 363 ? 21.543 -5.449 -85.680 1.00 65.62 363 ILE A O 1
ATOM 2689 N N . SER A 1 364 ? 20.616 -3.461 -86.199 1.00 60.50 364 SER A N 1
ATOM 2690 C CA . SER A 1 364 ? 20.476 -3.700 -87.640 1.00 60.50 364 SER A CA 1
ATOM 2691 C C . SER A 1 364 ? 21.376 -2.752 -88.438 1.00 60.50 364 SER A C 1
ATOM 2693 O O . SER A 1 364 ? 21.338 -1.548 -88.184 1.00 60.50 364 SER A O 1
ATOM 2695 N N . PRO A 1 365 ? 22.138 -3.260 -89.429 1.00 62.91 365 PRO A N 1
ATOM 2696 C CA . PRO A 1 365 ? 22.130 -4.642 -89.928 1.00 62.91 365 PRO A CA 1
ATOM 2697 C C . PRO A 1 365 ? 22.936 -5.635 -89.059 1.00 62.91 365 PRO A C 1
ATOM 2699 O O . PRO A 1 365 ? 24.008 -5.311 -88.548 1.00 62.91 365 PRO A O 1
ATOM 2702 N N . LYS A 1 366 ? 22.441 -6.883 -88.954 1.00 59.53 366 LYS A N 1
ATOM 2703 C CA . LYS A 1 366 ? 22.991 -8.011 -88.159 1.00 59.53 366 LYS A CA 1
ATOM 2704 C C . LYS A 1 366 ? 24.305 -8.613 -88.705 1.00 59.53 366 LYS A C 1
ATOM 2706 O O . LYS A 1 366 ? 24.494 -9.824 -88.706 1.00 59.53 366 LYS A O 1
ATOM 2711 N N . ASN A 1 367 ? 25.215 -7.776 -89.195 1.00 59.97 367 ASN A N 1
ATOM 2712 C CA . ASN A 1 367 ? 26.519 -8.199 -89.720 1.00 59.97 367 ASN A CA 1
ATOM 2713 C C . ASN A 1 367 ? 27.709 -7.636 -88.929 1.00 59.97 367 ASN A C 1
ATOM 2715 O O . ASN A 1 367 ? 28.847 -7.783 -89.366 1.00 59.97 367 ASN A O 1
ATOM 2719 N N . SER A 1 368 ? 27.462 -7.040 -87.759 1.00 68.00 368 SER A N 1
ATOM 2720 C CA . SER A 1 368 ? 28.515 -6.624 -86.828 1.00 68.00 368 SER A CA 1
ATOM 2721 C C . SER A 1 368 ? 28.907 -7.766 -85.882 1.00 68.00 368 SER A C 1
ATOM 2723 O O . SER A 1 368 ? 28.060 -8.582 -85.513 1.00 68.00 368 SER A O 1
ATOM 2725 N N . ALA A 1 369 ? 30.181 -7.821 -85.477 1.00 64.50 369 ALA A N 1
ATOM 2726 C CA . ALA A 1 369 ? 30.723 -8.853 -84.584 1.00 64.50 369 ALA A CA 1
ATOM 2727 C C . ALA A 1 369 ? 29.975 -8.948 -83.238 1.00 64.50 369 ALA A C 1
ATOM 2729 O O . ALA A 1 369 ? 29.921 -10.017 -82.647 1.00 64.50 369 ALA A O 1
ATOM 2730 N N . PHE A 1 370 ? 29.327 -7.864 -82.798 1.00 68.00 370 PHE A N 1
ATOM 2731 C CA . PHE A 1 370 ? 28.568 -7.801 -81.542 1.00 68.00 370 PHE A CA 1
ATOM 2732 C C . PHE A 1 370 ? 27.259 -8.609 -81.525 1.00 68.00 370 PHE A C 1
ATOM 2734 O O . PHE A 1 370 ? 26.652 -8.730 -80.471 1.00 68.00 370 PHE A O 1
ATOM 2741 N N . ASN A 1 371 ? 26.798 -9.129 -82.668 1.00 66.94 371 ASN A N 1
ATOM 2742 C CA . ASN A 1 371 ? 25.530 -9.868 -82.773 1.00 66.94 371 ASN A CA 1
ATOM 2743 C C . ASN A 1 371 ? 25.701 -11.242 -83.446 1.00 66.94 371 ASN A C 1
ATOM 2745 O O . ASN A 1 371 ? 24.789 -11.763 -84.089 1.00 66.94 371 ASN A O 1
ATOM 2749 N N . LYS A 1 372 ? 26.911 -11.798 -83.381 1.00 76.12 372 LYS A N 1
ATOM 2750 C CA . LYS A 1 372 ? 27.227 -13.137 -83.875 1.00 76.12 372 LYS A CA 1
ATOM 2751 C C . LYS A 1 372 ? 27.753 -13.958 -82.709 1.00 76.12 372 LYS A C 1
ATOM 2753 O O . LYS A 1 372 ? 28.602 -13.484 -81.964 1.00 76.12 372 LYS A O 1
ATOM 2758 N N . ASN A 1 373 ? 27.272 -15.191 -82.581 1.00 79.38 373 ASN A N 1
ATOM 2759 C CA . ASN A 1 373 ? 27.793 -16.118 -81.581 1.00 79.38 373 ASN A CA 1
ATOM 2760 C C . ASN A 1 373 ? 29.277 -16.392 -81.853 1.00 79.38 373 ASN A C 1
ATOM 2762 O O . ASN A 1 373 ? 29.701 -16.404 -83.016 1.00 79.38 373 ASN A O 1
ATOM 2766 N N . PHE A 1 374 ? 30.049 -16.656 -80.803 1.00 83.38 374 PHE A N 1
ATOM 2767 C CA . PHE A 1 374 ? 31.370 -17.252 -80.956 1.00 83.38 374 PHE A CA 1
ATOM 2768 C C . PHE A 1 374 ? 31.243 -18.706 -81.427 1.00 83.38 374 PHE A C 1
ATOM 2770 O O . PHE A 1 374 ? 30.275 -19.398 -81.101 1.00 83.38 374 PHE A O 1
ATOM 2777 N N . GLY A 1 375 ? 32.183 -19.165 -82.251 1.00 82.44 375 GLY A N 1
ATOM 2778 C CA . GLY A 1 375 ? 32.212 -20.552 -82.715 1.00 82.44 375 GLY A CA 1
ATOM 2779 C C . GLY A 1 375 ? 33.033 -20.751 -83.984 1.00 82.44 375 GLY A C 1
ATOM 2780 O O . GLY A 1 375 ? 33.486 -19.785 -84.594 1.00 82.44 375 GLY A O 1
ATOM 2781 N N . ALA A 1 376 ? 33.162 -22.006 -84.421 1.00 76.81 376 ALA A N 1
ATOM 2782 C CA . ALA A 1 376 ? 34.073 -22.422 -85.496 1.00 76.81 376 ALA A CA 1
ATOM 2783 C C . ALA A 1 376 ? 33.417 -22.601 -86.887 1.00 76.81 376 ALA A C 1
ATOM 2785 O O . ALA A 1 376 ? 34.044 -23.132 -87.803 1.00 76.81 376 ALA A O 1
ATOM 2786 N N . VAL A 1 377 ? 32.150 -22.204 -87.065 1.00 78.25 377 VAL A N 1
ATOM 2787 C CA . VAL A 1 377 ? 31.403 -22.387 -88.327 1.00 78.25 377 VAL A CA 1
ATOM 2788 C C . VAL A 1 377 ? 31.239 -21.074 -89.099 1.00 78.25 377 VAL A C 1
ATOM 2790 O O . VAL A 1 377 ? 31.474 -19.978 -88.597 1.00 78.25 377 VAL A O 1
ATOM 2793 N N . THR A 1 378 ? 30.828 -21.144 -90.363 1.00 77.12 378 THR A N 1
ATOM 2794 C CA . THR A 1 378 ? 30.537 -19.935 -91.144 1.00 77.12 378 THR A CA 1
ATOM 2795 C C . THR A 1 378 ? 29.395 -19.142 -90.501 1.00 77.12 378 THR A C 1
ATOM 2797 O O . THR A 1 378 ? 28.328 -19.685 -90.235 1.00 77.12 378 THR A O 1
ATOM 2800 N N . GLY A 1 379 ? 29.610 -17.843 -90.276 1.00 75.50 379 GLY A N 1
ATOM 2801 C CA . GLY A 1 379 ? 28.615 -16.954 -89.665 1.00 75.50 379 GLY A CA 1
ATOM 2802 C C . GLY A 1 379 ? 28.840 -16.646 -88.181 1.00 75.50 379 GLY A C 1
ATOM 2803 O O . GLY A 1 379 ? 28.150 -15.770 -87.668 1.00 75.50 379 GLY A O 1
ATOM 2804 N N . THR A 1 380 ? 29.826 -17.270 -87.527 1.00 83.25 380 THR A N 1
ATOM 2805 C CA . THR A 1 380 ? 30.233 -16.985 -86.137 1.00 83.25 380 THR A CA 1
ATOM 2806 C C . THR A 1 380 ? 31.517 -16.155 -86.060 1.00 83.25 380 THR A C 1
ATOM 2808 O O . THR A 1 380 ? 32.315 -16.117 -87.008 1.00 83.25 380 THR A O 1
ATOM 2811 N N . VAL A 1 381 ? 31.725 -15.492 -84.919 1.00 82.69 381 VAL A N 1
ATOM 2812 C CA . VAL A 1 381 ? 32.972 -14.782 -84.589 1.00 82.69 381 VAL A CA 1
ATOM 2813 C C . VAL A 1 381 ? 34.032 -15.797 -84.152 1.00 82.69 381 VAL A C 1
ATOM 2815 O O . VAL A 1 381 ? 33.729 -16.719 -83.398 1.00 82.69 381 VAL A O 1
ATOM 2818 N N . THR A 1 382 ? 35.257 -15.652 -84.659 1.00 82.94 382 THR A N 1
ATOM 2819 C CA . THR A 1 382 ? 36.431 -16.446 -84.253 1.00 82.94 382 THR A CA 1
ATOM 2820 C C . THR A 1 382 ? 36.859 -16.074 -82.831 1.00 82.94 382 THR A C 1
ATOM 2822 O O . THR A 1 382 ? 36.992 -14.884 -82.542 1.00 82.94 382 THR A O 1
ATOM 2825 N N . GLU A 1 383 ? 37.148 -17.053 -81.975 1.00 80.56 383 GLU A N 1
ATOM 2826 C CA . GLU A 1 383 ? 37.755 -16.846 -80.651 1.00 80.56 383 GLU A CA 1
ATOM 2827 C C . GLU A 1 383 ? 38.851 -17.889 -80.384 1.00 80.56 383 GLU A C 1
ATOM 2829 O O . GLU A 1 383 ? 38.793 -18.996 -80.918 1.00 80.56 383 GLU A O 1
ATOM 2834 N N . GLY A 1 384 ? 39.845 -17.542 -79.560 1.00 77.81 384 GLY A N 1
ATOM 2835 C CA . GLY A 1 384 ? 40.950 -18.445 -79.217 1.00 77.81 384 GLY A CA 1
ATOM 2836 C C . GLY A 1 384 ? 41.766 -18.913 -80.431 1.00 77.81 384 GLY A C 1
ATOM 2837 O O . GLY A 1 384 ? 41.956 -18.163 -81.389 1.00 77.81 384 GLY A O 1
ATOM 2838 N N . ASP A 1 385 ? 42.228 -20.165 -80.388 1.00 72.75 385 ASP A N 1
ATOM 2839 C CA . ASP A 1 385 ? 43.020 -20.819 -81.441 1.00 72.75 385 ASP A CA 1
ATOM 2840 C C . ASP A 1 385 ? 42.132 -21.314 -82.611 1.00 72.75 385 ASP A C 1
ATOM 2842 O O . ASP A 1 385 ? 42.174 -22.481 -83.009 1.00 72.75 385 ASP A O 1
ATOM 2846 N N . ASP A 1 386 ? 41.267 -20.444 -83.150 1.00 82.25 386 ASP A N 1
ATOM 2847 C CA . ASP A 1 386 ? 40.400 -20.764 -84.296 1.00 82.25 386 ASP A CA 1
ATOM 2848 C C . ASP A 1 386 ? 41.245 -20.945 -85.571 1.00 82.25 386 ASP A C 1
ATOM 2850 O O . ASP A 1 386 ? 42.007 -20.063 -85.971 1.00 82.25 386 ASP A O 1
ATOM 2854 N N . ALA A 1 387 ? 41.073 -22.079 -86.257 1.00 75.31 387 ALA A N 1
ATOM 2855 C CA . ALA A 1 387 ? 41.822 -22.435 -87.466 1.00 75.31 387 ALA A CA 1
ATOM 2856 C C . ALA A 1 387 ? 41.662 -21.430 -88.627 1.00 75.31 387 ALA A C 1
ATOM 2858 O O . ALA A 1 387 ? 42.499 -21.389 -89.528 1.00 75.31 387 ALA A O 1
ATOM 2859 N N . ARG A 1 388 ? 40.615 -20.591 -88.618 1.00 79.00 388 ARG A N 1
ATOM 2860 C CA . ARG A 1 388 ? 40.447 -19.487 -89.580 1.00 79.00 388 ARG A CA 1
ATOM 2861 C C . ARG A 1 388 ? 41.435 -18.336 -89.351 1.00 79.00 388 ARG A C 1
ATOM 2863 O O . ARG A 1 388 ? 41.614 -17.534 -90.262 1.00 79.00 388 ARG A O 1
ATOM 2870 N N . LEU A 1 389 ? 42.045 -18.239 -88.164 1.00 76.00 389 LEU A N 1
ATOM 2871 C CA . LEU A 1 389 ? 43.058 -17.236 -87.808 1.00 76.00 389 LEU A CA 1
ATOM 2872 C C . LEU A 1 389 ? 44.490 -17.704 -88.110 1.00 76.00 389 LEU A C 1
ATOM 2874 O O . LEU A 1 389 ? 45.401 -16.883 -88.197 1.00 76.00 389 LEU A O 1
ATOM 2878 N N . SER A 1 390 ? 44.712 -19.010 -88.283 1.00 67.06 390 SER A N 1
ATOM 2879 C CA . SER A 1 390 ? 46.025 -19.550 -88.629 1.00 67.06 390 SER A CA 1
ATOM 2880 C C . SER A 1 390 ? 46.248 -19.506 -90.143 1.00 67.06 390 SER A C 1
ATOM 2882 O O . SER A 1 390 ? 45.824 -20.402 -90.873 1.00 67.06 390 SER A O 1
ATOM 2884 N N . ASP A 1 391 ? 46.955 -18.485 -90.628 1.00 65.88 391 ASP A N 1
ATOM 2885 C CA . ASP A 1 391 ? 47.409 -18.383 -92.022 1.00 65.88 391 ASP A CA 1
ATOM 2886 C C . ASP A 1 391 ? 48.573 -19.349 -92.322 1.00 65.88 391 ASP A C 1
ATOM 2888 O O . ASP A 1 391 ? 49.644 -18.951 -92.781 1.00 65.88 391 ASP A O 1
ATOM 2892 N N . SER A 1 392 ? 48.373 -20.659 -92.139 1.00 60.09 392 SER A N 1
ATOM 2893 C CA . SER A 1 392 ? 49.255 -21.656 -92.761 1.00 60.09 392 SER A CA 1
ATOM 2894 C C . SER A 1 392 ? 48.913 -21.772 -94.251 1.00 60.09 392 SER A C 1
ATOM 2896 O O . SER A 1 392 ? 48.438 -22.793 -94.742 1.00 60.09 392 SER A O 1
ATOM 2898 N N . ARG A 1 393 ? 49.096 -20.670 -94.983 1.00 66.69 393 ARG A N 1
ATOM 2899 C CA . ARG A 1 393 ? 49.088 -20.665 -96.443 1.00 66.69 393 ARG A CA 1
ATOM 2900 C C . ARG A 1 393 ? 50.549 -20.744 -96.881 1.00 66.69 393 ARG A C 1
ATOM 2902 O O . ARG A 1 393 ? 51.311 -19.837 -96.546 1.00 66.69 393 ARG A O 1
ATOM 2909 N N . PRO A 1 394 ? 50.974 -21.796 -97.599 1.00 64.62 394 PRO A N 1
ATOM 2910 C CA . PRO A 1 394 ? 52.291 -21.806 -98.223 1.00 64.62 394 PRO A CA 1
ATOM 2911 C C . PRO A 1 394 ? 52.422 -20.541 -99.087 1.00 64.62 394 PRO A C 1
ATOM 2913 O O . PRO A 1 394 ? 51.504 -20.284 -99.872 1.00 64.62 394 PRO A O 1
ATOM 2916 N N . PRO A 1 395 ? 53.487 -19.726 -98.951 1.00 73.50 395 PRO A N 1
ATOM 2917 C CA . PRO A 1 395 ? 53.634 -18.539 -99.780 1.00 73.50 395 PRO A CA 1
ATOM 2918 C C . PRO A 1 395 ? 53.627 -18.964 -101.248 1.00 73.50 395 PRO A C 1
ATOM 2920 O O . PRO A 1 395 ? 54.416 -19.813 -101.668 1.00 73.50 395 PRO A O 1
ATOM 2923 N N . THR A 1 396 ? 52.703 -18.407 -102.030 1.00 73.44 396 THR A N 1
ATOM 2924 C CA . THR A 1 396 ? 52.660 -18.643 -103.473 1.00 73.44 396 THR A CA 1
ATOM 2925 C C . THR A 1 396 ? 53.948 -18.120 -104.093 1.00 73.44 396 THR A C 1
ATOM 2927 O O . THR A 1 396 ? 54.307 -16.954 -103.909 1.00 73.44 396 THR A O 1
ATOM 2930 N N . SER A 1 397 ? 54.643 -18.995 -104.825 1.00 73.44 397 SER A N 1
ATOM 2931 C CA . SER A 1 397 ? 55.775 -18.594 -105.656 1.00 73.44 397 SER A CA 1
ATOM 2932 C C . SER A 1 397 ? 55.314 -17.485 -106.599 1.00 73.44 397 SER A C 1
ATOM 2934 O O . SER A 1 397 ? 54.301 -17.629 -107.284 1.00 73.44 397 SER A O 1
ATOM 2936 N N . HIS A 1 398 ? 56.036 -16.372 -106.589 1.00 78.00 398 HIS A N 1
ATOM 2937 C CA . HIS A 1 398 ? 55.836 -15.273 -107.517 1.00 78.00 398 HIS A CA 1
ATOM 2938 C C . HIS A 1 398 ? 57.179 -14.883 -108.124 1.00 78.00 398 HIS A C 1
ATOM 2940 O O . HIS A 1 398 ? 58.245 -15.150 -107.564 1.00 78.00 398 HIS A O 1
ATOM 2946 N N . THR A 1 399 ? 57.102 -14.287 -109.303 1.00 80.06 399 THR A N 1
ATOM 2947 C CA . THR A 1 399 ? 58.235 -13.808 -110.088 1.00 80.06 399 THR A CA 1
ATOM 2948 C C . THR A 1 399 ? 58.038 -12.328 -110.329 1.00 80.06 399 THR A C 1
ATOM 2950 O O . THR A 1 399 ? 56.917 -11.926 -110.638 1.00 80.06 399 THR A O 1
ATOM 2953 N N . HIS A 1 400 ? 59.116 -11.556 -110.254 1.00 81.81 400 HIS A N 1
ATOM 2954 C CA . HIS A 1 400 ? 59.099 -10.167 -110.684 1.00 81.81 400 HIS A CA 1
ATOM 2955 C C . HIS A 1 400 ? 59.559 -10.053 -112.130 1.00 81.81 400 HIS A C 1
ATOM 2957 O O . HIS A 1 400 ? 60.561 -10.660 -112.514 1.00 81.81 400 HIS A O 1
ATOM 2963 N N . VAL A 1 401 ? 58.828 -9.282 -112.931 1.00 82.00 401 VAL A N 1
ATOM 2964 C CA . VAL A 1 401 ? 59.358 -8.796 -114.212 1.00 82.00 401 VAL A CA 1
ATOM 2965 C C . VAL A 1 401 ? 60.282 -7.607 -113.944 1.00 82.00 401 VAL A C 1
ATOM 2967 O O . VAL A 1 401 ? 60.101 -6.903 -112.960 1.00 82.00 401 VAL A O 1
ATOM 2970 N N . GLU A 1 402 ? 61.268 -7.358 -114.806 1.00 75.62 402 GLU A N 1
ATOM 2971 C CA . GLU A 1 402 ? 62.265 -6.279 -114.645 1.00 75.62 402 GLU A CA 1
ATOM 2972 C C . GLU A 1 402 ? 61.640 -4.903 -114.349 1.00 75.62 402 GLU A C 1
ATOM 2974 O O . GLU A 1 402 ? 62.124 -4.175 -113.489 1.00 75.62 402 GLU A O 1
ATOM 2979 N N . ALA A 1 403 ? 60.486 -4.601 -114.951 1.00 76.75 403 ALA A N 1
ATOM 2980 C CA . ALA A 1 403 ? 59.736 -3.370 -114.690 1.00 76.75 403 ALA A CA 1
ATOM 2981 C C . ALA A 1 403 ? 59.212 -3.227 -113.241 1.00 76.75 403 ALA A C 1
ATOM 2983 O O . ALA A 1 403 ? 58.909 -2.117 -112.810 1.00 76.75 403 ALA A O 1
ATOM 2984 N N . GLU A 1 404 ? 59.082 -4.324 -112.491 1.00 83.69 404 GLU A N 1
ATOM 2985 C CA . GLU A 1 404 ? 58.669 -4.323 -111.079 1.00 83.69 404 GLU A CA 1
ATOM 2986 C C . GLU A 1 404 ? 59.844 -4.074 -110.121 1.00 83.69 404 GLU A C 1
ATOM 2988 O O . GLU A 1 404 ? 59.634 -3.906 -108.919 1.00 83.69 404 GLU A O 1
ATOM 2993 N N . VAL A 1 405 ? 61.076 -4.019 -110.639 1.00 80.25 405 VAL A N 1
ATOM 2994 C CA . VAL A 1 405 ? 62.292 -3.767 -109.863 1.00 80.25 405 VAL A CA 1
ATOM 2995 C C . VAL A 1 405 ? 62.810 -2.371 -110.205 1.00 80.25 405 VAL A C 1
ATOM 2997 O O . VAL A 1 405 ? 63.509 -2.166 -111.191 1.00 80.25 405 VAL A O 1
ATOM 3000 N N . THR A 1 406 ? 62.482 -1.388 -109.366 1.00 73.56 406 THR A N 1
ATOM 3001 C CA . THR A 1 406 ? 62.707 0.045 -109.646 1.00 73.56 406 THR A CA 1
ATOM 3002 C C . THR A 1 406 ? 64.173 0.490 -109.710 1.00 73.56 406 THR A C 1
ATOM 3004 O O . THR A 1 406 ? 64.425 1.639 -110.052 1.00 73.56 406 THR A O 1
ATOM 3007 N N . ASP A 1 407 ? 65.133 -0.392 -109.415 1.00 74.94 407 ASP A N 1
ATO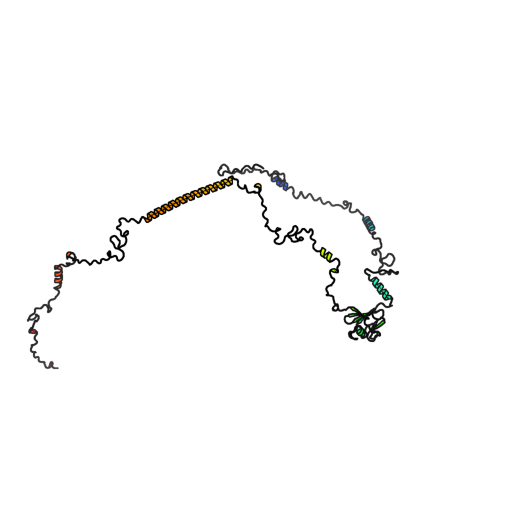M 3008 C CA . ASP A 1 407 ? 66.567 -0.075 -109.357 1.00 74.94 407 ASP A CA 1
ATOM 3009 C C . ASP A 1 407 ? 67.461 -1.061 -110.138 1.00 74.94 407 ASP A C 1
ATOM 3011 O O . ASP A 1 407 ? 68.680 -1.039 -109.960 1.00 74.94 407 ASP A O 1
ATOM 3015 N N . LEU A 1 408 ? 66.897 -1.939 -110.982 1.00 75.69 408 LEU A N 1
ATOM 3016 C CA . LEU A 1 408 ? 67.700 -2.963 -111.671 1.00 75.69 408 LEU A CA 1
ATOM 3017 C C . LEU A 1 408 ? 68.722 -2.351 -112.653 1.00 75.69 408 LEU A C 1
ATOM 3019 O O . LEU A 1 408 ? 69.861 -2.809 -112.699 1.00 75.69 408 LEU A O 1
ATOM 3023 N N . ASP A 1 409 ? 68.359 -1.240 -113.304 1.00 74.44 409 ASP A N 1
ATOM 3024 C CA . ASP A 1 409 ? 69.184 -0.493 -114.269 1.00 74.44 409 ASP A CA 1
ATOM 3025 C C . ASP A 1 409 ? 69.552 0.912 -113.770 1.00 74.44 409 ASP A C 1
ATOM 3027 O O . ASP A 1 409 ? 69.498 1.904 -114.501 1.00 74.44 409 ASP A O 1
ATOM 3031 N N . LYS A 1 410 ? 69.912 1.037 -112.489 1.00 76.00 410 LYS A N 1
ATOM 3032 C CA . LYS A 1 410 ? 70.254 2.341 -111.894 1.00 76.00 410 LYS A CA 1
ATOM 3033 C C . LYS A 1 410 ? 71.400 3.076 -112.612 1.00 76.00 410 LYS A C 1
ATOM 3035 O O . LYS A 1 410 ? 71.488 4.297 -112.496 1.00 76.00 410 LYS A O 1
ATOM 3040 N N . TYR A 1 411 ? 72.266 2.354 -113.323 1.00 77.50 411 TYR A N 1
ATOM 3041 C CA . TYR A 1 411 ? 73.377 2.917 -114.086 1.00 77.50 411 TYR A CA 1
ATOM 3042 C C . TYR A 1 411 ? 73.325 2.453 -115.538 1.00 77.50 411 TYR A C 1
ATOM 3044 O O . TYR A 1 411 ? 73.237 1.262 -115.826 1.00 77.50 411 TYR A O 1
ATOM 3052 N N . THR A 1 412 ? 73.440 3.402 -116.457 1.00 80.31 412 THR A N 1
ATOM 3053 C CA . THR A 1 412 ? 73.579 3.141 -117.887 1.00 80.31 412 THR A CA 1
ATOM 3054 C C . THR A 1 412 ? 74.968 2.582 -118.207 1.00 80.31 412 THR A C 1
ATOM 3056 O O . THR A 1 412 ? 75.952 2.888 -117.530 1.00 80.31 412 THR A O 1
ATOM 3059 N N . GLN A 1 413 ? 75.089 1.812 -119.295 1.00 80.44 413 GLN A N 1
ATOM 3060 C CA . GLN A 1 413 ? 76.384 1.283 -119.753 1.00 80.44 413 GLN A CA 1
ATOM 3061 C C . GLN A 1 413 ? 77.432 2.396 -119.940 1.00 80.44 413 GLN A C 1
ATOM 3063 O O . GLN A 1 413 ? 78.593 2.220 -119.592 1.00 80.44 413 GLN A O 1
ATOM 3068 N N . ALA A 1 414 ? 77.012 3.573 -120.412 1.00 81.19 414 ALA A N 1
ATOM 3069 C CA . ALA A 1 414 ? 77.895 4.722 -120.589 1.00 81.19 414 ALA A CA 1
ATOM 3070 C C . ALA A 1 414 ? 78.450 5.265 -119.259 1.00 81.19 414 ALA A C 1
ATOM 3072 O O . ALA A 1 414 ? 79.607 5.677 -119.203 1.00 81.19 414 ALA A O 1
ATOM 3073 N N . GLU A 1 415 ? 77.654 5.258 -118.187 1.00 84.69 415 GLU A N 1
ATOM 3074 C CA . GLU A 1 415 ? 78.111 5.660 -116.850 1.00 84.69 415 GLU A CA 1
ATOM 3075 C C . GLU A 1 415 ? 79.108 4.651 -116.273 1.00 84.69 415 GLU A C 1
ATOM 3077 O O . GLU A 1 415 ? 80.101 5.047 -115.659 1.00 84.69 415 GLU A O 1
ATOM 3082 N N . VAL A 1 416 ? 78.888 3.356 -116.525 1.00 83.25 416 VAL A N 1
ATOM 3083 C CA . VAL A 1 416 ? 79.831 2.290 -116.157 1.00 83.25 416 VAL A CA 1
ATOM 3084 C C . VAL A 1 416 ? 81.150 2.452 -116.917 1.00 83.25 416 VAL A C 1
ATOM 3086 O O . VAL A 1 416 ? 82.221 2.446 -116.306 1.00 83.25 416 VAL A O 1
ATOM 3089 N N . ASP A 1 417 ? 81.085 2.662 -118.230 1.00 83.81 417 ASP A N 1
ATOM 3090 C CA . ASP A 1 417 ? 82.263 2.809 -119.085 1.00 83.81 417 ASP A CA 1
ATOM 3091 C C . ASP A 1 417 ? 83.064 4.074 -118.733 1.00 83.81 417 ASP A C 1
ATOM 3093 O O . ASP A 1 417 ? 84.295 4.035 -118.667 1.00 83.81 417 ASP A O 1
ATOM 3097 N N . ALA A 1 418 ? 82.385 5.187 -118.432 1.00 81.69 418 ALA A N 1
ATOM 3098 C CA . ALA A 1 418 ? 83.024 6.423 -117.984 1.00 81.69 418 ALA A CA 1
ATOM 3099 C C . ALA A 1 418 ? 83.748 6.247 -116.638 1.00 81.69 418 ALA A C 1
ATOM 3101 O O . ALA A 1 418 ? 84.875 6.723 -116.472 1.00 81.69 418 ALA A O 1
ATOM 3102 N N . ALA A 1 419 ? 83.138 5.529 -115.688 1.00 79.12 419 ALA A N 1
ATOM 3103 C CA . ALA A 1 419 ? 83.766 5.221 -114.405 1.00 79.12 419 ALA A CA 1
ATOM 3104 C C . ALA A 1 419 ? 85.006 4.324 -114.567 1.00 79.12 419 ALA A C 1
ATOM 3106 O O . ALA A 1 419 ? 85.990 4.485 -113.841 1.00 79.12 419 ALA A O 1
ATOM 3107 N N . LEU A 1 420 ? 84.981 3.401 -115.534 1.00 79.56 420 LEU A N 1
ATOM 3108 C CA . LEU A 1 420 ? 86.103 2.513 -115.829 1.00 79.56 420 LEU A CA 1
ATOM 3109 C C . LEU A 1 420 ? 87.247 3.242 -116.552 1.00 79.56 420 LEU A C 1
ATOM 3111 O O . LEU A 1 420 ? 88.417 2.967 -116.285 1.00 79.56 420 LEU A O 1
ATOM 3115 N N . LEU A 1 421 ? 86.928 4.202 -117.424 1.00 76.12 421 LEU A N 1
ATOM 3116 C CA . LEU A 1 421 ? 87.918 5.002 -118.147 1.00 76.12 421 LEU A CA 1
ATOM 3117 C C . LEU A 1 421 ? 88.727 5.905 -117.202 1.00 76.12 421 LEU A C 1
ATOM 3119 O O . LEU A 1 421 ? 89.946 5.969 -117.331 1.00 76.12 421 LEU A O 1
ATOM 3123 N N . LEU A 1 422 ? 88.091 6.497 -116.182 1.00 69.69 422 LEU A N 1
ATOM 3124 C CA . LEU A 1 422 ? 88.790 7.274 -115.144 1.00 69.69 422 LEU A CA 1
ATOM 3125 C C . LEU A 1 422 ? 89.778 6.439 -114.307 1.00 69.69 422 LEU A C 1
ATOM 3127 O O . LEU A 1 422 ? 90.671 6.997 -113.682 1.00 69.69 422 LEU A O 1
ATOM 3131 N N . LYS A 1 423 ? 89.624 5.110 -114.271 1.00 69.75 423 LYS A N 1
ATOM 3132 C CA . LYS A 1 423 ? 90.520 4.190 -113.548 1.00 69.75 423 LYS A CA 1
ATOM 3133 C C . LYS A 1 423 ? 91.729 3.744 -114.380 1.00 69.75 423 LYS A C 1
ATOM 3135 O O . LYS A 1 423 ? 92.619 3.100 -113.828 1.00 69.75 423 LYS A O 1
ATOM 3140 N N . LYS A 1 424 ? 91.760 4.032 -115.688 1.00 58.38 424 LYS A N 1
ATOM 3141 C CA . LYS A 1 424 ? 92.785 3.528 -116.620 1.00 58.38 424 LYS A CA 1
ATOM 3142 C C . LYS A 1 424 ? 94.086 4.346 -116.598 1.00 58.38 424 LYS A C 1
ATOM 3144 O O . LYS A 1 424 ? 95.140 3.774 -116.861 1.00 58.38 424 LYS A O 1
ATOM 3149 N N . ASP A 1 425 ? 94.028 5.622 -116.218 1.00 58.56 425 ASP A N 1
ATOM 3150 C CA . ASP A 1 425 ? 95.137 6.572 -116.416 1.00 58.56 425 ASP A CA 1
ATOM 3151 C C . ASP A 1 425 ? 96.035 6.793 -115.173 1.00 58.56 425 ASP A C 1
ATOM 3153 O O . ASP A 1 425 ? 96.964 7.595 -115.219 1.00 58.56 425 ASP A O 1
ATOM 3157 N N . ASP A 1 426 ? 95.830 6.044 -114.080 1.00 58.78 426 ASP A N 1
ATOM 3158 C CA . ASP A 1 426 ? 96.605 6.179 -112.826 1.00 58.78 426 ASP A CA 1
ATOM 3159 C C . ASP A 1 426 ? 97.893 5.314 -112.760 1.00 58.78 426 ASP A C 1
ATOM 3161 O O . ASP A 1 426 ? 98.565 5.270 -111.726 1.00 58.78 426 ASP A O 1
ATOM 3165 N N . PHE A 1 427 ? 98.291 4.629 -113.843 1.00 59.94 427 PHE A N 1
ATOM 3166 C CA . PHE A 1 427 ? 99.549 3.862 -113.889 1.00 59.94 427 PHE A CA 1
ATOM 3167 C C . PHE A 1 427 ? 100.663 4.625 -114.624 1.00 59.94 427 PHE A C 1
ATOM 3169 O O . PHE A 1 427 ? 100.753 4.608 -115.848 1.00 59.94 427 PHE A O 1
ATOM 3176 N N . THR A 1 428 ? 101.565 5.261 -113.873 1.00 61.06 428 THR A N 1
ATOM 3177 C CA . THR A 1 428 ? 102.740 5.973 -114.405 1.00 61.06 428 THR A CA 1
ATOM 3178 C C . THR A 1 428 ? 103.757 5.012 -115.053 1.00 61.06 428 THR A C 1
ATOM 3180 O O . THR A 1 428 ? 104.299 4.111 -114.407 1.00 61.06 428 THR A O 1
ATOM 3183 N N . GLU A 1 429 ? 104.049 5.219 -116.337 1.00 58.50 429 GLU A N 1
ATOM 3184 C CA . GLU A 1 429 ? 104.887 4.374 -117.200 1.00 58.50 429 GLU A CA 1
ATOM 3185 C C . GLU A 1 429 ? 106.398 4.429 -116.867 1.00 58.50 429 GLU A C 1
ATOM 3187 O O . GLU A 1 429 ? 107.120 5.259 -117.407 1.00 58.50 429 GLU A O 1
ATOM 3192 N N . ASN A 1 430 ? 106.913 3.544 -115.997 1.00 56.22 430 ASN A N 1
ATOM 3193 C CA . ASN A 1 430 ? 108.311 3.036 -116.040 1.00 56.22 430 ASN A CA 1
ATOM 3194 C C . ASN A 1 430 ? 108.548 1.839 -115.085 1.00 56.22 430 ASN A C 1
ATOM 3196 O O . ASN A 1 430 ? 109.609 1.716 -114.468 1.00 56.22 430 ASN A O 1
ATOM 3200 N N . LEU A 1 431 ? 107.554 0.963 -114.916 1.00 60.59 431 LEU A N 1
ATOM 3201 C CA . LEU A 1 431 ? 107.664 -0.261 -114.113 1.00 60.59 431 LEU A CA 1
ATOM 3202 C C . LEU A 1 431 ? 107.781 -1.481 -115.035 1.00 60.59 431 LEU A C 1
ATOM 3204 O O . LEU A 1 431 ? 107.210 -1.499 -116.122 1.00 60.59 431 LEU A O 1
ATOM 3208 N N . ALA A 1 432 ? 108.526 -2.504 -114.596 1.00 59.25 432 ALA A N 1
ATOM 3209 C CA . ALA A 1 432 ? 108.908 -3.699 -115.370 1.00 59.25 432 ALA A CA 1
ATOM 3210 C C . ALA A 1 432 ? 107.740 -4.494 -115.996 1.00 59.25 432 ALA A C 1
ATOM 3212 O O . ALA A 1 432 ? 107.973 -5.374 -116.815 1.00 59.25 432 ALA A O 1
ATOM 3213 N N . PHE A 1 433 ? 106.499 -4.166 -115.639 1.00 63.97 433 PHE A N 1
ATOM 3214 C CA . PHE A 1 433 ? 105.277 -4.757 -116.176 1.00 63.97 433 PHE A CA 1
ATOM 3215 C C . PHE A 1 433 ? 104.808 -4.146 -117.507 1.00 63.97 433 PHE A C 1
ATOM 3217 O O . PHE A 1 433 ? 103.850 -4.654 -118.075 1.00 63.97 433 PHE A O 1
ATOM 3224 N N . ASN A 1 434 ? 105.461 -3.086 -118.002 1.00 65.00 434 ASN A N 1
ATOM 3225 C CA . ASN A 1 434 ? 105.067 -2.383 -119.232 1.00 65.00 434 ASN A CA 1
ATOM 3226 C C . ASN A 1 434 ? 106.227 -2.190 -120.234 1.00 65.00 434 ASN A C 1
ATOM 3228 O O . ASN A 1 434 ? 106.187 -1.284 -121.062 1.00 65.00 434 ASN A O 1
ATOM 3232 N N . LYS A 1 435 ? 107.294 -2.998 -120.133 1.00 70.69 435 LYS A N 1
ATOM 3233 C CA . LYS A 1 435 ? 108.402 -3.024 -121.105 1.00 70.69 435 LYS A CA 1
ATOM 3234 C C . LYS A 1 435 ? 108.323 -4.284 -121.962 1.00 70.69 435 LYS A C 1
ATOM 3236 O O . LYS A 1 435 ? 108.114 -5.366 -121.421 1.00 70.69 435 LYS A O 1
ATOM 3241 N N . ASP A 1 436 ? 108.559 -4.140 -123.263 1.00 74.56 436 ASP A N 1
ATOM 3242 C CA . ASP A 1 436 ? 108.567 -5.262 -124.206 1.00 74.56 436 ASP A CA 1
ATOM 3243 C C . ASP A 1 436 ? 109.679 -6.275 -123.879 1.00 74.56 436 ASP A C 1
ATOM 3245 O O . ASP A 1 436 ? 110.778 -5.908 -123.433 1.00 74.56 436 ASP A O 1
ATOM 3249 N N . PHE A 1 437 ? 109.406 -7.560 -124.123 1.00 78.25 437 PHE A N 1
ATOM 3250 C CA . PHE A 1 437 ? 110.410 -8.620 -124.036 1.00 78.25 437 PHE A CA 1
ATOM 3251 C C . PHE A 1 437 ? 111.373 -8.556 -125.232 1.00 78.25 437 PHE A C 1
ATOM 3253 O O . PHE A 1 437 ? 110.957 -8.338 -126.370 1.00 78.25 437 PHE A O 1
ATOM 3260 N N . GLY A 1 438 ? 112.679 -8.726 -124.993 1.00 77.19 438 GLY A N 1
ATOM 3261 C CA . GLY A 1 438 ? 113.674 -8.680 -126.070 1.00 77.19 438 GLY A CA 1
ATOM 3262 C C . GLY A 1 438 ? 115.135 -8.730 -125.616 1.00 77.19 438 GLY A C 1
ATOM 3263 O O . GLY A 1 438 ? 115.444 -8.572 -124.433 1.00 77.19 438 GLY A O 1
ATOM 3264 N N . ALA A 1 439 ? 116.046 -8.897 -126.582 1.00 72.88 439 ALA A N 1
ATOM 3265 C CA . ALA A 1 439 ? 117.475 -9.172 -126.366 1.00 72.88 439 ALA A CA 1
ATOM 3266 C C . ALA A 1 439 ? 118.408 -7.936 -126.424 1.00 72.88 439 ALA A C 1
ATOM 3268 O O . ALA A 1 439 ? 119.631 -8.087 -126.437 1.00 72.88 439 ALA A O 1
ATOM 3269 N N . ILE A 1 440 ? 117.861 -6.715 -126.477 1.00 73.06 440 ILE A N 1
ATOM 3270 C CA . ILE A 1 440 ? 118.637 -5.460 -126.499 1.00 73.06 440 ILE A CA 1
ATOM 3271 C C . ILE A 1 440 ? 118.571 -4.730 -125.146 1.00 73.06 440 ILE A C 1
ATOM 3273 O O . ILE A 1 440 ? 117.924 -5.169 -124.195 1.00 73.06 440 ILE A O 1
ATOM 3277 N N . ALA A 1 441 ? 119.282 -3.609 -125.017 1.00 69.75 441 ALA A N 1
ATOM 3278 C CA . ALA A 1 441 ? 119.167 -2.755 -123.836 1.00 69.75 441 ALA A CA 1
ATOM 3279 C C . ALA A 1 441 ? 117.747 -2.154 -123.723 1.00 69.75 441 ALA A C 1
ATOM 3281 O O . ALA A 1 441 ? 117.130 -1.837 -124.735 1.00 69.75 441 ALA A O 1
ATOM 3282 N N . ASN A 1 442 ? 117.258 -1.960 -122.491 1.00 72.19 442 ASN A N 1
ATOM 3283 C CA . ASN A 1 442 ? 115.915 -1.454 -122.146 1.00 72.19 442 ASN A CA 1
ATOM 3284 C C . ASN A 1 442 ? 114.702 -2.359 -122.448 1.00 72.19 442 ASN A C 1
ATOM 3286 O O . ASN A 1 442 ? 113.577 -1.909 -122.244 1.00 72.19 442 ASN A O 1
ATOM 3290 N N . THR A 1 443 ? 114.903 -3.631 -122.794 1.00 77.31 443 THR A N 1
ATOM 3291 C CA . THR A 1 443 ? 113.844 -4.660 -122.855 1.00 77.31 443 THR A CA 1
ATOM 3292 C C . THR A 1 443 ? 113.978 -5.678 -121.719 1.00 77.31 443 THR A C 1
ATOM 3294 O O . THR A 1 443 ? 115.068 -5.856 -121.160 1.00 77.31 443 THR A O 1
ATOM 3297 N N . VAL A 1 444 ? 112.880 -6.351 -121.364 1.00 78.81 444 VAL A N 1
ATOM 3298 C CA . VAL A 1 444 ? 112.878 -7.408 -120.337 1.00 78.81 444 VAL A CA 1
ATOM 3299 C C . VAL A 1 444 ? 113.438 -8.702 -120.943 1.00 78.81 444 VAL A C 1
ATOM 3301 O O . VAL A 1 444 ? 113.046 -9.099 -122.038 1.00 78.81 444 VAL A O 1
ATOM 3304 N N . THR A 1 445 ? 114.387 -9.349 -120.259 1.00 77.31 445 THR A N 1
ATOM 3305 C CA . THR A 1 445 ? 114.937 -10.661 -120.653 1.00 77.31 445 THR A CA 1
ATOM 3306 C C . THR A 1 445 ? 113.858 -11.741 -120.526 1.00 77.31 445 THR A C 1
ATOM 3308 O O . THR A 1 445 ? 113.281 -11.874 -119.445 1.00 77.31 445 THR A O 1
ATOM 3311 N N . GLU A 1 446 ? 113.635 -12.552 -121.561 1.00 75.75 446 GLU A N 1
ATOM 3312 C CA . GLU A 1 446 ? 112.791 -13.755 -121.487 1.00 75.75 446 GLU A CA 1
ATOM 3313 C C . GLU A 1 446 ? 113.552 -15.012 -121.932 1.00 75.75 446 GLU A C 1
ATOM 3315 O O . GLU A 1 446 ? 114.414 -14.966 -122.810 1.00 75.75 446 GLU A O 1
ATOM 3320 N N . GLY A 1 447 ? 113.233 -16.152 -121.314 1.00 74.06 447 GLY A N 1
ATOM 3321 C CA . GLY A 1 447 ? 113.844 -17.443 -121.636 1.00 74.06 447 GLY A CA 1
ATOM 3322 C C . GLY A 1 447 ? 115.344 -17.531 -121.318 1.00 74.06 447 GLY A C 1
ATOM 3323 O O .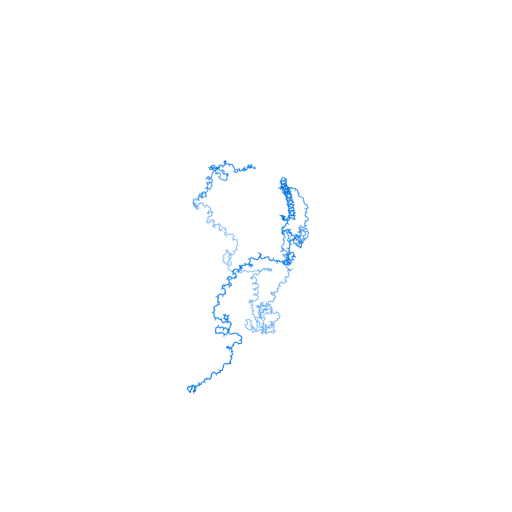 GLY A 1 447 ? 115.840 -16.900 -120.386 1.00 74.06 447 GLY A O 1
ATOM 3324 N N . ASN A 1 448 ? 116.073 -18.342 -122.092 1.00 68.56 448 ASN A N 1
ATOM 3325 C CA . ASN A 1 448 ? 117.518 -18.567 -121.940 1.00 68.56 448 ASN A CA 1
ATOM 3326 C C . ASN A 1 448 ? 118.342 -17.414 -122.557 1.00 68.56 448 ASN A C 1
ATOM 3328 O O . ASN A 1 448 ? 119.207 -17.645 -123.404 1.00 68.56 448 ASN A O 1
ATOM 3332 N N . ASP A 1 449 ? 118.036 -16.169 -122.176 1.00 79.69 449 ASP A N 1
ATOM 3333 C CA . ASP A 1 449 ? 118.757 -14.968 -122.614 1.00 79.69 449 ASP A CA 1
ATOM 3334 C C . ASP A 1 449 ? 120.226 -15.046 -122.161 1.00 79.69 449 ASP A C 1
ATOM 3336 O O . ASP A 1 449 ? 120.532 -15.316 -120.997 1.00 79.69 449 ASP A O 1
ATOM 3340 N N . THR A 1 450 ? 121.158 -14.807 -123.086 1.00 69.25 450 THR A N 1
ATOM 3341 C CA . THR A 1 450 ? 122.603 -14.939 -122.844 1.00 69.25 450 THR A CA 1
ATOM 3342 C C . THR A 1 450 ? 123.118 -13.989 -121.760 1.00 69.25 450 THR A C 1
ATOM 3344 O O . THR A 1 450 ? 124.125 -14.303 -121.118 1.00 69.25 450 THR A O 1
ATOM 3347 N N . ARG A 1 451 ? 122.408 -12.879 -121.487 1.00 75.69 451 ARG A N 1
ATOM 3348 C CA . ARG A 1 451 ? 122.694 -11.956 -120.373 1.00 75.69 451 ARG A CA 1
ATOM 3349 C C . ARG A 1 451 ? 122.512 -12.597 -118.994 1.00 75.69 451 ARG A C 1
ATOM 3351 O O . ARG A 1 451 ? 123.063 -12.075 -118.029 1.00 75.69 451 ARG A O 1
ATOM 3358 N N . LEU A 1 452 ? 121.768 -13.702 -118.899 1.00 74.56 452 LEU A N 1
ATOM 3359 C CA . LEU A 1 452 ? 121.499 -14.433 -117.656 1.00 74.56 452 LEU A CA 1
ATOM 3360 C C . LEU A 1 452 ? 122.479 -15.597 -117.402 1.00 74.56 452 LEU A C 1
ATOM 3362 O O . LEU A 1 452 ? 122.303 -16.318 -116.427 1.00 74.56 452 LEU A O 1
ATOM 3366 N N . SER A 1 453 ? 123.497 -15.813 -118.250 1.00 68.81 453 SER A N 1
ATOM 3367 C CA . SER A 1 453 ? 124.444 -16.931 -118.083 1.00 68.81 453 SER A CA 1
ATOM 3368 C C . SER A 1 453 ? 125.736 -16.546 -117.338 1.00 68.81 453 SER A C 1
ATOM 3370 O O . SER A 1 453 ? 126.372 -15.532 -117.632 1.00 68.81 453 SER A O 1
ATOM 3372 N N . ASP A 1 454 ? 126.162 -17.404 -116.404 1.00 64.06 454 ASP A N 1
ATOM 3373 C CA . ASP A 1 454 ? 127.317 -17.190 -115.509 1.00 64.06 454 ASP A CA 1
ATOM 3374 C C . ASP A 1 454 ? 128.690 -17.479 -116.154 1.00 64.06 454 ASP A C 1
ATOM 3376 O O . ASP A 1 454 ? 129.725 -17.416 -115.494 1.00 64.06 454 ASP A O 1
ATOM 3380 N N . ALA A 1 455 ? 128.744 -17.773 -117.457 1.00 60.25 455 ALA A N 1
ATOM 3381 C CA . ALA A 1 455 ? 129.955 -18.200 -118.168 1.00 60.25 455 ALA A CA 1
ATOM 3382 C C . ALA A 1 455 ? 130.939 -17.054 -118.503 1.00 60.25 455 ALA A C 1
ATOM 3384 O O . ALA A 1 455 ? 131.620 -17.095 -119.529 1.00 60.25 455 ALA A O 1
ATOM 3385 N N . ARG A 1 456 ? 131.029 -16.015 -117.662 1.00 66.88 456 ARG A N 1
ATOM 3386 C CA . ARG A 1 456 ? 132.006 -14.930 -117.842 1.00 66.88 456 ARG A CA 1
ATOM 3387 C C . ARG A 1 456 ? 133.380 -15.392 -117.325 1.00 66.88 456 ARG A C 1
ATOM 3389 O O . ARG A 1 456 ? 133.490 -15.671 -116.132 1.00 66.88 456 ARG A O 1
ATOM 3396 N N . PRO A 1 457 ? 134.429 -15.478 -118.170 1.00 58.59 457 PRO A N 1
ATOM 3397 C CA . PRO A 1 457 ? 135.775 -15.819 -117.712 1.00 58.59 457 PRO A CA 1
ATOM 3398 C C . PRO A 1 457 ? 136.237 -14.789 -116.667 1.00 58.59 457 PRO A C 1
ATOM 3400 O O . PRO A 1 457 ? 136.156 -13.592 -116.954 1.00 58.59 457 PRO A O 1
ATOM 3403 N N . PRO A 1 458 ? 136.695 -15.200 -115.470 1.00 65.12 458 PRO A N 1
ATOM 3404 C CA . PRO A 1 458 ? 137.131 -14.258 -114.449 1.00 65.12 458 PRO A CA 1
ATOM 3405 C C . PRO A 1 458 ? 138.339 -13.464 -114.951 1.00 65.12 458 PRO A C 1
ATOM 3407 O O . PRO A 1 458 ? 139.384 -14.024 -115.288 1.00 65.12 458 PRO A O 1
ATOM 3410 N N . THR A 1 459 ? 138.180 -12.144 -115.016 1.00 67.44 459 THR A N 1
ATOM 3411 C CA . THR A 1 459 ? 139.233 -11.217 -115.423 1.00 67.44 459 THR A CA 1
ATOM 3412 C C . THR A 1 459 ? 140.335 -11.229 -114.365 1.00 67.44 459 THR A C 1
ATOM 3414 O O . THR A 1 459 ? 140.097 -10.874 -113.207 1.00 67.44 459 THR A O 1
ATOM 3417 N N . ALA A 1 460 ? 141.537 -11.666 -114.753 1.00 55.53 460 ALA A N 1
ATOM 3418 C CA . ALA A 1 460 ? 142.711 -11.624 -113.892 1.00 55.53 460 ALA A CA 1
ATOM 3419 C C . ALA A 1 460 ? 142.945 -10.182 -113.429 1.00 55.53 460 ALA A C 1
ATOM 3421 O O . ALA A 1 460 ? 143.051 -9.271 -114.249 1.00 55.53 460 ALA A O 1
ATOM 3422 N N . HIS A 1 461 ? 143.017 -9.985 -112.118 1.00 66.81 461 HIS A N 1
ATOM 3423 C CA . HIS A 1 461 ? 143.436 -8.730 -111.519 1.00 66.81 461 HIS A CA 1
ATOM 3424 C C . HIS A 1 461 ? 144.696 -8.995 -110.703 1.00 66.81 461 HIS A C 1
ATOM 3426 O O . HIS A 1 461 ? 144.840 -10.033 -110.059 1.00 66.81 461 HIS A O 1
ATOM 3432 N N . THR A 1 462 ? 145.641 -8.072 -110.799 1.00 63.25 462 THR A N 1
ATOM 3433 C CA . THR A 1 462 ? 146.883 -8.089 -110.033 1.00 63.25 462 THR A CA 1
ATOM 3434 C C . THR A 1 462 ? 146.768 -7.061 -108.925 1.00 63.25 462 THR A C 1
ATOM 3436 O O . THR A 1 462 ? 146.410 -5.919 -109.206 1.00 63.25 462 THR A O 1
ATOM 3439 N N . HIS A 1 463 ? 147.105 -7.452 -107.702 1.00 67.62 463 HIS A N 1
ATOM 3440 C CA . HIS A 1 463 ? 147.280 -6.512 -106.602 1.00 67.62 463 HIS A CA 1
ATOM 3441 C C . HIS A 1 463 ? 148.676 -5.891 -106.676 1.00 67.62 463 HIS A C 1
ATOM 3443 O O . HIS A 1 463 ? 149.667 -6.581 -106.925 1.00 67.62 463 HIS A O 1
ATOM 3449 N N . THR A 1 464 ? 148.749 -4.582 -106.485 1.00 67.38 464 THR A N 1
ATOM 3450 C CA . THR A 1 464 ? 150.005 -3.864 -106.254 1.00 67.38 464 THR A CA 1
ATOM 3451 C C . THR A 1 464 ? 150.490 -4.127 -104.823 1.00 67.38 464 THR A C 1
ATOM 3453 O O . THR A 1 464 ? 149.681 -4.410 -103.948 1.00 67.38 464 THR A O 1
ATOM 3456 N N . GLU A 1 465 ? 151.798 -4.062 -104.541 1.00 66.25 465 GLU A N 1
ATOM 3457 C CA . GLU A 1 465 ? 152.337 -4.381 -103.198 1.00 66.25 465 GLU A CA 1
ATOM 3458 C C . GLU A 1 465 ? 151.760 -3.471 -102.092 1.00 66.25 465 GLU A C 1
ATOM 3460 O O . GLU A 1 465 ? 151.652 -3.886 -100.945 1.00 66.25 465 GLU A O 1
ATOM 3465 N N . SER A 1 466 ? 151.265 -2.275 -102.437 1.00 70.25 466 SER A N 1
ATOM 3466 C CA . SER A 1 466 ? 150.514 -1.416 -101.507 1.00 70.25 466 SER A CA 1
ATOM 3467 C C . SER A 1 466 ? 149.135 -1.954 -101.115 1.00 70.25 466 SER A C 1
ATOM 3469 O O . SER A 1 466 ? 148.554 -1.489 -100.143 1.00 70.25 466 SER A O 1
ATOM 3471 N N . GLU A 1 467 ? 148.589 -2.890 -101.886 1.00 68.44 467 GLU A N 1
ATOM 3472 C CA . GLU A 1 467 ? 147.302 -3.555 -101.652 1.00 68.44 467 GLU A CA 1
ATOM 3473 C C . GLU A 1 467 ? 147.491 -4.907 -100.938 1.00 68.44 467 GLU A C 1
ATOM 3475 O O . GLU A 1 467 ? 146.523 -5.636 -100.725 1.00 68.44 467 GLU A O 1
ATOM 3480 N N . VAL A 1 468 ? 148.734 -5.222 -100.548 1.00 60.94 468 VAL A N 1
ATOM 3481 C CA . VAL A 1 468 ? 149.103 -6.348 -99.687 1.00 60.94 468 VAL A CA 1
ATOM 3482 C C . VAL A 1 468 ? 149.729 -5.792 -98.398 1.00 60.94 468 VAL A C 1
ATOM 3484 O O . VAL A 1 468 ? 150.945 -5.796 -98.225 1.00 60.94 468 VAL A O 1
ATOM 3487 N N . THR A 1 469 ? 148.885 -5.306 -97.484 1.00 55.06 469 THR A N 1
ATOM 3488 C CA . THR A 1 469 ? 149.210 -5.101 -96.055 1.00 55.06 469 THR A CA 1
ATOM 3489 C C . THR A 1 469 ? 148.173 -5.767 -95.183 1.00 55.06 469 THR A C 1
ATOM 3491 O O . THR A 1 469 ? 146.973 -5.547 -95.469 1.00 55.06 469 THR A O 1
#

Sequence (469 aa):
MADRKPLKQRDPLDPSVGLATFEDTDTVGIPHGGTGADNAADARTNLDVYSKSESDGNPPAAHTHTESEVTDLDKYTQAEVNAALLLKKDDFTENTGFNKDLGTTAGTVAEGNHVHAADAVTYVDTHSIGATETQTAIDTLAVISGAGIISISATITVGAGNSTVNGDLDATDFTGHDSAVGTALQLEPNYIVTFVYGAELYRWTGPNDALVGLGGTYAALTGDLFSLGSSDHNALTNRNIADQHSIAAVTGLQTELNDKEPTISPKNSAFNKDFGTTTGTVTEGDDIRLSDSRPPTAHTHVEAEVTDLDKYTQLEVDNKDVFIQNQVTTNATDIFDNTSDISDNASDINDNAVAITTKEPIISPKNSAFNKNFGAVTGTVTEGDDARLSDSRPPTSHTHVEAEVTDLDKYTQAEVDAALLLKKDDFTENLAFNKDFGAIANTVTEGNDTRLSDARPPTAHTHTESEVT

Mean predicted aligned error: 25.72 Å

pLDDT: mean 71.66, std 14.75, range [35.22, 97.44]

Foldseek 3Di:
DDDDDDDPDDDPPDPPDDPPPPPPPPPPFDPDDDQPDRDPVSSVVSVVVCPVVVVPPDPPDDDDDDPVNCPPPPVDDPVRVVVVVVVVVPPPDDDDQPPADEDDDPGHNDPDDDDDDDDDDDDDDDDDDPPVVVVVVQVVVQVVDVHAQAEDEEEQDQPQADRDSLRSFQRAQRPPGPQDDGRWGFFAPSYFYWYHYPQWIWTAPDDHRWTGYHPTPDRDDPPRTDTPDGNDPVPDPDPPDPDPDDPVNDPCPVVVVVVPPPPDPPCPDLVNADDDQDPGHDDDDPHPVPDPPDDPDDDDDDPVNPPCPPVDDPVRVVVVVVVVVVVVVVVVVVVVVVVVVVVVVVVVVVVVVVVVVVDDPPDPPCPDQVNADEDQDPRHDDDDPHPVPDPPDDPDDDDDDPVNPPCPCVDDPVRVVVVVVVVPPPDDPDDLVPADEDQDPRHDDDDPRPVPDPPDDDDDDDDDVVNVD

Secondary structure (DSSP, 8-state):
-----------TT-TT-------TT--------SS--SSHHHHHHTTSS--TTTS--------PPPGGG-TTTTSS-HHHHHHHHHHTTTS--S--TTSS-BSSSTTSBPSS--PPP---------S---HHHHHHHHHHHHTSSSS--EEEEEEE-TTSSTTSHHHHHHH---TTSTTEETTEEEE-TTEEEEEEETTEEEEE-S-SSEEEETT-S-PPPTTSEEEEEES-GGG--STTSPP---GGGSTTHHHHHHTTS---SSTTSGGGS-BSSSTTSBP-SS-GGG-S-PPPPP----GGG-TTTTSS-HHHHHHHHHHHHHHHHHHHHHHHHHHHHHHHHHHHHHHHHHHHHT-----SSTTSGGGS-BSSSTTSBP-SS-TTT---PPPPP----GGG-TTTT-S-HHHHHHHHHTTTS---S-SGGGS-B-SSTTSB--SS-GGG---PPPPP----GGG--